Protein AF-A0A3L7R907-F1 (afdb_monomer_lite)

pLDDT: mean 76.4, std 24.3, range [21.14, 97.56]

Foldseek 3Di:
DDDDDDDDDDDPDDDDDDDDDDDDDDDDDDDDDDDDDDDDDDDDDDDDDDDDDDDDDDDDDDDDDDDDDDDDDDDDDDDDDDDDDDDDDDDDDDPPPPDDPDDPDWDDDDPPQKAKDDWDPPPCLQWDWAAQCLCQPQVVVQQDADPPDDNCPGSNNVRHGDTDGDWKWFKIKMWGFKKWDWFFFQDPVRDTDTFIKIKIKMKIAGQFTWGWDADPVHNVDIDIDTGFDFAQFQKKKKKWFQQDPDLLCAGGDTDIWTFDDGPRVLCVVCVVPIVVADEAENVRSRPDTAGHGRMHMYMTMTGPPDPPRFKIKMKIPRRMQRKDKDFDPDADNHNPDDRCPRIDMFGKIKIFIWGFDPDPPVDNIGGIGQDDFLRSLLQSLLVLLQCLLVVCVVQVAQALVLCVLLVHALLNQADDVQFLLVSVLSSLVSLVVDPDVVVSLVSQCNNQNPVSSVLLVLLLCLQQPDDDPVLVVLQQVLCVQLVHHNVRCNVCVSVSVSSLSVSLRPDNDSVVSVVSLCSRRNVSSVSSSSSSSSSLSSLQVSLCVVLVQDSCQSNVDRSNSNSVSVVVSLVPDPDPVVSQSSQCSNRNPCRVVSVVRNPPDDDPPRMDTDGDDPPD

Secondary structure (DSSP, 8-state):
------------S---------PPPP------PPPPPPP----------------------------------------------------------------TTS--PPTTSSEEEPPP--GGGGEEEE--HHHHTTTGGG----SSS-GGGSHHHHTSSEEEE--EEEEEEEEPPPEEEEEEEE-TTS-EEEEEEEEEEEEEEEEEEEEEEE-SS-TT-EEEEEE---B----EEEEEE-S-SSGGG-S---EEEE----HHHHHHHHHHH-TTS--B-HHHHTTSPBPTT-EEEEEEEE-S--TT--EEEEEEESSB--EEEEE-TT----TTPPTTTTEEEEEEEEEEEEEPPTT-TT-SSPBPEE--TTHHHHHHHHHHHHHHHHHHHHHT--HHHHHHHTT--GGGGPPPTT-SSHHHHHHHHHHHH-S-GGGHHHHHHHHHHHHHHHHHHHHHHHHHSPPPHHHHHHHHHHHHHTT--HHHHHH-HHHHHHHHHHHHHT---HHHHHHHHHHHHGGGGHHHHHHHHHHHHHHHHHHHHHTT--HHHHHSS-HHHHHHHHHHHHHT---HHHHHHHHHHHH-TTHHHHHHHHHS--TT--EEEEE--TT-

Sequence (616 aa):
MFWLERIRFTCAACSGVATVSLLWAAVAQRSLSVRRPPASTRSGLPQRRYTSAECALVLCKGWAPFWVSACRQCVLGMIVPTVLTAAGVMGMSACHDRAVAADKGFRKLAAGVLTVIPPDTSADDTEQHGDLLEITRGRADSKWKPNEAPSNTTLIERAKNLEFQRDIWYLEFAFKPPRTIDVDVPTLNQRMQRKRLWYLVYRVKNTGGRRTVVDKIDPSKRTTKKLEGPVLFLPHFVLEGLEALSDAEGTTSYRGYLDRVVPSAMAPIRMREDQARELFDSAQMASQPIAPGEERWGVAVWEDVDSRIDFFSIFVRGLTNSIRWREKARATFAKNEPMGASMEQTLECLRLDFWRPGDDGRNRDQEMSVGYAGFFERMTLGTRLIEAVGRPPLIQSSPVEGLVQLGLEWSDLLEGPGSNLAPLEKVVRKLLAMKDPAGRGPAVRNLFGDIGVEHFAELSRALTATVVAEREAARAAALTKVGLSREVVESAPLKSLAEVLKALDAIQRPADRSRLAEQLFGPAQRHILALARDLEMARTLAVLETIDADWKAITSGTARSAFTSLQTLIDAEPDAKTRKRMLEGMFGTKGPALYAAATLEHEGIDHSWVFRYETD

Radius of gyration: 34.58 Å; chains: 1; bounding box: 96×96×91 Å

Structure (mmCIF, N/CA/C/O backbone):
data_AF-A0A3L7R907-F1
#
_entry.id   AF-A0A3L7R907-F1
#
loop_
_atom_site.group_PDB
_atom_site.id
_atom_site.type_symbol
_atom_site.label_atom_id
_atom_site.label_alt_id
_atom_site.label_comp_id
_atom_site.label_asym_id
_atom_site.label_entity_id
_atom_site.label_seq_id
_atom_site.pdbx_PDB_ins_code
_atom_site.Cartn_x
_atom_site.Cartn_y
_atom_site.Cartn_z
_atom_site.occupancy
_atom_site.B_iso_or_equiv
_atom_site.auth_seq_id
_atom_site.auth_comp_id
_atom_site.auth_asym_id
_atom_site.auth_atom_id
_atom_site.pdbx_PDB_model_num
ATOM 1 N N . MET A 1 1 ? -3.075 51.334 -20.393 1.00 28.33 1 MET A N 1
ATOM 2 C CA . MET A 1 1 ? -2.185 52.514 -20.436 1.00 28.33 1 MET A CA 1
ATOM 3 C C . MET A 1 1 ? -0.859 52.066 -19.835 1.00 28.33 1 MET A C 1
ATOM 5 O O . MET A 1 1 ? -0.768 51.930 -18.624 1.00 28.33 1 MET A O 1
ATOM 9 N N . PHE A 1 2 ? 0.082 51.631 -20.675 1.00 22.14 2 PHE A N 1
ATOM 10 C CA . PHE A 1 2 ? 1.311 50.958 -20.237 1.00 22.14 2 PHE A CA 1
ATOM 11 C C . PHE A 1 2 ? 2.417 51.985 -19.990 1.00 22.14 2 PHE A C 1
ATOM 13 O O . PHE A 1 2 ? 2.733 52.766 -20.883 1.00 22.14 2 PHE A O 1
ATOM 20 N N . TRP A 1 3 ? 2.996 51.966 -18.791 1.00 23.58 3 TRP A N 1
ATOM 21 C CA . TRP A 1 3 ? 4.230 52.679 -18.472 1.00 23.58 3 TRP A CA 1
ATOM 22 C C . TRP A 1 3 ? 5.420 51.738 -18.687 1.00 23.58 3 TRP A C 1
ATOM 24 O O . TRP A 1 3 ? 5.451 50.631 -18.154 1.00 23.58 3 TRP A O 1
ATOM 34 N N . LEU A 1 4 ? 6.370 52.177 -19.510 1.00 23.08 4 LEU A N 1
ATOM 35 C CA . LEU A 1 4 ? 7.622 51.499 -19.841 1.00 23.08 4 LEU A CA 1
ATOM 36 C C . LEU A 1 4 ? 8.756 52.278 -19.166 1.00 23.08 4 LEU A C 1
ATOM 38 O O . LEU A 1 4 ? 9.162 53.322 -19.672 1.00 23.08 4 LEU A O 1
ATOM 42 N N . GLU A 1 5 ? 9.286 51.783 -18.049 1.00 24.00 5 GLU A N 1
ATOM 43 C CA . GLU A 1 5 ? 10.565 52.271 -17.521 1.00 24.00 5 GLU A CA 1
ATOM 44 C C . GLU A 1 5 ? 11.712 51.393 -18.035 1.00 24.00 5 GLU A C 1
ATOM 46 O O . GLU A 1 5 ? 11.738 50.177 -17.853 1.00 24.00 5 GLU A O 1
ATOM 51 N N . ARG A 1 6 ? 12.669 52.029 -18.721 1.00 25.16 6 ARG A N 1
ATOM 52 C CA . ARG A 1 6 ? 13.928 51.422 -19.168 1.00 25.16 6 ARG A CA 1
ATOM 53 C C . ARG A 1 6 ? 14.964 51.553 -18.056 1.00 25.16 6 ARG A C 1
ATOM 55 O O . ARG A 1 6 ? 15.465 52.649 -17.826 1.00 25.16 6 ARG A O 1
ATOM 62 N N . ILE A 1 7 ? 15.377 50.440 -17.458 1.00 25.67 7 ILE A N 1
ATOM 63 C CA . ILE A 1 7 ? 16.614 50.397 -16.669 1.00 25.67 7 ILE A CA 1
ATOM 64 C C . ILE A 1 7 ? 17.766 50.041 -17.619 1.00 25.67 7 ILE A C 1
ATOM 66 O O . ILE A 1 7 ? 17.754 48.992 -18.261 1.00 25.67 7 ILE A O 1
ATOM 70 N N . ARG A 1 8 ? 18.751 50.940 -17.748 1.00 23.27 8 ARG A N 1
ATOM 71 C CA . ARG A 1 8 ? 20.010 50.700 -18.473 1.00 23.27 8 ARG A CA 1
ATOM 72 C C . ARG A 1 8 ? 21.035 50.099 -17.513 1.00 23.27 8 ARG A C 1
ATOM 74 O O . ARG A 1 8 ? 21.389 50.746 -16.535 1.00 23.27 8 ARG A O 1
ATOM 81 N N . PHE A 1 9 ? 21.582 48.936 -17.852 1.00 23.72 9 PHE A N 1
ATOM 82 C CA . PHE A 1 9 ? 22.887 48.505 -17.354 1.00 23.72 9 PHE A CA 1
ATOM 83 C C . PHE A 1 9 ? 23.905 48.638 -18.486 1.00 23.72 9 PHE A C 1
ATOM 85 O O . PHE A 1 9 ? 23.755 48.033 -19.544 1.00 23.72 9 PHE A O 1
ATOM 92 N N . THR A 1 10 ? 24.932 49.455 -18.276 1.00 24.30 10 THR A N 1
ATOM 93 C CA . THR A 1 10 ? 26.128 49.492 -19.120 1.00 24.30 10 THR A CA 1
ATOM 94 C C . THR A 1 10 ? 27.148 48.515 -18.556 1.00 24.30 10 THR A C 1
ATOM 96 O O . THR A 1 10 ? 27.661 48.732 -17.461 1.00 24.30 10 THR A O 1
ATOM 99 N N . CYS A 1 11 ? 27.463 47.466 -19.311 1.00 23.91 11 CYS A N 1
ATOM 100 C CA . CYS A 1 11 ? 28.677 46.683 -19.121 1.00 23.91 11 CYS A CA 1
ATOM 101 C C . CYS A 1 11 ? 29.535 46.874 -20.375 1.00 23.91 11 CYS A C 1
ATOM 103 O O . CYS A 1 11 ? 29.053 46.693 -21.494 1.00 23.91 11 CYS A O 1
ATOM 105 N N . ALA A 1 12 ? 30.767 47.342 -20.191 1.00 31.72 12 ALA A N 1
ATOM 106 C CA . ALA A 1 12 ? 31.729 47.483 -21.269 1.00 31.72 12 ALA A CA 1
ATOM 107 C C . ALA A 1 12 ? 32.358 46.112 -21.556 1.00 31.72 12 ALA A C 1
ATOM 109 O O . ALA A 1 12 ? 32.803 45.439 -20.631 1.00 31.72 12 ALA A O 1
ATOM 110 N N . ALA A 1 13 ? 32.432 45.784 -22.846 1.00 31.14 13 ALA A N 1
ATOM 111 C CA . ALA A 1 13 ? 32.936 44.558 -23.470 1.00 31.14 13 ALA A CA 1
ATOM 112 C C . ALA A 1 13 ? 31.901 43.431 -23.682 1.00 31.14 13 ALA A C 1
ATOM 114 O O . ALA A 1 13 ? 31.270 42.935 -22.756 1.00 31.14 13 ALA A O 1
ATOM 115 N N . CYS A 1 14 ? 31.827 43.015 -24.952 1.00 26.53 14 CYS A N 1
ATOM 116 C CA . CYS A 1 14 ? 31.044 41.935 -25.565 1.00 26.53 14 CYS A CA 1
ATOM 117 C C . CYS A 1 14 ? 29.598 42.266 -25.989 1.00 26.53 14 CYS A C 1
ATOM 119 O O . CYS A 1 14 ? 28.652 42.330 -25.213 1.00 26.53 14 CYS A O 1
ATOM 121 N N . SER A 1 15 ? 29.459 42.437 -27.304 1.00 31.61 15 SER A N 1
ATOM 122 C CA . SER A 1 15 ? 28.237 42.576 -28.090 1.00 31.61 15 SER A CA 1
ATOM 123 C C . SER A 1 15 ? 27.473 41.252 -28.216 1.00 31.61 15 SER A C 1
ATOM 125 O O . SER A 1 15 ? 27.996 40.293 -28.780 1.00 31.61 15 SER A O 1
ATOM 127 N N . GLY A 1 16 ? 26.214 41.230 -27.775 1.00 27.69 16 GLY A N 1
ATOM 128 C CA . GLY A 1 16 ? 25.257 40.157 -28.058 1.00 27.69 16 GLY A CA 1
ATOM 129 C C . GLY A 1 16 ? 23.929 40.389 -27.337 1.00 27.69 16 GLY A C 1
ATOM 130 O O . GLY A 1 16 ? 23.878 40.365 -26.113 1.00 27.69 16 GLY A O 1
ATOM 131 N N . VAL A 1 17 ? 22.856 40.655 -28.085 1.00 26.52 17 VAL A N 1
ATOM 132 C CA . VAL A 1 17 ? 21.501 40.861 -27.545 1.00 26.52 17 VAL A CA 1
ATOM 133 C C . VAL A 1 17 ? 20.807 39.503 -27.437 1.00 26.52 17 VAL A C 1
ATOM 135 O O . VAL A 1 17 ? 20.607 38.845 -28.453 1.00 26.52 17 VAL A O 1
ATOM 138 N N . ALA A 1 18 ? 20.408 39.101 -26.230 1.00 24.09 18 ALA A N 1
ATOM 139 C CA . ALA A 1 18 ? 19.500 37.976 -26.005 1.00 24.09 18 ALA A CA 1
ATOM 140 C C . ALA A 1 18 ? 18.208 38.487 -25.353 1.00 24.09 18 ALA A C 1
ATOM 142 O O . ALA A 1 18 ? 18.243 39.178 -24.334 1.00 24.09 18 ALA A O 1
ATOM 143 N N . THR A 1 19 ? 17.064 38.173 -25.958 1.00 24.06 19 THR A N 1
ATOM 144 C CA . THR A 1 19 ? 15.731 38.497 -25.437 1.00 24.06 19 THR A CA 1
ATOM 145 C C . THR A 1 19 ? 15.242 37.321 -24.593 1.00 24.06 19 THR A C 1
ATOM 147 O O . THR A 1 19 ? 15.079 36.224 -25.116 1.00 24.06 19 THR A O 1
ATOM 150 N N . VAL A 1 20 ? 15.007 37.531 -23.295 1.00 23.31 20 VAL A N 1
ATOM 151 C CA . VAL A 1 20 ? 14.394 36.529 -22.406 1.00 23.31 20 VAL A CA 1
ATOM 152 C C . VAL A 1 20 ? 13.083 37.097 -21.875 1.00 23.31 20 VAL A C 1
ATOM 154 O O . VAL A 1 20 ? 13.069 38.133 -21.212 1.00 23.31 20 VAL A O 1
ATOM 157 N N . SER A 1 21 ? 11.975 36.426 -22.183 1.00 23.02 21 SER A N 1
ATOM 158 C CA . SER A 1 21 ? 10.650 36.724 -21.636 1.00 23.02 21 SER A CA 1
ATOM 159 C C . SER A 1 21 ? 10.436 35.916 -20.357 1.00 23.02 21 SER A C 1
ATOM 161 O O . SER A 1 21 ? 10.457 34.690 -20.392 1.00 23.02 21 SER A O 1
ATOM 163 N N . LEU A 1 22 ? 10.205 36.594 -19.231 1.00 24.27 22 LEU A N 1
ATOM 164 C CA . LEU A 1 22 ? 9.774 35.979 -17.973 1.00 24.27 22 LEU A CA 1
ATOM 165 C C . LEU A 1 22 ? 8.358 36.463 -17.643 1.00 24.27 22 LEU A C 1
ATOM 167 O O . LEU A 1 22 ? 8.146 37.648 -17.391 1.00 24.27 22 LEU A O 1
ATOM 171 N N . LEU A 1 23 ? 7.393 35.538 -17.650 1.00 21.14 23 LEU A N 1
ATOM 172 C CA . LEU A 1 23 ? 6.071 35.729 -17.051 1.00 21.14 23 LEU A CA 1
ATOM 173 C C . LEU A 1 23 ? 6.205 35.627 -15.524 1.00 21.14 23 LEU A C 1
ATOM 175 O O . LEU A 1 23 ? 6.694 34.620 -15.018 1.00 21.14 23 LEU A O 1
ATOM 179 N N . TRP A 1 24 ? 5.726 36.632 -14.791 1.00 22.62 24 TRP A N 1
ATOM 180 C CA . TRP A 1 24 ? 5.540 36.554 -13.340 1.00 22.62 24 TRP A CA 1
ATOM 181 C C . TRP A 1 24 ? 4.056 36.371 -13.012 1.00 22.62 24 TRP A C 1
ATOM 183 O O . TRP A 1 24 ? 3.223 37.188 -13.404 1.00 22.62 24 TRP A O 1
ATOM 193 N N . ALA A 1 25 ? 3.734 35.305 -12.278 1.00 23.50 25 ALA A N 1
ATOM 194 C CA . ALA A 1 25 ? 2.428 35.098 -11.662 1.00 23.50 25 ALA A CA 1
ATOM 195 C C . ALA A 1 25 ? 2.384 35.795 -10.291 1.00 23.50 25 ALA A C 1
ATOM 197 O O . ALA A 1 25 ? 3.298 35.660 -9.479 1.00 23.50 25 ALA A O 1
ATOM 198 N N . ALA A 1 26 ? 1.319 36.558 -10.046 1.00 24.06 26 ALA A N 1
ATOM 199 C CA . ALA A 1 26 ? 1.103 37.315 -8.819 1.00 24.06 26 ALA A CA 1
ATOM 200 C C . ALA A 1 26 ? 0.788 36.394 -7.625 1.00 24.06 26 ALA A C 1
ATOM 202 O O . ALA A 1 26 ? -0.156 35.608 -7.677 1.00 24.06 26 ALA A O 1
ATOM 203 N N . VAL A 1 27 ? 1.530 36.541 -6.522 1.00 24.41 27 VAL A N 1
ATOM 204 C CA . VAL A 1 27 ? 1.185 35.968 -5.210 1.00 24.41 27 VAL A CA 1
ATOM 205 C C . VAL A 1 27 ? 0.736 37.100 -4.288 1.00 24.41 27 VAL A C 1
ATOM 207 O O . VAL A 1 27 ? 1.442 38.088 -4.096 1.00 24.41 27 VAL A O 1
ATOM 210 N N . ALA A 1 28 ? -0.471 36.951 -3.746 1.00 26.39 28 ALA A N 1
ATOM 211 C CA . ALA A 1 28 ? -1.143 37.909 -2.880 1.00 26.39 28 ALA A CA 1
ATOM 212 C C . ALA A 1 28 ? -0.409 38.122 -1.540 1.00 26.39 28 ALA A C 1
ATOM 214 O O . ALA A 1 28 ? -0.037 37.170 -0.853 1.00 26.39 28 ALA A O 1
ATOM 215 N N . GLN A 1 29 ? -0.260 39.389 -1.145 1.00 25.17 29 GLN A N 1
ATOM 216 C CA . GLN A 1 29 ? 0.250 39.815 0.160 1.00 25.17 29 GLN A CA 1
ATOM 217 C C . GLN A 1 29 ? -0.711 39.410 1.290 1.00 25.17 29 GLN A C 1
ATOM 219 O O . GLN A 1 29 ? -1.854 39.863 1.337 1.00 25.17 29 GLN A O 1
ATOM 224 N N . ARG A 1 30 ? -0.224 38.625 2.258 1.00 23.91 30 ARG A N 1
ATOM 225 C CA . ARG A 1 30 ? -0.793 38.558 3.613 1.00 23.91 30 ARG A CA 1
ATOM 226 C C . ARG A 1 30 ? 0.158 39.249 4.585 1.00 23.91 30 ARG A C 1
ATOM 228 O O . ARG A 1 30 ? 1.295 38.833 4.776 1.00 23.91 30 ARG A O 1
ATOM 235 N N . SER A 1 31 ? -0.345 40.319 5.182 1.00 26.06 31 SER A N 1
ATOM 236 C CA . SER A 1 31 ? 0.240 41.099 6.267 1.00 26.06 31 SER A CA 1
ATOM 237 C C . SER A 1 31 ? 0.448 40.257 7.531 1.00 26.06 31 SER A C 1
ATOM 239 O O . SER A 1 31 ? -0.513 39.697 8.058 1.00 26.06 31 SER A O 1
ATOM 241 N N . LEU A 1 32 ? 1.675 40.227 8.056 1.00 23.58 32 LEU A N 1
ATOM 242 C CA . LEU A 1 32 ? 1.994 39.714 9.390 1.00 23.58 32 LEU A CA 1
ATOM 243 C C . LEU A 1 32 ? 2.550 40.853 10.249 1.00 23.58 32 LEU A C 1
ATOM 245 O O . LEU A 1 32 ? 3.606 41.417 9.969 1.00 23.58 32 LEU A O 1
ATOM 249 N N . SER A 1 33 ? 1.794 41.198 11.290 1.00 23.45 33 SER A N 1
ATOM 250 C CA . SER A 1 33 ? 2.156 42.156 12.330 1.00 23.45 33 SER A CA 1
ATOM 251 C C . SER A 1 33 ? 3.239 41.579 13.244 1.00 23.45 33 SER A C 1
ATOM 253 O O . SER A 1 33 ? 3.055 40.512 13.831 1.00 23.45 33 SER A O 1
ATOM 255 N N . VAL A 1 34 ? 4.338 42.309 13.420 1.00 24.28 34 VAL A N 1
ATOM 256 C CA . VAL A 1 34 ? 5.431 41.966 14.338 1.00 24.28 34 VAL A CA 1
ATOM 257 C C . VAL A 1 34 ? 5.098 42.471 15.749 1.00 24.28 34 VAL A C 1
ATOM 259 O O . VAL A 1 34 ? 4.964 43.675 15.958 1.00 24.28 34 VAL A O 1
ATOM 262 N N . ARG A 1 35 ? 4.998 41.566 16.734 1.00 23.92 35 ARG A N 1
ATOM 263 C CA . ARG A 1 35 ? 5.038 41.908 18.171 1.00 23.92 35 ARG A CA 1
ATOM 264 C C . ARG A 1 35 ? 6.485 41.829 18.674 1.00 23.92 35 ARG A C 1
ATOM 266 O O . ARG A 1 35 ? 7.139 40.804 18.511 1.00 23.92 35 ARG A O 1
ATOM 273 N N . ARG A 1 36 ? 6.968 42.911 19.296 1.00 24.20 36 ARG A N 1
ATOM 274 C CA . ARG A 1 36 ? 8.235 42.973 20.054 1.00 24.20 36 ARG A CA 1
ATOM 275 C C . ARG A 1 36 ? 8.092 42.263 21.413 1.00 24.20 36 ARG A C 1
ATOM 277 O O . ARG A 1 36 ? 7.060 42.460 22.052 1.00 24.20 36 ARG A O 1
ATOM 284 N N . PRO A 1 37 ? 9.123 41.562 21.915 1.00 27.91 37 PRO A N 1
ATOM 285 C CA . PRO A 1 37 ? 9.268 41.271 23.340 1.00 27.91 37 PRO A CA 1
ATOM 286 C C . PRO A 1 37 ? 10.141 42.331 24.055 1.00 27.91 37 PRO A C 1
ATOM 288 O O . PRO A 1 37 ? 10.949 42.999 23.400 1.00 27.91 37 PRO A O 1
ATOM 291 N N . PRO A 1 38 ? 9.975 42.532 25.379 1.00 35.78 38 PRO A N 1
ATOM 292 C CA . PRO A 1 38 ? 10.639 43.597 26.126 1.00 35.78 38 PRO A CA 1
ATOM 293 C C . PRO A 1 38 ? 12.036 43.202 26.630 1.00 35.78 38 PRO A C 1
ATOM 295 O O . PRO A 1 38 ? 12.368 42.029 26.781 1.00 35.78 38 PRO A O 1
ATOM 298 N N . ALA A 1 39 ? 12.841 44.229 26.901 1.00 26.30 39 ALA A N 1
ATOM 299 C CA . ALA A 1 39 ? 14.194 44.146 27.432 1.00 26.30 39 ALA A CA 1
ATOM 300 C C . ALA A 1 39 ? 14.228 43.874 28.947 1.00 26.30 39 ALA A C 1
ATOM 302 O O . ALA A 1 39 ? 13.445 44.449 29.700 1.00 26.30 39 ALA A O 1
ATOM 303 N N . SER A 1 40 ? 15.227 43.109 29.397 1.00 28.53 40 SER A N 1
ATOM 304 C CA . SER A 1 40 ? 15.746 43.168 30.767 1.00 28.53 40 SER A CA 1
ATOM 305 C C . SER A 1 40 ? 17.260 42.920 30.796 1.00 28.53 40 SER A C 1
ATOM 307 O O . SER A 1 40 ? 17.827 42.233 29.952 1.00 28.53 40 SER A O 1
ATOM 309 N N . THR A 1 41 ? 17.900 43.568 31.759 1.00 29.47 41 THR A N 1
ATOM 310 C CA . THR A 1 41 ? 19.302 44.002 31.857 1.00 29.47 41 THR A CA 1
ATOM 311 C C . THR A 1 41 ? 20.256 43.073 32.624 1.00 29.47 41 THR A C 1
ATOM 313 O O . THR A 1 41 ? 19.824 42.463 33.593 1.00 29.47 41 THR A O 1
ATOM 316 N N . ARG A 1 42 ? 21.570 43.203 32.308 1.00 27.33 42 ARG A N 1
ATOM 317 C CA . ARG A 1 42 ? 22.803 42.867 33.091 1.00 27.33 42 ARG A CA 1
ATOM 318 C C . ARG A 1 42 ? 23.033 41.359 33.347 1.00 27.33 42 ARG A C 1
ATOM 320 O O . ARG A 1 42 ? 22.094 40.639 33.609 1.00 27.33 42 ARG A O 1
ATOM 327 N N . SER A 1 43 ? 24.231 40.767 33.280 1.00 27.45 43 SER A N 1
ATOM 328 C CA . SER A 1 43 ? 25.635 41.201 33.430 1.00 27.45 43 SER A CA 1
ATOM 329 C C . SER A 1 43 ? 26.567 40.016 33.083 1.00 27.45 43 SER A C 1
ATOM 331 O O . SER A 1 43 ? 26.128 38.877 33.201 1.00 27.45 43 SER A O 1
ATOM 333 N N . GLY A 1 44 ? 27.850 40.266 32.774 1.00 25.98 44 GLY A N 1
ATOM 334 C CA . GLY A 1 44 ? 28.930 39.274 32.973 1.00 25.98 44 GLY A CA 1
ATOM 335 C C . GLY A 1 44 ? 29.686 38.780 31.729 1.00 25.98 44 GLY A C 1
ATOM 336 O O . GLY A 1 44 ? 29.355 37.752 31.157 1.00 25.98 44 GLY A O 1
ATOM 337 N N . LEU A 1 45 ? 30.750 39.501 31.366 1.00 27.11 45 LEU A N 1
ATOM 338 C CA . LEU A 1 45 ? 31.920 39.046 30.582 1.00 27.11 45 LEU A CA 1
ATOM 339 C C . LEU A 1 45 ? 32.776 38.048 31.427 1.00 27.11 45 LEU A C 1
ATOM 341 O O . LEU A 1 45 ? 32.573 38.042 32.642 1.00 27.11 45 LEU A O 1
ATOM 345 N N . PRO A 1 46 ? 33.749 37.263 30.882 1.00 34.53 46 PRO A N 1
ATOM 346 C CA . PRO A 1 46 ? 34.730 37.738 29.906 1.00 34.53 46 PRO A CA 1
ATOM 347 C C . PRO A 1 46 ? 35.192 36.809 28.770 1.00 34.53 46 PRO A C 1
ATOM 349 O O . PRO A 1 46 ? 35.072 35.589 28.759 1.00 34.53 46 PRO A O 1
ATOM 352 N N . GLN A 1 47 ? 35.793 37.525 27.821 1.00 26.31 47 GLN A N 1
ATOM 353 C CA . GLN A 1 47 ? 36.606 37.141 26.678 1.00 26.31 47 GLN A CA 1
ATOM 354 C C . GLN A 1 47 ? 37.723 36.135 27.001 1.00 26.31 47 GLN A C 1
ATOM 356 O O . GLN A 1 47 ? 38.449 36.293 27.981 1.00 26.31 47 GLN A O 1
ATOM 361 N N . ARG A 1 48 ? 38.004 35.240 26.048 1.00 24.30 48 ARG A N 1
ATOM 362 C CA . ARG A 1 48 ? 39.379 34.817 25.747 1.00 24.30 48 ARG A CA 1
ATOM 363 C C . ARG A 1 48 ? 39.681 35.072 24.274 1.00 24.30 48 ARG A C 1
ATOM 365 O O . ARG A 1 48 ? 39.016 34.547 23.389 1.00 24.30 48 ARG A O 1
ATOM 372 N N . ARG A 1 49 ? 40.685 35.923 24.055 1.00 23.70 49 ARG A N 1
ATOM 373 C CA . ARG A 1 49 ? 41.380 36.148 22.786 1.00 23.70 49 ARG A CA 1
ATOM 374 C C . ARG A 1 49 ? 42.371 35.003 22.562 1.00 23.70 49 ARG A C 1
ATOM 376 O O . ARG A 1 49 ? 43.088 34.659 23.495 1.00 23.70 49 ARG A O 1
ATOM 383 N N . TYR A 1 50 ? 42.484 34.522 21.329 1.00 25.83 50 TYR A N 1
ATOM 384 C CA . TYR A 1 50 ? 43.778 34.141 20.767 1.00 25.83 50 TYR A CA 1
ATOM 385 C C . TYR A 1 50 ? 43.948 34.860 19.432 1.00 25.83 50 TYR A C 1
ATOM 387 O O . TYR A 1 50 ? 43.030 34.950 18.619 1.00 25.83 50 TYR A O 1
ATOM 395 N N . THR A 1 51 ? 45.112 35.475 19.312 1.00 26.70 51 THR A N 1
ATOM 396 C CA . THR A 1 51 ? 45.564 36.386 18.270 1.00 26.70 51 THR A CA 1
ATOM 397 C C . THR A 1 51 ? 46.188 35.633 17.100 1.00 26.70 51 THR A C 1
ATOM 399 O O . THR A 1 51 ? 46.957 34.700 17.303 1.00 26.70 51 THR A O 1
ATOM 402 N N . SER A 1 52 ? 45.831 36.095 15.901 1.00 25.45 52 SER A N 1
ATOM 403 C CA . SER A 1 52 ? 46.629 36.245 14.673 1.00 25.45 52 SER A CA 1
ATOM 404 C C . SER A 1 52 ? 48.003 35.563 14.570 1.00 25.45 52 SER A C 1
ATOM 406 O O . SER A 1 52 ? 48.924 35.905 15.310 1.00 25.45 52 SER A O 1
ATOM 408 N N . ALA A 1 53 ? 48.171 34.782 13.500 1.00 25.81 53 ALA A N 1
ATOM 409 C CA . ALA A 1 53 ? 49.395 34.766 12.705 1.00 25.81 53 ALA A CA 1
ATOM 410 C C . ALA A 1 53 ? 49.048 35.097 11.241 1.00 25.81 53 ALA A C 1
ATOM 412 O O . ALA A 1 53 ? 47.973 34.767 10.745 1.00 25.81 53 ALA A O 1
ATOM 413 N N . GLU A 1 54 ? 49.958 35.852 10.649 1.00 26.20 54 GLU A N 1
ATOM 414 C CA . GLU A 1 54 ? 49.908 36.702 9.464 1.00 26.20 54 GLU A CA 1
ATOM 415 C C . GLU A 1 54 ? 49.751 36.009 8.093 1.00 26.20 54 GLU A C 1
ATOM 417 O O . GLU A 1 54 ? 50.060 34.834 7.938 1.00 26.20 54 GLU A O 1
ATOM 422 N N . CYS A 1 55 ? 49.273 36.820 7.128 1.00 22.16 55 CYS A N 1
ATOM 423 C CA . CYS A 1 55 ? 49.802 37.103 5.773 1.00 22.16 55 CYS A CA 1
ATOM 424 C C . CYS A 1 55 ? 50.442 35.974 4.935 1.00 22.16 55 CYS A C 1
ATOM 426 O O . CYS A 1 55 ? 51.181 35.145 5.429 1.00 22.16 55 CYS A O 1
ATOM 428 N N . ALA A 1 56 ? 50.427 35.961 3.605 1.00 23.39 56 ALA A N 1
ATOM 429 C CA . ALA A 1 56 ? 49.771 36.703 2.537 1.00 23.39 56 ALA A CA 1
ATOM 430 C C . ALA A 1 56 ? 50.313 36.107 1.216 1.00 23.39 56 ALA A C 1
ATOM 432 O O . ALA A 1 56 ? 51.484 35.755 1.139 1.00 23.39 56 ALA A O 1
ATOM 433 N N . LEU A 1 57 ? 49.473 36.152 0.178 1.00 22.45 57 LEU A N 1
ATOM 434 C CA . LEU A 1 57 ? 49.809 36.429 -1.228 1.00 22.45 57 LEU A CA 1
ATOM 435 C C . LEU A 1 57 ? 50.588 35.438 -2.132 1.00 22.45 57 LEU A C 1
ATOM 437 O O . LEU A 1 57 ? 51.505 34.732 -1.738 1.00 22.45 57 LEU A O 1
ATOM 441 N N . VAL A 1 58 ? 50.268 35.627 -3.426 1.00 22.97 58 VAL A N 1
ATOM 442 C CA . VAL A 1 58 ? 50.971 35.291 -4.689 1.00 22.97 58 VAL A CA 1
ATOM 443 C C . VAL A 1 58 ? 50.508 33.976 -5.345 1.00 22.97 58 VAL A C 1
ATOM 445 O O . VAL A 1 58 ? 50.855 32.892 -4.903 1.00 22.97 58 VAL A O 1
ATOM 448 N N . LEU A 1 59 ? 49.542 34.003 -6.276 1.00 23.91 59 LEU A N 1
ATOM 449 C CA . LEU A 1 59 ? 49.553 34.432 -7.698 1.00 23.91 59 LEU A CA 1
ATOM 450 C C . LEU A 1 59 ? 50.056 33.374 -8.699 1.00 23.91 59 LEU A C 1
ATOM 452 O O . LEU A 1 59 ? 51.068 32.710 -8.513 1.00 23.91 59 LEU A O 1
ATOM 456 N N . CYS A 1 60 ? 49.299 33.319 -9.797 1.00 25.67 60 CYS A N 1
ATOM 457 C CA . CYS A 1 60 ? 49.442 32.571 -11.041 1.00 25.67 60 CYS A CA 1
ATOM 458 C C . CYS A 1 60 ? 50.870 32.364 -11.567 1.00 25.67 60 CYS A C 1
ATOM 460 O O . CYS A 1 60 ? 51.678 33.288 -11.542 1.00 25.67 60 CYS A O 1
ATOM 462 N N . LYS A 1 61 ? 51.082 31.231 -12.252 1.00 23.16 61 LYS A N 1
ATOM 463 C CA . LYS A 1 61 ? 51.947 31.113 -13.440 1.00 23.16 61 LYS A CA 1
ATOM 464 C C . LYS A 1 61 ? 51.573 29.861 -14.240 1.00 23.16 61 LYS A C 1
ATOM 466 O O . LYS A 1 61 ? 51.530 28.767 -13.691 1.00 23.16 61 LYS A O 1
ATOM 471 N N . GLY A 1 62 ? 51.275 30.044 -15.525 1.00 23.12 62 GLY A N 1
ATOM 472 C CA . GLY A 1 62 ? 51.156 28.958 -16.495 1.00 23.12 62 GLY A CA 1
ATOM 473 C C . GLY A 1 62 ? 52.500 28.617 -17.140 1.00 23.12 62 GLY A C 1
ATOM 474 O O . GLY A 1 62 ? 53.428 29.415 -17.051 1.00 23.12 62 GLY A O 1
ATOM 475 N N . TRP A 1 63 ? 52.556 27.453 -17.794 1.00 23.08 63 TRP A N 1
ATOM 476 C CA . TRP A 1 63 ? 53.280 27.144 -19.040 1.00 23.08 63 TRP A CA 1
ATOM 477 C C . TRP A 1 63 ? 53.211 25.630 -19.321 1.00 23.08 63 TRP A C 1
ATOM 479 O O . TRP A 1 63 ? 53.489 24.817 -18.447 1.00 23.08 63 TRP A O 1
ATOM 489 N N . ALA A 1 64 ? 52.851 25.267 -20.556 1.00 24.94 64 ALA A N 1
ATOM 490 C CA . ALA A 1 64 ? 53.267 24.013 -21.198 1.00 24.94 64 ALA A CA 1
ATOM 491 C C . ALA A 1 64 ? 54.704 24.196 -21.744 1.00 24.94 64 ALA A C 1
ATOM 493 O O . ALA A 1 64 ? 55.095 25.354 -21.933 1.00 24.94 64 ALA A O 1
ATOM 494 N N . PRO A 1 65 ? 55.494 23.130 -22.021 1.00 40.47 65 PRO A N 1
ATOM 495 C CA . PRO A 1 65 ? 55.451 22.512 -23.364 1.00 40.47 65 PRO A CA 1
ATOM 496 C C . PRO A 1 65 ? 55.844 21.003 -23.496 1.00 40.47 65 PRO A C 1
ATOM 498 O O . PRO A 1 65 ? 56.528 20.439 -22.655 1.00 40.47 65 PRO A O 1
ATOM 501 N N . PHE A 1 66 ? 55.433 20.423 -24.640 1.00 25.44 66 PHE A N 1
ATOM 502 C CA . PHE A 1 66 ? 56.083 19.432 -25.544 1.00 25.44 66 PHE A CA 1
ATOM 503 C C . PHE A 1 66 ? 56.545 18.002 -25.123 1.00 25.44 66 PHE A C 1
ATOM 505 O O . PHE A 1 66 ? 57.460 17.821 -24.335 1.00 25.44 66 PHE A O 1
ATOM 512 N N . TRP A 1 67 ? 55.952 17.015 -25.833 1.00 24.16 67 TRP A N 1
ATOM 513 C CA . TRP A 1 67 ? 56.496 15.842 -26.576 1.00 24.16 67 TRP A CA 1
ATOM 514 C C . TRP A 1 67 ? 57.729 15.053 -26.071 1.00 24.16 67 TRP A C 1
ATOM 516 O O . TRP A 1 67 ? 58.792 15.625 -25.883 1.00 24.16 67 TRP A O 1
ATOM 526 N N . VAL A 1 68 ? 57.639 13.707 -26.089 1.00 23.50 68 VAL A N 1
ATOM 527 C CA . VAL A 1 68 ? 58.376 12.781 -26.998 1.00 23.50 68 VAL A CA 1
ATOM 528 C C . VAL A 1 68 ? 57.946 11.316 -26.753 1.00 23.50 68 VAL A C 1
ATOM 530 O O . VAL A 1 68 ? 57.684 10.893 -25.632 1.00 23.50 68 VAL A O 1
ATOM 533 N N . SER A 1 69 ? 57.861 10.568 -27.854 1.00 26.17 69 SER A N 1
ATOM 534 C CA . SER A 1 69 ? 57.535 9.144 -28.013 1.00 26.17 69 SER A CA 1
ATOM 535 C C . SER A 1 69 ? 58.799 8.262 -28.055 1.00 26.17 69 SER A C 1
ATOM 537 O O . SER A 1 69 ? 59.798 8.703 -28.614 1.00 26.17 69 SER A O 1
ATOM 539 N N . ALA A 1 70 ? 58.735 7.024 -27.541 1.00 24.28 70 ALA A N 1
ATOM 540 C CA . ALA A 1 70 ? 59.488 5.818 -27.969 1.00 24.28 70 ALA A CA 1
ATOM 541 C C . ALA A 1 70 ? 59.078 4.648 -27.037 1.00 24.28 70 ALA A C 1
ATOM 543 O O . ALA A 1 70 ? 59.120 4.808 -25.826 1.00 24.28 70 ALA A O 1
ATOM 544 N N . CYS A 1 71 ? 58.518 3.503 -27.450 1.00 22.47 71 CYS A N 1
ATOM 545 C CA . CYS A 1 71 ? 58.874 2.518 -28.482 1.00 22.47 71 CYS A CA 1
ATOM 546 C C . CYS A 1 71 ? 60.126 1.677 -28.150 1.00 22.47 71 CYS A C 1
ATOM 548 O O . CYS A 1 71 ? 61.242 2.147 -28.348 1.00 22.47 71 CYS A O 1
ATOM 550 N N . ARG A 1 72 ? 59.898 0.425 -27.700 1.00 25.00 72 ARG A N 1
ATOM 551 C CA . ARG A 1 72 ? 60.590 -0.857 -28.013 1.00 25.00 72 ARG A CA 1
ATOM 552 C C . ARG A 1 72 ? 60.627 -1.792 -26.783 1.00 25.00 72 ARG A C 1
ATOM 554 O O . ARG A 1 72 ? 60.713 -1.288 -25.677 1.00 25.00 72 ARG A O 1
ATOM 561 N N . GLN A 1 73 ? 60.710 -3.125 -26.826 1.00 29.39 73 GLN A N 1
ATOM 562 C CA . GLN A 1 73 ? 60.426 -4.227 -27.763 1.00 29.39 73 GLN A CA 1
ATOM 563 C C . GLN A 1 73 ? 61.106 -5.481 -27.160 1.00 29.39 73 GLN A C 1
ATOM 565 O O . GLN A 1 73 ? 62.241 -5.361 -26.714 1.00 29.39 73 GLN A O 1
ATOM 570 N N . CYS A 1 74 ? 60.456 -6.654 -27.254 1.00 24.05 74 CYS A N 1
ATOM 571 C CA . CYS A 1 74 ? 61.025 -8.019 -27.138 1.00 24.05 74 CYS A CA 1
ATOM 572 C C . CYS A 1 74 ? 61.569 -8.450 -25.751 1.00 24.05 74 CYS A C 1
ATOM 574 O O . CYS A 1 74 ? 62.123 -7.658 -25.010 1.00 24.05 74 CYS A O 1
ATOM 576 N N . VAL A 1 75 ? 61.395 -9.698 -25.299 1.00 27.12 75 VAL A N 1
ATOM 577 C CA . VAL A 1 75 ? 61.997 -10.925 -25.859 1.00 27.12 75 VAL A CA 1
ATOM 578 C C . VAL A 1 75 ? 61.157 -12.183 -25.555 1.00 27.12 75 VAL A C 1
ATOM 580 O O . VAL A 1 75 ? 60.526 -12.302 -24.509 1.00 27.12 75 VAL A O 1
ATOM 583 N N . LEU A 1 76 ? 61.185 -13.099 -26.531 1.00 27.36 76 LEU A N 1
ATOM 584 C CA . LEU A 1 76 ? 60.634 -14.456 -26.579 1.00 27.36 76 LEU A CA 1
ATOM 585 C C . LEU A 1 76 ? 61.207 -15.427 -25.527 1.00 27.36 76 LEU A C 1
ATOM 587 O O . LEU A 1 76 ? 62.377 -15.345 -25.169 1.00 27.36 76 LEU A O 1
ATOM 591 N N . GLY A 1 77 ? 60.437 -16.480 -25.232 1.00 25.75 77 GLY A N 1
ATOM 592 C CA . GLY A 1 77 ? 60.961 -17.766 -24.761 1.00 25.75 77 GLY A CA 1
ATOM 593 C C . GLY A 1 77 ? 59.924 -18.893 -24.849 1.00 25.75 77 GLY A C 1
ATOM 594 O O . GLY A 1 77 ? 59.151 -19.087 -23.919 1.00 25.75 77 GLY A O 1
ATOM 595 N N . MET A 1 78 ? 59.898 -19.622 -25.973 1.00 28.80 78 MET A N 1
ATOM 596 C CA . MET A 1 78 ? 59.293 -20.965 -26.097 1.00 28.80 78 MET A CA 1
ATOM 597 C C . MET A 1 78 ? 60.204 -22.000 -25.424 1.00 28.80 78 MET A C 1
ATOM 599 O O . MET A 1 78 ? 61.400 -21.847 -25.630 1.00 28.80 78 MET A O 1
ATOM 603 N N . ILE A 1 79 ? 59.669 -23.063 -24.788 1.00 30.39 79 ILE A N 1
ATOM 604 C CA . ILE A 1 79 ? 60.008 -24.498 -25.014 1.00 30.39 79 ILE A CA 1
ATOM 605 C C . ILE A 1 79 ? 58.798 -25.386 -24.600 1.00 30.39 79 ILE A C 1
ATOM 607 O O . ILE A 1 79 ? 58.039 -25.062 -23.694 1.00 30.39 79 ILE A O 1
ATOM 611 N N . VAL A 1 80 ? 58.645 -26.468 -25.368 1.00 31.20 80 VAL A N 1
ATOM 612 C CA . VAL A 1 80 ? 57.596 -27.490 -25.612 1.00 31.20 80 VAL A CA 1
ATOM 613 C C . VAL A 1 80 ? 57.593 -28.649 -24.562 1.00 31.20 80 VAL A C 1
ATOM 615 O O . VAL A 1 80 ? 58.481 -28.673 -23.713 1.00 31.20 80 VAL A O 1
ATOM 618 N N . PRO A 1 81 ? 56.590 -29.568 -24.546 1.00 44.97 81 PRO A N 1
ATOM 619 C CA . PRO A 1 81 ? 56.027 -30.210 -23.351 1.00 44.97 81 PRO A CA 1
ATOM 620 C C . PRO A 1 81 ? 56.490 -31.661 -23.113 1.00 44.97 81 PRO A C 1
ATOM 622 O O . PRO A 1 81 ? 57.185 -32.262 -23.930 1.00 44.97 81 PRO A O 1
ATOM 625 N N . THR A 1 82 ? 56.034 -32.274 -22.014 1.00 33.97 82 THR A N 1
ATOM 626 C CA . THR A 1 82 ? 56.118 -33.731 -21.820 1.00 33.97 82 THR A CA 1
ATOM 627 C C . THR A 1 82 ? 54.835 -34.276 -21.196 1.00 33.97 82 THR A C 1
ATOM 629 O O . THR A 1 82 ? 54.348 -33.791 -20.179 1.00 33.97 82 THR A O 1
ATOM 632 N N . VAL A 1 83 ? 54.292 -35.279 -21.880 1.00 32.53 83 VAL A N 1
ATOM 633 C CA . VAL A 1 83 ? 53.107 -36.078 -21.567 1.00 32.53 83 VAL A CA 1
ATOM 634 C C . VAL A 1 83 ? 53.460 -37.127 -20.513 1.00 32.53 83 VAL A C 1
ATOM 636 O O . VAL A 1 83 ? 54.450 -37.832 -20.685 1.00 32.53 83 VAL A O 1
ATOM 639 N N . LEU A 1 84 ? 52.613 -37.316 -19.496 1.00 29.94 84 LEU A N 1
ATOM 640 C CA . LEU A 1 84 ? 52.429 -38.633 -18.880 1.00 29.94 84 LEU A CA 1
ATOM 641 C C . LEU A 1 84 ? 50.990 -38.796 -18.375 1.00 29.94 84 LEU A C 1
ATOM 643 O O . LEU A 1 84 ? 50.498 -38.048 -17.535 1.00 29.94 84 LEU A O 1
ATOM 647 N N . THR A 1 85 ? 50.323 -39.785 -18.953 1.00 34.22 85 THR A N 1
ATOM 648 C CA . THR A 1 85 ? 48.985 -40.289 -18.647 1.00 34.22 85 THR A CA 1
ATOM 649 C C . THR A 1 85 ? 48.987 -41.169 -17.398 1.00 34.22 85 THR A C 1
ATOM 651 O O . THR A 1 85 ? 49.791 -42.095 -17.318 1.00 34.22 85 THR A O 1
ATOM 654 N N . ALA A 1 86 ? 48.012 -40.986 -16.506 1.00 30.64 86 ALA A N 1
ATOM 655 C CA . ALA A 1 86 ? 47.485 -42.062 -15.666 1.00 30.64 86 ALA A CA 1
ATOM 656 C C . ALA A 1 86 ? 45.996 -41.813 -15.389 1.00 30.64 86 ALA A C 1
ATOM 658 O O . ALA A 1 86 ? 45.593 -40.737 -14.953 1.00 30.64 86 ALA A O 1
ATOM 659 N N . ALA A 1 87 ? 45.191 -42.816 -15.727 1.00 32.41 87 ALA A N 1
ATOM 660 C CA . ALA A 1 87 ? 43.741 -42.819 -15.673 1.00 32.41 87 ALA A CA 1
ATOM 661 C C . ALA A 1 87 ? 43.209 -42.926 -14.234 1.00 32.41 87 ALA A C 1
ATOM 663 O O . ALA A 1 87 ? 43.716 -43.704 -13.430 1.00 32.41 87 ALA A O 1
ATOM 664 N N . GLY A 1 88 ? 42.125 -42.204 -13.958 1.00 28.56 88 GLY A N 1
ATOM 665 C CA . GLY A 1 88 ? 41.298 -42.356 -12.766 1.00 28.56 88 GLY A CA 1
ATOM 666 C C . GLY A 1 88 ? 39.885 -41.879 -13.076 1.00 28.56 88 GLY A C 1
ATOM 667 O O . GLY A 1 88 ? 39.634 -40.682 -13.170 1.00 28.56 88 GLY A O 1
ATOM 668 N N . VAL A 1 89 ? 38.980 -42.829 -13.303 1.00 37.38 89 VAL A N 1
ATOM 669 C CA . VAL A 1 89 ? 37.558 -42.598 -13.572 1.00 37.38 89 VAL A CA 1
ATOM 670 C C . VAL A 1 89 ? 36.877 -42.146 -12.278 1.00 37.38 89 VAL A C 1
ATOM 672 O O . VAL A 1 89 ? 36.708 -42.937 -11.356 1.00 37.38 89 VAL A O 1
ATOM 675 N N . MET A 1 90 ? 36.452 -40.884 -12.226 1.00 32.41 90 MET A N 1
ATOM 676 C CA . MET A 1 90 ? 35.393 -40.409 -11.334 1.00 32.41 90 MET A CA 1
ATOM 677 C C . MET A 1 90 ? 34.459 -39.520 -12.152 1.00 32.41 90 MET A C 1
ATOM 679 O O . MET A 1 90 ? 34.836 -38.439 -12.600 1.00 32.41 90 MET A O 1
ATOM 683 N N . GLY A 1 91 ? 33.244 -40.014 -12.389 1.00 34.62 91 GLY A N 1
ATOM 684 C CA . GLY A 1 91 ? 32.174 -39.249 -13.012 1.00 34.62 91 GLY A CA 1
ATOM 685 C C . GLY A 1 91 ? 31.692 -38.160 -12.060 1.00 34.62 91 GLY A C 1
ATOM 686 O O . GLY A 1 91 ? 30.943 -38.436 -11.130 1.00 34.62 91 GLY A O 1
ATOM 687 N N . MET A 1 92 ? 32.121 -36.926 -12.310 1.00 32.12 92 MET A N 1
ATOM 688 C CA . MET A 1 92 ? 31.477 -35.721 -11.804 1.00 32.12 92 MET A CA 1
ATOM 689 C C . MET A 1 92 ? 30.749 -35.056 -12.969 1.00 32.12 92 MET A C 1
ATOM 691 O O . MET A 1 92 ? 31.367 -34.692 -13.969 1.00 32.12 92 MET A O 1
ATOM 695 N N . SER A 1 93 ? 29.431 -34.906 -12.831 1.00 36.38 93 SER A N 1
ATOM 696 C CA . SER A 1 93 ? 28.631 -34.003 -13.654 1.00 36.38 93 SER A CA 1
ATOM 697 C C . SER A 1 93 ? 29.237 -32.604 -13.582 1.00 36.38 93 SER A C 1
ATOM 699 O O . SER A 1 93 ? 29.128 -31.924 -12.564 1.00 36.38 93 SER A O 1
ATOM 701 N N . ALA A 1 94 ? 29.894 -32.180 -14.658 1.00 28.20 94 ALA A N 1
ATOM 702 C CA . ALA A 1 94 ? 30.353 -30.813 -14.811 1.00 28.20 94 ALA A CA 1
ATOM 703 C C . ALA A 1 94 ? 29.145 -29.927 -15.138 1.00 28.20 94 ALA A C 1
ATOM 705 O O . ALA A 1 94 ? 28.757 -29.767 -16.298 1.00 28.20 94 ALA A O 1
ATOM 706 N N . CYS A 1 95 ? 28.555 -29.344 -14.096 1.00 29.39 95 CYS A N 1
ATOM 707 C CA . CYS A 1 95 ? 27.816 -28.098 -14.216 1.00 29.39 95 CYS A CA 1
ATOM 708 C C . CYS A 1 95 ? 28.751 -27.097 -14.907 1.00 29.39 95 CYS A C 1
ATOM 710 O O . CYS A 1 95 ? 29.835 -26.804 -14.403 1.00 29.39 95 CYS A O 1
ATOM 712 N N . HIS A 1 96 ? 28.377 -26.626 -16.095 1.00 26.70 96 HIS A N 1
ATOM 713 C CA . HIS A 1 96 ? 29.074 -25.522 -16.745 1.00 26.70 96 HIS A CA 1
ATOM 714 C C . HIS A 1 96 ? 28.801 -24.245 -15.943 1.00 26.70 96 HIS A C 1
ATOM 716 O O . HIS A 1 96 ? 27.896 -23.477 -16.267 1.00 26.70 96 HIS A O 1
ATOM 722 N N . ASP A 1 97 ? 29.594 -24.014 -14.899 1.00 28.02 97 ASP A N 1
ATOM 723 C CA . ASP A 1 97 ? 29.728 -22.695 -14.301 1.00 28.02 97 ASP A CA 1
ATOM 724 C C . ASP A 1 97 ? 30.371 -21.786 -15.344 1.00 28.02 97 ASP A C 1
ATOM 726 O O . ASP A 1 97 ? 31.560 -21.869 -15.668 1.00 28.02 97 ASP A O 1
ATOM 730 N N . ARG A 1 98 ? 29.550 -20.909 -15.913 1.00 29.89 98 ARG A N 1
ATOM 731 C CA . ARG A 1 98 ? 30.010 -19.818 -16.760 1.00 29.89 98 ARG A CA 1
ATOM 732 C C . ARG A 1 98 ? 30.747 -18.839 -15.848 1.00 29.89 98 ARG A C 1
ATOM 734 O O . ARG A 1 98 ? 30.143 -17.944 -15.266 1.00 29.89 98 ARG A O 1
ATOM 741 N N . ALA A 1 99 ? 32.049 -19.055 -15.680 1.00 28.66 99 ALA A N 1
ATOM 742 C CA . ALA A 1 99 ? 32.919 -18.172 -14.921 1.00 28.66 99 ALA A CA 1
ATOM 743 C C . ALA A 1 99 ? 32.807 -16.745 -15.480 1.00 28.66 99 ALA A C 1
ATOM 745 O O . ALA A 1 99 ? 33.262 -16.449 -16.586 1.00 28.66 99 ALA A O 1
ATOM 746 N N . VAL A 1 100 ? 32.169 -15.863 -14.709 1.00 37.03 100 VAL A N 1
ATOM 747 C CA . VAL A 1 100 ? 32.217 -14.416 -14.919 1.00 37.03 100 VAL A CA 1
ATOM 748 C C . VAL A 1 100 ? 33.687 -14.013 -14.849 1.00 37.03 100 VAL A C 1
ATOM 750 O O . VAL A 1 100 ? 34.379 -14.353 -13.887 1.00 37.03 100 VAL A O 1
ATOM 753 N N . ALA A 1 101 ? 34.176 -13.345 -15.894 1.00 32.91 101 ALA A N 1
ATOM 754 C CA . ALA A 1 101 ? 35.550 -12.875 -15.974 1.00 32.91 101 ALA A CA 1
ATOM 755 C C . ALA A 1 101 ? 35.901 -12.081 -14.704 1.00 32.91 101 ALA A C 1
ATOM 757 O O . ALA A 1 101 ? 35.274 -11.071 -14.392 1.00 32.91 101 ALA A O 1
ATOM 758 N N . ALA A 1 102 ? 36.871 -12.587 -13.944 1.00 34.22 102 ALA A N 1
ATOM 759 C CA . ALA A 1 102 ? 37.329 -11.964 -12.715 1.00 34.22 102 ALA A CA 1
ATOM 760 C C . ALA A 1 102 ? 38.126 -10.700 -13.052 1.00 34.22 102 ALA A C 1
ATOM 762 O O . ALA A 1 102 ? 39.216 -10.781 -13.622 1.00 34.22 102 ALA A O 1
ATOM 763 N N . ASP A 1 103 ? 37.583 -9.547 -12.680 1.00 44.59 103 ASP A N 1
ATOM 764 C CA . ASP A 1 103 ? 38.267 -8.271 -12.816 1.00 44.59 103 ASP A CA 1
ATOM 765 C C . ASP A 1 103 ? 39.337 -8.134 -11.713 1.00 44.59 103 ASP A C 1
ATOM 767 O O . ASP A 1 103 ? 39.066 -8.316 -10.518 1.00 44.59 103 ASP A O 1
ATOM 771 N N . LYS A 1 104 ? 40.596 -7.921 -12.113 1.00 38.62 104 LYS A N 1
ATOM 772 C CA . LYS A 1 104 ? 41.763 -7.972 -11.218 1.00 38.62 104 LYS A CA 1
ATOM 773 C C . LYS A 1 104 ? 41.889 -6.650 -10.457 1.00 38.62 104 LYS A C 1
ATOM 775 O O . LYS A 1 104 ? 42.389 -5.678 -11.005 1.00 38.62 104 LYS A O 1
ATOM 780 N N . GLY A 1 105 ? 41.504 -6.635 -9.180 1.00 50.44 105 GLY A N 1
ATOM 781 C CA . GLY A 1 105 ? 41.757 -5.500 -8.274 1.00 50.44 105 GLY A CA 1
ATOM 782 C C . GLY A 1 105 ? 40.628 -5.180 -7.297 1.00 50.44 105 GLY A C 1
ATOM 783 O O . GLY A 1 105 ? 40.846 -4.454 -6.333 1.00 50.44 105 GLY A O 1
ATOM 784 N N . PHE A 1 106 ? 39.442 -5.750 -7.500 1.00 60.25 106 PHE A N 1
ATOM 785 C CA . PHE A 1 106 ? 38.297 -5.512 -6.625 1.00 60.25 106 PHE A CA 1
ATOM 786 C C . PHE A 1 106 ? 38.169 -6.563 -5.526 1.00 60.25 106 PHE A C 1
ATOM 788 O O . PHE A 1 106 ? 38.605 -7.709 -5.679 1.00 60.25 106 PHE A O 1
ATOM 795 N N . ARG A 1 107 ? 37.492 -6.201 -4.428 1.00 59.69 107 ARG A N 1
ATOM 796 C CA . ARG A 1 107 ? 37.088 -7.183 -3.418 1.00 59.69 107 ARG A CA 1
ATOM 797 C C . ARG A 1 107 ? 36.192 -8.228 -4.087 1.00 59.69 107 ARG A C 1
ATOM 799 O O . ARG A 1 107 ? 35.099 -7.906 -4.552 1.00 59.69 107 ARG A O 1
ATOM 806 N N . LYS A 1 108 ? 36.638 -9.489 -4.118 1.00 53.47 108 LYS A N 1
ATOM 807 C CA . LYS A 1 108 ? 35.814 -10.609 -4.586 1.00 53.47 108 LYS A CA 1
ATOM 808 C C . LYS A 1 108 ? 34.590 -10.711 -3.674 1.00 53.47 108 LYS A C 1
ATOM 810 O O . LYS A 1 108 ? 34.731 -10.937 -2.472 1.00 53.47 108 LYS A O 1
ATOM 815 N N . LEU A 1 109 ? 33.404 -10.490 -4.236 1.00 64.56 109 LEU A N 1
ATOM 816 C CA . LEU A 1 109 ? 32.149 -10.655 -3.509 1.00 64.56 109 LEU A CA 1
ATOM 817 C C . LEU A 1 109 ? 31.950 -12.147 -3.209 1.00 64.56 109 LEU A C 1
ATOM 819 O O . LEU A 1 109 ? 32.268 -12.997 -4.044 1.00 64.56 109 LEU A O 1
ATOM 823 N N . ALA A 1 110 ? 31.463 -12.468 -2.009 1.00 52.66 110 ALA A N 1
ATOM 824 C CA . ALA A 1 110 ? 31.072 -13.836 -1.688 1.00 52.66 110 ALA A CA 1
ATOM 825 C C . ALA A 1 110 ? 29.845 -14.240 -2.526 1.00 52.66 110 ALA A C 1
ATOM 827 O O . ALA A 1 110 ? 29.058 -13.384 -2.941 1.00 52.66 110 ALA A O 1
ATOM 828 N N . ALA A 1 111 ? 29.689 -15.540 -2.786 1.00 46.44 111 ALA A N 1
ATOM 829 C CA . ALA A 1 111 ? 28.503 -16.058 -3.463 1.00 46.44 111 ALA A CA 1
ATOM 830 C C . ALA A 1 111 ? 27.236 -15.668 -2.676 1.00 46.44 111 ALA A C 1
ATOM 832 O O . ALA A 1 111 ? 27.233 -15.744 -1.450 1.00 46.44 111 ALA A O 1
ATOM 833 N N . GLY A 1 112 ? 26.194 -15.206 -3.375 1.00 59.50 112 GLY A N 1
ATOM 834 C CA . GLY A 1 112 ? 24.930 -14.759 -2.770 1.00 59.50 112 GLY A CA 1
ATOM 835 C C . GLY A 1 112 ? 24.888 -13.300 -2.289 1.00 59.50 112 GLY A C 1
ATOM 836 O O . GLY A 1 112 ? 23.825 -12.834 -1.908 1.00 59.50 112 GLY A O 1
ATOM 837 N N . VAL A 1 113 ? 25.999 -12.550 -2.334 1.00 74.06 113 VAL A N 1
ATOM 838 C CA . VAL A 1 113 ? 26.017 -11.117 -1.945 1.00 74.06 113 VAL A CA 1
ATOM 839 C C . VAL A 1 113 ? 25.477 -10.199 -3.046 1.00 74.06 113 VAL A C 1
ATOM 841 O O . VAL A 1 113 ? 24.999 -9.100 -2.769 1.00 74.06 113 VAL A O 1
ATOM 844 N N . LEU A 1 114 ? 25.614 -10.622 -4.302 1.00 84.38 114 LEU A N 1
ATOM 845 C CA . LEU A 1 114 ? 25.132 -9.897 -5.469 1.00 84.38 114 LEU A CA 1
ATOM 846 C C . LEU A 1 114 ? 23.997 -10.699 -6.095 1.00 84.38 114 LEU A C 1
ATOM 848 O O . LEU A 1 114 ? 24.232 -11.794 -6.609 1.00 84.38 114 LEU A O 1
ATOM 852 N N . THR A 1 115 ? 22.802 -10.129 -6.085 1.00 85.25 115 THR A N 1
ATOM 853 C CA . THR A 1 115 ? 21.662 -10.657 -6.826 1.00 85.25 115 THR A CA 1
ATOM 854 C C . THR A 1 115 ? 21.771 -10.191 -8.269 1.00 85.25 115 THR A C 1
ATOM 856 O O . THR A 1 115 ? 21.898 -8.991 -8.510 1.00 85.25 115 THR A O 1
ATOM 859 N N . VAL A 1 116 ? 21.751 -11.118 -9.229 1.00 88.38 116 VAL A N 1
ATOM 860 C CA . VAL A 1 116 ? 21.772 -10.806 -10.665 1.00 88.38 116 VAL A CA 1
ATOM 861 C C . VAL A 1 116 ? 20.402 -11.106 -11.246 1.00 88.38 116 VAL A C 1
ATOM 863 O O . VAL A 1 116 ? 19.951 -12.247 -11.229 1.00 88.38 116 VAL A O 1
ATOM 866 N N . ILE A 1 117 ? 19.774 -10.069 -11.781 1.00 86.81 117 ILE A N 1
ATOM 867 C CA . ILE A 1 117 ? 18.480 -10.132 -12.436 1.00 86.81 117 ILE A CA 1
ATOM 868 C C . ILE A 1 117 ? 18.711 -10.348 -13.932 1.00 86.81 117 ILE A C 1
ATOM 870 O O . ILE A 1 117 ? 19.349 -9.502 -14.576 1.00 86.81 117 ILE A O 1
ATOM 874 N N . PRO A 1 118 ? 18.226 -11.464 -14.505 1.00 82.19 118 PRO A N 1
ATOM 875 C CA . PRO A 1 118 ? 18.317 -11.665 -15.938 1.00 82.19 118 PRO A CA 1
ATOM 876 C C . PRO A 1 118 ? 17.538 -10.556 -16.666 1.00 82.19 118 PRO A C 1
ATOM 878 O O . PRO A 1 118 ? 16.488 -10.123 -16.181 1.00 82.19 118 PRO A O 1
ATOM 881 N N . PRO A 1 119 ? 18.026 -10.083 -17.825 1.00 79.69 119 PRO A N 1
ATOM 882 C CA . PRO A 1 119 ? 17.270 -9.135 -18.633 1.00 79.69 119 PRO A CA 1
ATOM 883 C C . PRO A 1 119 ? 15.909 -9.719 -19.015 1.00 79.69 119 PRO A C 1
ATOM 885 O O . PRO A 1 119 ? 15.828 -10.930 -19.250 1.00 79.69 119 PRO A O 1
ATOM 888 N N . ASP A 1 120 ? 14.870 -8.885 -19.135 1.00 76.69 120 ASP A N 1
ATOM 889 C CA . ASP A 1 120 ? 13.623 -9.391 -19.702 1.00 76.69 120 ASP A CA 1
ATOM 890 C C . ASP A 1 120 ? 13.856 -9.848 -21.147 1.00 76.69 120 ASP A C 1
ATOM 892 O O . ASP A 1 120 ? 14.483 -9.174 -21.969 1.00 76.69 120 ASP A O 1
ATOM 896 N N . THR A 1 121 ? 13.398 -11.061 -21.427 1.00 64.56 121 THR A N 1
ATOM 897 C CA . THR A 1 121 ? 13.528 -11.699 -22.735 1.00 64.56 121 THR A CA 1
ATOM 898 C C . T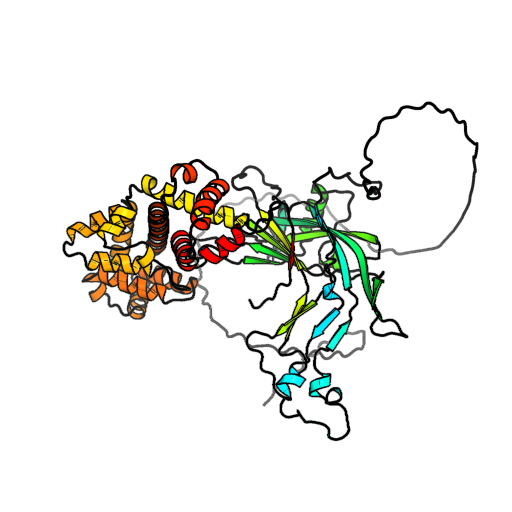HR A 1 121 ? 12.181 -12.067 -23.332 1.00 64.56 121 THR A C 1
ATOM 900 O O . THR A 1 121 ? 12.173 -12.792 -24.338 1.00 64.56 121 THR A O 1
ATOM 903 N N . SER A 1 122 ? 11.081 -11.584 -22.740 1.00 63.53 122 SER A N 1
ATOM 904 C CA . SER A 1 122 ? 9.731 -11.807 -23.237 1.00 63.53 122 SER A CA 1
ATOM 905 C C . SER A 1 122 ? 9.651 -11.433 -24.727 1.00 63.53 122 SER A C 1
ATOM 907 O O . SER A 1 122 ? 10.143 -10.402 -25.188 1.00 63.53 122 SER A O 1
ATOM 909 N N . ALA A 1 123 ? 9.171 -12.378 -25.541 1.00 48.28 123 ALA A N 1
ATOM 910 C CA . ALA A 1 123 ? 9.251 -12.286 -27.001 1.00 48.28 123 ALA A CA 1
ATOM 911 C C . ALA A 1 123 ? 8.238 -11.284 -27.589 1.00 48.28 123 ALA A C 1
ATOM 913 O O . ALA A 1 123 ? 8.470 -10.734 -28.670 1.00 48.28 123 ALA A O 1
ATOM 914 N N . ASP A 1 124 ? 7.158 -11.017 -26.852 1.00 53.59 124 ASP A N 1
ATOM 915 C CA . ASP A 1 124 ? 5.992 -10.262 -27.320 1.00 53.59 124 ASP A CA 1
ATOM 916 C C . ASP A 1 124 ? 6.271 -8.769 -27.521 1.00 53.59 124 ASP A C 1
ATOM 918 O O . ASP A 1 124 ? 5.566 -8.097 -28.274 1.00 53.59 124 ASP A O 1
ATOM 922 N N . ASP A 1 125 ? 7.315 -8.221 -26.902 1.00 60.78 125 ASP A N 1
ATOM 923 C CA . ASP A 1 125 ? 7.532 -6.779 -26.969 1.00 60.78 125 ASP A CA 1
ATOM 924 C C . ASP A 1 125 ? 8.035 -6.309 -28.345 1.00 60.78 125 ASP A C 1
ATOM 926 O O . ASP A 1 125 ? 7.789 -5.164 -28.740 1.00 60.78 125 ASP A O 1
ATOM 930 N N . THR A 1 126 ? 8.715 -7.180 -29.104 1.00 59.19 126 THR A N 1
ATOM 931 C CA . THR A 1 126 ? 9.256 -6.832 -30.434 1.00 59.19 126 THR A CA 1
ATOM 932 C C . THR A 1 126 ? 8.190 -6.766 -31.532 1.00 59.19 126 THR A C 1
ATOM 934 O O . THR A 1 126 ? 8.394 -6.078 -32.535 1.00 59.19 126 THR A O 1
ATOM 937 N N . GLU A 1 127 ? 7.050 -7.436 -31.331 1.00 69.25 127 GLU A N 1
ATOM 938 C CA . GLU A 1 127 ? 5.965 -7.585 -32.307 1.00 69.25 127 GLU A CA 1
ATOM 939 C C . GLU A 1 127 ? 4.633 -7.157 -31.678 1.00 69.25 127 GLU A C 1
ATOM 941 O O . GLU A 1 127 ? 3.749 -7.960 -31.393 1.00 69.25 127 GLU A O 1
ATOM 946 N N . GLN A 1 128 ? 4.486 -5.852 -31.439 1.00 75.62 128 GLN A N 1
ATOM 947 C CA . GLN A 1 128 ? 3.234 -5.305 -30.923 1.00 75.62 128 GLN A CA 1
ATOM 948 C C . GLN A 1 128 ? 2.268 -4.989 -32.061 1.00 75.62 128 GLN A C 1
ATOM 950 O O . GLN A 1 128 ? 2.623 -4.312 -33.028 1.00 75.62 128 GLN A O 1
ATOM 955 N N . HIS A 1 129 ? 1.025 -5.432 -31.903 1.00 82.56 129 HIS A N 1
ATOM 956 C CA . HIS A 1 129 ? -0.071 -5.151 -32.820 1.00 82.56 129 HIS A CA 1
ATOM 957 C C . HIS A 1 129 ? -1.091 -4.216 -32.173 1.00 82.56 129 HIS A C 1
ATOM 959 O O . HIS A 1 129 ? -1.396 -4.335 -30.985 1.00 82.56 129 HIS A O 1
ATOM 965 N N . GLY A 1 130 ? -1.642 -3.285 -32.949 1.00 83.88 130 GLY A N 1
ATOM 966 C CA . GLY A 1 130 ? -2.686 -2.396 -32.453 1.00 83.88 130 GLY A CA 1
ATOM 967 C C . GLY A 1 130 ? -3.403 -1.615 -33.544 1.00 83.88 130 GLY A C 1
ATOM 968 O O . GLY A 1 130 ? -2.895 -1.425 -34.647 1.00 83.88 130 GLY A O 1
ATOM 969 N N . ASP A 1 131 ? -4.598 -1.141 -33.216 1.00 87.19 131 ASP A N 1
ATOM 970 C CA . ASP A 1 131 ? -5.364 -0.239 -34.069 1.00 87.19 131 ASP A CA 1
ATOM 971 C C . ASP A 1 131 ? -4.944 1.217 -33.817 1.00 87.19 131 ASP A C 1
ATOM 973 O O . ASP A 1 131 ? -4.696 1.615 -32.678 1.00 87.19 131 ASP A O 1
ATOM 977 N N . LEU A 1 132 ? -4.961 2.052 -34.858 1.00 86.69 132 LEU A N 1
ATOM 978 C CA . LEU A 1 132 ? -4.946 3.510 -34.695 1.00 86.69 132 LEU A CA 1
ATOM 979 C C . LEU A 1 132 ? -6.358 3.980 -34.337 1.00 86.69 132 LEU A C 1
ATOM 981 O O . LEU A 1 132 ? -7.172 4.277 -35.218 1.00 86.69 132 LEU A O 1
ATOM 985 N N . LEU A 1 133 ? -6.659 4.011 -33.038 1.00 86.75 133 LEU A N 1
ATOM 986 C CA . LEU A 1 133 ? -7.999 4.278 -32.502 1.00 86.75 133 LEU A CA 1
ATOM 987 C C . LEU A 1 133 ? -8.563 5.648 -32.910 1.00 86.75 133 LEU A C 1
ATOM 989 O O . LEU A 1 133 ? -9.769 5.793 -33.111 1.00 86.75 133 LEU A O 1
ATOM 993 N N . GLU A 1 134 ? -7.712 6.644 -33.129 1.00 85.69 134 GLU A N 1
ATOM 994 C CA . GLU A 1 134 ? -8.095 7.970 -33.623 1.00 85.69 134 GLU A CA 1
ATOM 995 C C . GLU A 1 134 ? -8.673 7.913 -35.045 1.00 85.69 134 GLU A C 1
ATOM 997 O O . GLU A 1 134 ? -9.501 8.741 -35.425 1.00 85.69 134 GLU A O 1
ATOM 1002 N N . ILE A 1 135 ? -8.273 6.911 -35.831 1.00 87.19 135 ILE A N 1
ATOM 1003 C CA . ILE A 1 135 ? -8.817 6.653 -37.163 1.00 87.19 135 ILE A CA 1
ATOM 1004 C C . ILE A 1 135 ? -9.997 5.687 -37.058 1.00 87.19 135 ILE A C 1
ATOM 1006 O O . ILE A 1 135 ? -11.081 6.004 -37.545 1.00 87.19 135 ILE A O 1
ATOM 1010 N N . THR A 1 136 ? -9.821 4.531 -36.410 1.00 88.88 136 THR A N 1
ATOM 1011 C CA . THR A 1 136 ? -10.844 3.472 -36.392 1.00 88.88 136 THR A CA 1
ATOM 1012 C C . THR A 1 136 ? -12.096 3.866 -35.608 1.00 88.88 136 THR A C 1
ATOM 1014 O O . THR A 1 136 ? -13.200 3.527 -36.035 1.00 88.88 136 THR A O 1
ATOM 1017 N N . ARG A 1 137 ? -11.951 4.621 -34.509 1.00 87.81 137 ARG A N 1
ATOM 1018 C CA . ARG A 1 137 ? -13.063 5.169 -33.714 1.00 87.81 137 ARG A CA 1
ATOM 1019 C C . ARG A 1 137 ? -13.302 6.649 -34.011 1.00 87.81 137 ARG A C 1
ATOM 1021 O O . ARG A 1 137 ? -14.432 7.027 -34.307 1.00 87.81 137 ARG A O 1
ATOM 1028 N N . GLY A 1 138 ? -12.252 7.475 -33.993 1.00 85.94 138 GLY A N 1
ATOM 1029 C CA . GLY A 1 138 ? -12.379 8.935 -34.143 1.00 85.94 138 GLY A CA 1
ATOM 1030 C C . GLY A 1 138 ? -12.840 9.409 -35.528 1.00 85.94 138 GLY A C 1
ATOM 1031 O O . GLY A 1 138 ? -13.355 10.521 -35.662 1.00 85.94 138 GLY A O 1
ATOM 1032 N N . ARG A 1 139 ? -12.708 8.560 -36.557 1.00 87.38 139 ARG A N 1
ATOM 1033 C CA . ARG A 1 139 ? -13.204 8.801 -37.925 1.00 87.38 139 ARG A CA 1
ATOM 1034 C C . ARG A 1 139 ? -14.113 7.683 -38.424 1.00 87.38 139 ARG A C 1
ATOM 1036 O O . ARG A 1 139 ? -14.154 7.401 -39.621 1.00 87.38 139 ARG A O 1
ATOM 1043 N N . ALA A 1 140 ? -14.851 7.033 -37.523 1.00 85.56 140 ALA A N 1
ATOM 1044 C CA . ALA A 1 140 ? -15.766 5.948 -37.882 1.00 85.56 140 ALA A CA 1
ATOM 1045 C C . ALA A 1 140 ? -16.826 6.366 -38.928 1.00 85.56 140 ALA A C 1
ATOM 1047 O O . ALA A 1 140 ? -17.287 5.529 -39.704 1.00 85.56 140 ALA A O 1
ATOM 1048 N N . ASP A 1 141 ? -17.150 7.664 -39.002 1.00 87.25 141 ASP A N 1
ATOM 1049 C CA . ASP A 1 141 ? -18.001 8.290 -40.026 1.00 87.25 141 ASP A CA 1
ATOM 1050 C C . ASP A 1 141 ? -17.448 8.155 -41.456 1.00 87.25 141 ASP A C 1
ATOM 1052 O O . ASP A 1 141 ? -18.198 8.212 -42.425 1.00 87.25 141 ASP A O 1
ATOM 1056 N N . SER A 1 142 ? -16.140 7.944 -41.597 1.00 85.50 142 SER A N 1
ATOM 1057 C CA . SER A 1 142 ? -15.434 7.826 -42.876 1.00 85.50 142 SER A CA 1
ATOM 1058 C C . SER A 1 142 ? -15.375 6.382 -43.397 1.00 85.50 142 SER A C 1
ATOM 1060 O O . SER A 1 142 ? -14.645 6.091 -44.348 1.00 85.50 142 SER A O 1
ATOM 1062 N N . LYS A 1 143 ? -16.109 5.450 -42.775 1.00 87.44 143 LYS A N 1
ATOM 1063 C CA . LYS A 1 143 ? -16.200 4.052 -43.212 1.00 87.44 143 LYS A CA 1
ATOM 1064 C C . LYS A 1 143 ? -17.043 3.944 -44.485 1.00 87.44 143 LYS A C 1
ATOM 1066 O O . LYS A 1 143 ? -18.200 4.345 -44.514 1.00 87.44 143 LYS A O 1
ATOM 1071 N N . TRP A 1 144 ? -16.488 3.323 -45.520 1.00 88.88 144 TRP A N 1
ATOM 1072 C CA . TRP A 1 144 ? -17.182 3.054 -46.782 1.00 88.88 144 TRP A CA 1
ATOM 1073 C C . TRP A 1 144 ? -16.752 1.696 -47.346 1.00 88.88 144 TRP A C 1
ATOM 1075 O O . TRP A 1 144 ? -15.718 1.157 -46.947 1.00 88.88 144 TRP A O 1
ATOM 1085 N N . LYS A 1 145 ? -17.552 1.125 -48.254 1.00 91.06 145 LYS A N 1
ATOM 1086 C CA . LYS A 1 145 ? -17.238 -0.139 -48.934 1.00 91.06 145 LYS A CA 1
ATOM 1087 C C . LYS A 1 145 ? -16.865 0.141 -50.396 1.00 91.06 145 LYS A C 1
ATOM 1089 O O . LYS A 1 145 ? -17.698 0.694 -51.111 1.00 91.06 145 LYS A O 1
ATOM 1094 N N . PRO A 1 146 ? -15.656 -0.229 -50.848 1.00 90.12 146 PRO A N 1
ATOM 1095 C CA . PRO A 1 146 ? -15.268 -0.073 -52.243 1.00 90.12 146 PRO A CA 1
ATOM 1096 C C . PRO A 1 146 ? -16.058 -0.983 -53.183 1.00 90.12 146 PRO A C 1
ATOM 1098 O O . PRO A 1 146 ? -16.337 -2.132 -52.846 1.00 90.12 146 PRO A O 1
ATOM 1101 N N . ASN A 1 147 ? -16.402 -0.449 -54.361 1.00 90.19 147 ASN A N 1
ATOM 1102 C CA . ASN A 1 147 ? -17.115 -1.184 -55.411 1.00 90.19 147 ASN A CA 1
ATOM 1103 C C . ASN A 1 147 ? -16.173 -2.095 -56.212 1.00 90.19 147 ASN A C 1
ATOM 1105 O O . ASN A 1 147 ? -16.532 -3.226 -56.512 1.00 90.19 147 ASN A O 1
ATOM 1109 N N . GLU A 1 148 ? -14.970 -1.608 -56.534 1.00 91.50 148 GLU A N 1
ATOM 1110 C CA . GLU A 1 148 ? -14.012 -2.304 -57.413 1.00 91.50 148 GLU A CA 1
ATOM 1111 C C . GLU A 1 148 ? -12.731 -2.754 -56.689 1.00 91.50 148 GLU A C 1
ATOM 1113 O O . GLU A 1 148 ? -12.041 -3.659 -57.150 1.00 91.50 148 GLU A O 1
ATOM 1118 N N . ALA A 1 149 ? -12.407 -2.151 -55.539 1.00 89.69 149 ALA A N 1
ATOM 1119 C CA . ALA A 1 149 ? -11.212 -2.475 -54.758 1.00 89.69 149 ALA A CA 1
ATOM 1120 C C . ALA A 1 149 ? -11.525 -3.408 -53.569 1.00 89.69 149 ALA A C 1
ATOM 1122 O O . ALA A 1 149 ? -12.647 -3.408 -53.059 1.00 89.69 149 ALA A O 1
ATOM 1123 N N . PRO A 1 150 ? -10.542 -4.168 -53.054 1.00 90.88 150 PRO A N 1
ATOM 1124 C CA . PRO A 1 150 ? -10.707 -4.943 -51.825 1.00 90.88 150 PRO A CA 1
ATOM 1125 C C . PRO A 1 150 ? -10.940 -4.052 -50.592 1.00 90.88 150 PRO A C 1
ATOM 1127 O O . PRO A 1 150 ? -10.372 -2.966 -50.475 1.00 90.88 150 PRO A O 1
ATOM 1130 N N . SER A 1 151 ? -11.736 -4.509 -49.619 1.00 86.75 151 SER A N 1
ATOM 1131 C CA . SER A 1 151 ? -12.116 -3.694 -48.446 1.00 86.75 151 SER A CA 1
ATOM 1132 C C . SER A 1 151 ? -10.941 -3.302 -47.535 1.00 86.75 151 SER A C 1
ATOM 1134 O O . SER A 1 151 ? -10.995 -2.250 -46.895 1.00 86.75 151 SER A O 1
ATOM 1136 N N . ASN A 1 152 ? -9.853 -4.082 -47.530 1.00 87.19 152 ASN A N 1
ATOM 1137 C CA . ASN A 1 152 ? -8.624 -3.788 -46.776 1.00 87.19 152 ASN A CA 1
ATOM 1138 C C . ASN A 1 152 ? -7.837 -2.573 -47.314 1.00 87.19 152 ASN A C 1
ATOM 1140 O O . ASN A 1 152 ? -6.838 -2.178 -46.721 1.00 87.19 152 ASN A O 1
ATOM 1144 N N . THR A 1 153 ? -8.267 -1.972 -48.429 1.00 87.75 153 THR A N 1
ATOM 1145 C CA . THR A 1 153 ? -7.660 -0.755 -48.992 1.00 87.75 153 THR A CA 1
ATOM 1146 C C . THR A 1 153 ? -8.235 0.535 -48.400 1.00 87.75 153 THR A C 1
ATOM 1148 O O . THR A 1 153 ? -7.664 1.609 -48.595 1.00 87.75 153 THR A O 1
ATOM 1151 N N . THR A 1 154 ? -9.342 0.455 -47.655 1.00 90.69 154 THR A N 1
ATOM 1152 C CA . THR A 1 154 ? -9.983 1.625 -47.040 1.00 90.69 154 THR A CA 1
ATOM 1153 C C . THR A 1 154 ? -9.166 2.170 -45.866 1.00 90.69 154 THR A C 1
ATOM 1155 O O . THR A 1 154 ? -8.454 1.425 -45.196 1.00 90.69 154 THR A O 1
ATOM 1158 N N . LEU A 1 155 ? -9.291 3.473 -45.582 1.00 89.94 155 LEU A N 1
ATOM 1159 C CA . LEU A 1 155 ? -8.562 4.133 -44.488 1.00 89.94 155 LEU A CA 1
ATOM 1160 C C . LEU A 1 155 ? -8.778 3.438 -43.133 1.00 89.94 155 LEU A C 1
ATOM 1162 O O . LEU A 1 155 ? -7.818 3.227 -42.400 1.00 89.94 155 LEU A O 1
ATOM 1166 N N . ILE A 1 156 ? -10.025 3.070 -42.822 1.00 90.62 156 ILE A N 1
ATOM 1167 C CA . ILE A 1 156 ? -10.384 2.427 -41.552 1.00 90.62 156 ILE A CA 1
ATOM 1168 C C . ILE A 1 156 ? -9.794 1.022 -41.457 1.00 90.62 156 ILE A C 1
ATOM 1170 O O . ILE A 1 156 ? -9.231 0.680 -40.426 1.00 90.62 156 ILE A O 1
ATOM 1174 N N . GLU A 1 157 ? -9.890 0.211 -42.514 1.00 90.75 157 GLU A N 1
ATOM 1175 C CA . GLU A 1 157 ? -9.344 -1.151 -42.476 1.00 90.75 157 GLU A CA 1
ATOM 1176 C C . GLU A 1 157 ? -7.808 -1.158 -42.478 1.00 90.75 157 GLU A C 1
ATOM 1178 O O . GLU A 1 157 ? -7.209 -2.000 -41.820 1.00 90.75 157 GLU A O 1
ATOM 1183 N N . ARG A 1 158 ? -7.158 -0.181 -43.127 1.00 90.12 158 ARG A N 1
ATOM 1184 C CA . ARG A 1 158 ? -5.694 -0.003 -43.066 1.00 90.12 158 ARG A CA 1
ATOM 1185 C C . ARG A 1 158 ? -5.182 0.460 -41.706 1.00 90.12 158 ARG A C 1
ATOM 1187 O O . ARG A 1 158 ? -4.003 0.299 -41.421 1.00 90.12 158 ARG A O 1
ATOM 1194 N N . ALA A 1 159 ? -6.044 1.071 -40.902 1.00 89.50 159 ALA A N 1
ATOM 1195 C CA . ALA A 1 159 ? -5.710 1.538 -39.564 1.00 89.50 159 ALA A CA 1
ATOM 1196 C C . ALA A 1 159 ? -5.854 0.447 -38.491 1.00 89.50 159 ALA A C 1
ATOM 1198 O O . ALA A 1 159 ? -5.558 0.715 -37.328 1.00 89.50 159 ALA A O 1
ATOM 1199 N N . LYS A 1 160 ? -6.317 -0.754 -38.858 1.00 89.56 160 LYS A N 1
ATOM 1200 C CA . LYS A 1 160 ? -6.463 -1.884 -37.938 1.00 89.56 160 LYS A CA 1
ATOM 1201 C C . LYS A 1 160 ? -5.241 -2.788 -37.945 1.00 89.56 160 LYS A C 1
ATOM 1203 O O . LYS A 1 160 ? -4.622 -2.977 -38.990 1.00 89.56 160 LYS A O 1
ATOM 1208 N N . ASN A 1 161 ? -4.981 -3.411 -36.799 1.00 87.31 161 ASN A N 1
ATOM 1209 C CA . ASN A 1 161 ? -3.972 -4.451 -36.611 1.00 87.31 161 ASN A CA 1
ATOM 1210 C C . ASN A 1 161 ? -2.591 -4.075 -37.181 1.00 87.31 161 ASN A C 1
ATOM 1212 O O . ASN A 1 161 ? -1.901 -4.900 -37.786 1.00 87.31 161 ASN A O 1
ATOM 1216 N N . LEU A 1 162 ? -2.212 -2.807 -37.024 1.00 86.31 162 LEU A N 1
ATOM 1217 C CA . LEU A 1 162 ? -0.920 -2.314 -37.463 1.00 86.31 162 LEU A CA 1
ATOM 1218 C C . LEU A 1 162 ? 0.170 -2.915 -36.596 1.00 86.31 162 LEU A C 1
ATOM 1220 O O . LEU A 1 162 ? 0.032 -3.039 -35.380 1.00 86.31 162 LEU A O 1
ATOM 1224 N N . GLU A 1 163 ? 1.254 -3.285 -37.256 1.00 81.94 163 GLU A N 1
ATOM 1225 C CA . GLU A 1 163 ? 2.418 -3.858 -36.614 1.00 81.94 163 GLU A CA 1
ATOM 1226 C C . GLU A 1 163 ? 3.423 -2.757 -36.278 1.00 81.94 163 GLU A C 1
ATOM 1228 O O . GLU A 1 163 ? 3.833 -1.973 -37.138 1.00 81.94 163 GLU A O 1
ATOM 1233 N N . PHE A 1 164 ? 3.844 -2.723 -35.020 1.00 79.38 164 PHE A N 1
ATOM 1234 C CA . PHE A 1 164 ? 4.808 -1.768 -34.496 1.00 79.38 164 PHE A CA 1
ATOM 1235 C C . PHE A 1 164 ? 6.120 -2.480 -34.185 1.00 79.38 164 PHE A C 1
ATOM 1237 O O . PHE A 1 164 ? 6.393 -2.847 -33.040 1.00 79.38 164 PHE A O 1
ATOM 1244 N N . GLN A 1 165 ? 6.944 -2.644 -35.217 1.00 77.56 165 GLN A N 1
ATOM 1245 C CA . GLN A 1 165 ? 8.274 -3.223 -35.069 1.00 77.56 165 GLN A CA 1
ATOM 1246 C C . GLN A 1 165 ? 9.215 -2.228 -34.400 1.00 77.56 165 GLN A C 1
ATOM 1248 O O . GLN A 1 165 ? 9.337 -1.076 -34.828 1.00 77.56 165 GLN A O 1
ATOM 1253 N N . ARG A 1 166 ? 9.914 -2.685 -33.363 1.00 80.31 166 ARG A N 1
ATOM 1254 C CA . ARG A 1 166 ? 10.945 -1.892 -32.702 1.00 80.31 166 ARG A CA 1
ATOM 1255 C C . ARG A 1 166 ? 12.146 -2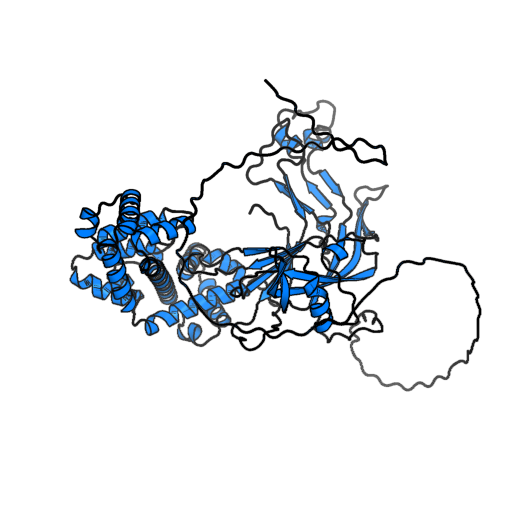.739 -32.339 1.00 80.31 166 ARG A C 1
ATOM 1257 O O . ARG A 1 166 ? 12.051 -3.940 -32.097 1.00 80.31 166 ARG A O 1
ATOM 1264 N N . ASP A 1 167 ? 13.264 -2.050 -32.243 1.00 87.38 167 ASP A N 1
ATOM 1265 C CA . ASP A 1 167 ? 14.452 -2.577 -31.606 1.00 87.38 167 ASP A CA 1
ATOM 1266 C C . ASP A 1 167 ? 14.282 -2.512 -30.100 1.00 87.38 167 ASP A C 1
ATOM 1268 O O . ASP A 1 167 ? 13.992 -1.440 -29.564 1.00 87.38 167 ASP A O 1
ATOM 1272 N N . ILE A 1 168 ? 14.496 -3.635 -29.425 1.00 87.75 168 ILE A N 1
ATOM 1273 C CA . ILE A 1 168 ? 14.430 -3.700 -27.968 1.00 87.75 168 ILE A CA 1
ATOM 1274 C C . ILE A 1 168 ? 15.811 -3.971 -27.428 1.00 87.75 168 ILE A C 1
ATOM 1276 O O . ILE A 1 168 ? 16.433 -4.967 -27.780 1.00 87.75 168 ILE A O 1
ATOM 1280 N N . TRP A 1 169 ? 16.296 -3.094 -26.566 1.00 89.44 169 TRP A N 1
ATOM 1281 C CA . TRP A 1 169 ? 17.502 -3.325 -25.791 1.00 89.44 169 TRP A CA 1
ATOM 1282 C C . TRP A 1 169 ? 17.143 -3.575 -24.334 1.00 89.44 169 TRP A C 1
ATOM 1284 O O . TRP A 1 169 ? 16.092 -3.155 -23.843 1.00 89.44 169 TRP A O 1
ATOM 1294 N N . TYR A 1 170 ? 18.034 -4.278 -23.645 1.00 88.31 170 TYR A N 1
ATOM 1295 C CA . TYR A 1 170 ? 17.859 -4.614 -22.244 1.00 88.31 170 TYR A CA 1
ATOM 1296 C C . TYR A 1 170 ? 19.207 -4.606 -21.520 1.00 88.31 170 TYR A C 1
ATOM 1298 O O . TYR A 1 170 ? 20.247 -5.044 -22.025 1.00 88.31 170 TYR A O 1
ATOM 1306 N N . LEU A 1 171 ? 19.187 -4.070 -20.308 1.00 91.94 171 LEU A N 1
ATOM 1307 C CA . LEU A 1 171 ? 20.320 -4.040 -19.403 1.00 91.94 171 LEU A CA 1
ATOM 1308 C C . LEU A 1 171 ? 20.136 -5.144 -18.368 1.00 91.94 171 LEU A C 1
ATOM 1310 O O . LEU A 1 171 ? 19.082 -5.263 -17.749 1.00 91.94 171 LEU A O 1
ATOM 1314 N N . GLU A 1 172 ? 21.181 -5.942 -18.167 1.00 93.00 172 GLU A N 1
ATOM 1315 C CA . GLU A 1 172 ? 21.241 -6.836 -17.013 1.00 93.00 172 GLU A CA 1
ATOM 1316 C C . GLU A 1 172 ? 21.434 -5.970 -15.769 1.00 93.00 172 GLU A C 1
ATOM 1318 O O . GLU A 1 172 ? 22.344 -5.133 -15.719 1.00 93.00 172 GLU A O 1
ATOM 1323 N N . PHE A 1 173 ? 20.571 -6.168 -14.778 1.00 93.88 173 PHE A N 1
ATOM 1324 C CA . PHE A 1 173 ? 20.617 -5.452 -13.513 1.00 93.88 173 PHE A CA 1
ATOM 1325 C C . PHE A 1 173 ? 21.138 -6.386 -12.430 1.00 93.88 173 PHE A C 1
ATOM 1327 O O . PHE A 1 173 ? 20.775 -7.554 -12.368 1.00 93.88 173 PHE A O 1
ATOM 1334 N N . ALA A 1 174 ? 22.002 -5.892 -11.559 1.00 93.06 174 ALA A N 1
ATOM 1335 C CA . ALA A 1 174 ? 22.415 -6.627 -10.378 1.00 93.06 174 ALA A CA 1
ATOM 1336 C C . ALA A 1 174 ? 22.505 -5.683 -9.190 1.00 93.06 174 ALA A C 1
ATOM 1338 O O . ALA A 1 174 ? 22.810 -4.507 -9.364 1.00 93.06 174 ALA A O 1
ATOM 1339 N N . PHE A 1 175 ? 22.264 -6.173 -7.982 1.00 92.88 175 PHE A N 1
ATOM 1340 C CA . PHE A 1 175 ? 22.255 -5.320 -6.802 1.00 92.88 175 PHE A CA 1
ATOM 1341 C C . PHE A 1 175 ? 22.742 -6.038 -5.550 1.00 92.88 175 PHE A C 1
ATOM 1343 O O . PHE A 1 175 ? 22.692 -7.264 -5.445 1.00 92.88 175 PHE A O 1
ATOM 1350 N N . LYS A 1 176 ? 23.239 -5.246 -4.600 1.00 90.62 176 LYS A N 1
ATOM 1351 C CA . LYS A 1 176 ? 23.399 -5.679 -3.211 1.00 90.62 176 LYS A CA 1
ATOM 1352 C C . LYS A 1 176 ? 22.166 -5.245 -2.423 1.00 90.62 176 LYS A C 1
ATOM 1354 O O . LYS A 1 176 ? 21.633 -4.180 -2.747 1.00 90.62 176 LYS A O 1
ATOM 1359 N N . PRO A 1 177 ? 21.737 -5.995 -1.395 1.00 88.62 177 PRO A N 1
ATOM 1360 C CA . PRO A 1 177 ? 20.565 -5.618 -0.620 1.00 88.62 177 PRO A CA 1
ATOM 1361 C C . PRO A 1 177 ? 20.655 -4.169 -0.095 1.00 88.62 177 PRO A C 1
ATOM 1363 O O . PRO A 1 177 ? 21.754 -3.727 0.271 1.00 88.62 177 PRO A O 1
ATOM 1366 N N . PRO A 1 178 ? 19.541 -3.408 -0.090 1.00 91.38 178 PRO A N 1
ATOM 1367 C CA . PRO A 1 178 ? 19.523 -2.026 0.371 1.00 91.38 178 PRO A CA 1
ATOM 1368 C C . PRO A 1 178 ? 20.017 -1.882 1.811 1.00 91.38 178 PRO A C 1
ATOM 1370 O O . PRO A 1 178 ? 19.899 -2.791 2.636 1.00 91.38 178 PRO A O 1
ATOM 1373 N N . ARG A 1 179 ? 20.583 -0.717 2.122 1.00 90.94 179 ARG A N 1
ATOM 1374 C CA . ARG A 1 179 ? 21.202 -0.431 3.421 1.00 90.94 179 ARG A CA 1
ATOM 1375 C C . ARG A 1 179 ? 20.884 0.979 3.889 1.00 90.94 179 ARG A C 1
ATOM 1377 O O . ARG A 1 179 ? 20.590 1.865 3.086 1.00 90.94 179 ARG A O 1
ATOM 1384 N N . THR A 1 180 ? 21.013 1.206 5.194 1.00 91.75 180 THR A N 1
ATOM 1385 C CA . THR A 1 180 ? 20.997 2.556 5.776 1.00 91.75 180 THR A CA 1
ATOM 1386 C C . THR A 1 180 ? 22.399 3.056 6.083 1.00 91.75 180 THR A C 1
ATOM 1388 O O . THR A 1 180 ? 23.256 2.274 6.490 1.00 91.75 180 THR A O 1
ATOM 1391 N N . ILE A 1 181 ? 22.631 4.360 5.937 1.00 91.75 181 ILE A N 1
ATOM 1392 C CA . ILE A 1 181 ? 23.849 5.039 6.390 1.00 91.75 181 ILE A CA 1
ATOM 1393 C C . ILE A 1 181 ? 23.504 6.425 6.936 1.00 91.75 181 ILE A C 1
ATOM 1395 O O . ILE A 1 181 ? 22.713 7.158 6.347 1.00 91.75 181 ILE A O 1
ATOM 1399 N N . ASP A 1 182 ? 24.106 6.805 8.060 1.00 92.44 182 ASP A N 1
ATOM 1400 C CA . ASP A 1 182 ? 23.963 8.159 8.594 1.00 92.44 182 ASP A CA 1
ATOM 1401 C C . ASP A 1 182 ? 25.070 9.057 8.003 1.00 92.44 182 ASP A C 1
ATOM 1403 O O . ASP A 1 182 ? 26.261 8.770 8.160 1.00 92.44 182 ASP A O 1
ATOM 1407 N N . VAL A 1 183 ? 24.699 10.153 7.335 1.00 91.62 183 VAL A N 1
ATOM 1408 C CA . VAL A 1 183 ? 25.632 11.087 6.673 1.00 91.62 183 VAL A CA 1
ATOM 1409 C C . VAL A 1 183 ? 25.215 12.527 6.949 1.00 91.62 183 VAL A C 1
ATOM 1411 O O . VAL A 1 183 ? 24.037 12.831 7.133 1.00 91.62 183 VAL A O 1
ATOM 1414 N N . ASP A 1 184 ? 26.189 13.430 6.992 1.00 92.44 184 ASP A N 1
ATOM 1415 C CA . ASP A 1 184 ? 25.929 14.862 7.069 1.00 92.44 184 ASP A CA 1
ATOM 1416 C C . ASP A 1 184 ? 25.582 15.404 5.673 1.00 92.44 184 ASP A C 1
ATOM 1418 O O . ASP A 1 184 ? 26.390 15.373 4.738 1.00 92.44 184 ASP A O 1
ATOM 1422 N N . VAL A 1 185 ? 24.350 15.888 5.525 1.00 90.50 185 VAL A N 1
ATOM 1423 C CA . VAL A 1 185 ? 23.799 16.407 4.269 1.00 90.50 185 VAL A CA 1
ATOM 1424 C C . VAL A 1 185 ? 23.621 17.924 4.387 1.00 90.50 185 VAL A C 1
ATOM 1426 O O . VAL A 1 185 ? 23.118 18.404 5.411 1.00 90.50 185 VAL A O 1
ATOM 1429 N N . PRO A 1 186 ? 24.038 18.713 3.381 1.00 88.44 186 PRO A N 1
ATOM 1430 C CA . PRO A 1 186 ? 23.815 20.153 3.386 1.00 88.44 186 PRO A CA 1
ATOM 1431 C C . PRO A 1 186 ? 22.319 20.471 3.264 1.00 88.44 186 PRO A C 1
ATOM 1433 O O . PRO A 1 186 ? 21.635 19.999 2.361 1.00 88.44 186 PRO A O 1
ATOM 1436 N N . THR A 1 187 ? 21.805 21.305 4.167 1.00 83.12 187 THR A N 1
ATOM 1437 C CA . THR A 1 187 ? 20.415 21.789 4.135 1.00 83.12 187 THR A CA 1
ATOM 1438 C C . THR A 1 187 ? 20.297 23.125 3.403 1.00 83.12 187 THR A C 1
ATOM 1440 O O . THR A 1 187 ? 21.276 23.858 3.255 1.00 83.12 187 THR A O 1
ATOM 1443 N N . LEU A 1 188 ? 19.068 23.502 3.027 1.00 79.00 188 LEU A N 1
ATOM 1444 C CA . LEU A 1 188 ? 18.751 24.806 2.417 1.00 79.00 188 LEU A CA 1
ATOM 1445 C C . LEU A 1 188 ? 19.232 26.007 3.254 1.00 79.00 188 LEU A C 1
ATOM 1447 O O . LEU A 1 188 ? 19.542 27.060 2.705 1.00 79.00 188 LEU A O 1
ATOM 1451 N N . ASN A 1 189 ? 19.358 25.838 4.573 1.00 83.31 189 ASN A N 1
ATOM 1452 C CA . ASN A 1 189 ? 19.843 26.869 5.494 1.00 83.31 189 ASN A CA 1
ATOM 1453 C C . ASN A 1 189 ? 21.381 26.931 5.584 1.00 83.31 189 ASN A C 1
ATOM 1455 O O . ASN A 1 189 ? 21.906 27.511 6.534 1.00 83.31 189 ASN A O 1
ATOM 1459 N N . GLN A 1 190 ? 22.102 26.293 4.651 1.00 79.38 190 GLN A N 1
ATOM 1460 C CA . GLN A 1 190 ? 23.569 26.175 4.631 1.00 79.38 190 GLN A CA 1
ATOM 1461 C C . GLN A 1 190 ? 24.160 25.528 5.896 1.00 79.38 190 GLN A C 1
ATOM 1463 O O . GLN A 1 190 ? 25.322 25.738 6.240 1.00 79.38 190 GLN A O 1
ATOM 1468 N N . ARG A 1 191 ? 23.363 24.729 6.612 1.00 86.88 191 ARG A N 1
ATOM 1469 C CA . ARG A 1 191 ? 23.820 23.942 7.764 1.00 86.88 191 ARG A CA 1
ATOM 1470 C C . ARG A 1 191 ? 23.915 22.479 7.378 1.00 86.88 191 ARG A C 1
ATOM 1472 O O . ARG A 1 191 ? 23.043 21.982 6.667 1.00 86.88 191 ARG A O 1
ATOM 1479 N N . MET A 1 192 ? 24.932 21.794 7.885 1.00 89.44 192 MET A N 1
ATOM 1480 C CA . MET A 1 192 ? 25.002 20.340 7.800 1.00 89.44 192 MET A CA 1
ATOM 1481 C C . MET A 1 192 ? 23.985 19.743 8.769 1.00 89.44 192 MET A C 1
ATOM 1483 O O . MET A 1 192 ? 23.941 20.124 9.941 1.00 89.44 192 MET A O 1
ATOM 1487 N N . GLN A 1 193 ? 23.162 18.829 8.276 1.00 90.62 193 GLN A N 1
ATOM 1488 C CA . GLN A 1 193 ? 22.247 18.047 9.089 1.00 90.62 193 GLN A CA 1
ATOM 1489 C C . GLN A 1 193 ? 22.613 16.578 8.949 1.00 90.62 193 GLN A C 1
ATOM 1491 O O . GLN A 1 193 ? 22.661 16.048 7.839 1.00 90.62 193 GLN A O 1
ATOM 1496 N N . ARG A 1 194 ? 22.825 15.914 10.084 1.00 91.62 194 ARG A N 1
ATOM 1497 C CA . ARG A 1 194 ? 22.959 14.463 10.125 1.00 91.62 194 ARG A CA 1
ATOM 1498 C C . ARG A 1 194 ? 21.621 13.844 9.729 1.00 91.62 194 ARG A C 1
ATOM 1500 O O . ARG A 1 194 ? 20.635 14.011 10.448 1.00 91.62 194 ARG A O 1
ATOM 1507 N N . LYS A 1 195 ? 21.584 13.152 8.594 1.00 91.44 195 LYS A N 1
ATOM 1508 C CA . LYS A 1 195 ? 20.404 12.447 8.090 1.00 91.44 195 LYS A CA 1
ATOM 1509 C C . LYS A 1 195 ? 20.693 10.959 7.950 1.00 91.44 195 LYS A C 1
ATOM 1511 O O . LYS A 1 195 ? 21.813 10.570 7.618 1.00 91.44 195 LYS A O 1
ATOM 1516 N N . ARG A 1 196 ? 19.660 10.146 8.170 1.00 91.44 196 ARG A N 1
ATOM 1517 C CA . ARG A 1 196 ? 19.665 8.728 7.815 1.00 91.44 196 ARG A CA 1
ATOM 1518 C C . ARG A 1 196 ? 19.255 8.583 6.360 1.00 91.44 196 ARG A C 1
ATOM 1520 O O . ARG A 1 196 ? 18.131 8.924 6.005 1.00 91.44 196 ARG A O 1
ATOM 1527 N N . LEU A 1 197 ? 20.169 8.085 5.544 1.00 93.56 197 LEU A N 1
ATOM 1528 C CA . LEU A 1 197 ? 19.953 7.822 4.131 1.00 93.56 197 LEU A CA 1
ATOM 1529 C C . LEU A 1 197 ? 19.706 6.339 3.922 1.00 93.56 197 LEU A C 1
ATOM 1531 O O . LEU A 1 197 ? 20.344 5.504 4.564 1.00 93.56 197 LEU A O 1
ATOM 1535 N N . TRP A 1 198 ? 18.802 6.027 3.007 1.00 94.69 198 TRP A N 1
ATOM 1536 C CA . TRP A 1 198 ? 18.635 4.680 2.478 1.00 94.69 198 TRP A CA 1
ATOM 1537 C C . TRP A 1 198 ? 19.339 4.640 1.131 1.00 94.69 198 TRP A C 1
ATOM 1539 O O . TRP A 1 198 ? 19.250 5.603 0.372 1.00 94.69 198 TRP A O 1
ATOM 1549 N N . TYR A 1 199 ? 20.067 3.571 0.831 1.00 95.69 199 TYR A N 1
ATOM 1550 C CA . TYR A 1 199 ? 20.773 3.466 -0.438 1.00 95.69 199 TYR A CA 1
ATOM 1551 C C . TYR A 1 199 ? 20.782 2.040 -0.984 1.00 95.69 199 TYR A C 1
ATOM 1553 O O . TYR A 1 199 ? 20.766 1.064 -0.232 1.00 95.69 199 TYR A O 1
ATOM 1561 N N . LEU A 1 200 ? 20.831 1.937 -2.311 1.00 95.75 200 LEU A N 1
ATOM 1562 C CA . LEU A 1 200 ? 20.953 0.691 -3.057 1.00 95.75 200 LEU A CA 1
ATOM 1563 C C . LEU A 1 200 ? 22.182 0.781 -3.959 1.00 95.75 200 LEU A C 1
ATOM 1565 O O . LEU A 1 200 ? 22.268 1.659 -4.818 1.00 95.75 200 LEU A O 1
ATOM 1569 N N . VAL A 1 201 ? 23.119 -0.149 -3.780 1.00 95.31 201 VAL A N 1
ATOM 1570 C CA . VAL A 1 201 ? 24.258 -0.314 -4.690 1.00 95.31 201 VAL A CA 1
ATOM 1571 C C . VAL A 1 201 ? 23.857 -1.286 -5.778 1.00 95.31 201 VAL A C 1
ATOM 1573 O O . VAL A 1 201 ? 23.472 -2.421 -5.488 1.00 95.31 201 VAL A O 1
ATOM 1576 N N . TYR A 1 202 ? 24.003 -0.861 -7.024 1.00 95.62 202 TYR A N 1
ATOM 1577 C CA . TYR A 1 202 ? 23.632 -1.661 -8.175 1.00 95.62 202 TYR A CA 1
ATOM 1578 C C . TYR A 1 202 ? 24.722 -1.672 -9.242 1.00 95.62 202 TYR A C 1
ATOM 1580 O O . TYR A 1 202 ? 25.643 -0.856 -9.251 1.00 95.62 202 TYR A O 1
ATOM 1588 N N . ARG A 1 203 ? 24.603 -2.622 -10.161 1.00 95.44 203 ARG A N 1
ATOM 1589 C CA . ARG A 1 203 ? 25.408 -2.764 -11.362 1.00 95.44 203 ARG A CA 1
ATOM 1590 C C . ARG A 1 203 ? 24.472 -2.918 -12.548 1.00 95.44 203 ARG A C 1
ATOM 1592 O O . ARG A 1 203 ? 23.533 -3.705 -12.496 1.00 95.44 203 ARG A O 1
ATOM 1599 N N . VAL A 1 204 ? 24.778 -2.211 -13.623 1.00 95.44 204 VAL A N 1
ATOM 1600 C CA . VAL A 1 204 ? 24.143 -2.393 -14.927 1.00 95.44 204 VAL A CA 1
ATOM 1601 C C . VAL A 1 204 ? 25.164 -2.910 -15.925 1.00 95.44 204 VAL A C 1
ATOM 1603 O O . VAL A 1 204 ? 26.312 -2.461 -15.934 1.00 95.44 204 VAL A O 1
ATOM 1606 N N . LYS A 1 205 ? 24.748 -3.855 -16.765 1.00 95.00 205 LYS A N 1
ATOM 1607 C CA . LYS A 1 205 ? 25.557 -4.389 -17.860 1.00 95.00 205 LYS A CA 1
ATOM 1608 C C . LYS A 1 205 ? 24.780 -4.335 -19.162 1.00 95.00 205 LYS A C 1
ATOM 1610 O O . LYS A 1 205 ? 23.665 -4.850 -19.250 1.00 95.00 205 LYS A O 1
ATOM 1615 N N . ASN A 1 206 ? 25.391 -3.767 -20.197 1.00 93.94 206 ASN A N 1
ATOM 1616 C CA . ASN A 1 206 ? 24.800 -3.791 -21.528 1.00 93.94 206 ASN A CA 1
ATOM 1617 C C . ASN A 1 206 ? 25.023 -5.166 -22.171 1.00 93.94 206 ASN A C 1
ATOM 1619 O O . ASN A 1 206 ? 26.121 -5.492 -22.624 1.00 93.94 206 ASN A O 1
ATOM 1623 N N . THR A 1 207 ? 23.970 -5.981 -22.211 1.00 89.31 207 THR A N 1
ATOM 1624 C CA . THR A 1 207 ? 24.000 -7.312 -22.845 1.00 89.31 207 THR A CA 1
ATOM 1625 C C . THR A 1 207 ? 23.602 -7.281 -24.327 1.00 89.31 207 THR A C 1
ATOM 1627 O O . THR A 1 207 ? 23.694 -8.299 -25.023 1.00 89.31 207 THR A O 1
ATOM 1630 N N . GLY A 1 208 ? 23.238 -6.097 -24.829 1.00 87.69 208 GLY A N 1
ATOM 1631 C CA . GLY A 1 208 ? 22.712 -5.851 -26.161 1.00 87.69 208 GLY A CA 1
ATOM 1632 C C . GLY A 1 208 ? 21.186 -5.809 -26.180 1.00 87.69 208 GLY A C 1
ATOM 1633 O O . GLY A 1 208 ? 20.523 -5.448 -25.211 1.00 87.69 208 GLY A O 1
ATOM 1634 N N . GLY A 1 209 ? 20.629 -6.161 -27.328 1.00 86.06 209 GLY A N 1
ATOM 1635 C CA . GLY A 1 209 ? 19.199 -6.181 -27.566 1.00 86.06 209 GLY A CA 1
ATOM 1636 C C . GLY A 1 209 ? 18.808 -7.172 -28.648 1.00 86.06 209 GLY A C 1
ATOM 1637 O O . GLY A 1 209 ? 19.583 -8.050 -29.041 1.00 86.06 209 GLY A O 1
ATOM 1638 N N . ARG A 1 210 ? 17.597 -7.004 -29.161 1.00 86.06 210 ARG A N 1
ATOM 1639 C CA . ARG A 1 210 ? 16.974 -7.817 -30.195 1.00 86.06 210 ARG A CA 1
ATOM 1640 C C . ARG A 1 210 ? 16.300 -6.917 -31.223 1.00 86.06 210 ARG A C 1
ATOM 1642 O O . ARG A 1 210 ? 15.745 -5.873 -30.892 1.00 86.06 210 ARG A O 1
ATOM 1649 N N . ARG A 1 211 ? 16.347 -7.357 -32.475 1.00 86.25 211 ARG A N 1
ATOM 1650 C CA . ARG A 1 211 ? 15.642 -6.756 -33.607 1.00 86.25 211 ARG A CA 1
ATOM 1651 C C . ARG A 1 211 ? 14.949 -7.855 -34.396 1.00 86.25 211 ARG A C 1
ATOM 1653 O O . ARG A 1 211 ? 15.592 -8.849 -34.750 1.00 86.25 211 ARG A O 1
ATOM 1660 N N . THR A 1 212 ? 13.684 -7.643 -34.733 1.00 83.62 212 THR A N 1
ATOM 1661 C CA . THR A 1 212 ? 12.970 -8.481 -35.699 1.00 83.62 212 THR A CA 1
ATOM 1662 C C . THR A 1 212 ? 13.401 -8.106 -37.111 1.00 83.62 212 THR A C 1
ATOM 1664 O O . THR A 1 212 ? 13.394 -6.941 -37.504 1.00 83.62 212 THR A O 1
ATOM 1667 N N . VAL A 1 213 ? 13.826 -9.104 -37.879 1.00 83.94 213 VAL A N 1
ATOM 1668 C CA . VAL A 1 213 ? 14.189 -8.966 -39.286 1.00 83.94 213 VAL A CA 1
ATOM 1669 C C . VAL A 1 213 ? 13.190 -9.759 -40.110 1.00 83.94 213 VAL A C 1
ATOM 1671 O O . VAL A 1 213 ? 13.127 -10.987 -40.010 1.00 83.94 213 VAL A O 1
ATOM 1674 N N . VAL A 1 214 ? 12.429 -9.032 -40.924 1.00 83.56 214 VAL A N 1
ATOM 1675 C CA . VAL A 1 214 ? 11.505 -9.592 -41.911 1.00 83.56 214 VAL A CA 1
ATOM 1676 C C . VAL A 1 214 ? 12.292 -9.990 -43.157 1.00 83.56 214 VAL A C 1
ATOM 1678 O O . VAL A 1 214 ? 13.144 -9.231 -43.635 1.00 83.56 214 VAL A O 1
ATOM 1681 N N . ASP A 1 215 ? 12.034 -11.189 -43.669 1.00 84.56 215 ASP A N 1
ATOM 1682 C CA . ASP A 1 215 ? 12.641 -11.653 -44.911 1.00 84.56 215 ASP A CA 1
ATOM 1683 C C . ASP A 1 215 ? 12.165 -10.804 -46.105 1.00 84.56 215 ASP A C 1
ATOM 1685 O O . ASP A 1 215 ? 11.002 -10.413 -46.209 1.00 84.56 215 ASP A O 1
ATOM 1689 N N . LYS A 1 216 ? 13.091 -10.474 -47.013 1.00 81.81 216 LYS A N 1
ATOM 1690 C CA . LYS A 1 216 ? 12.807 -9.589 -48.156 1.00 81.81 216 LYS A CA 1
ATOM 1691 C C . LYS A 1 216 ? 11.987 -10.268 -49.257 1.00 81.81 216 LYS A C 1
ATOM 1693 O O . LYS A 1 216 ? 11.410 -9.565 -50.082 1.00 81.81 216 LYS A O 1
ATOM 1698 N N . ILE A 1 217 ? 12.012 -11.598 -49.320 1.00 84.31 217 ILE A N 1
ATOM 1699 C CA . ILE A 1 217 ? 11.366 -12.420 -50.348 1.00 84.31 217 ILE A CA 1
ATOM 1700 C C . ILE A 1 217 ? 10.013 -12.918 -49.832 1.00 84.31 217 ILE A C 1
ATOM 1702 O O . ILE A 1 217 ? 9.031 -12.887 -50.568 1.00 84.31 217 ILE A O 1
ATOM 1706 N N . ASP A 1 218 ? 9.958 -13.342 -48.570 1.00 82.38 218 ASP A N 1
ATOM 1707 C CA . ASP A 1 218 ? 8.751 -13.842 -47.916 1.00 82.38 218 ASP A CA 1
ATOM 1708 C C . ASP A 1 218 ? 8.457 -13.067 -46.618 1.00 82.38 218 ASP A C 1
ATOM 1710 O O . ASP A 1 218 ? 8.964 -13.428 -45.554 1.00 82.38 218 ASP A O 1
ATOM 1714 N N . PRO A 1 219 ? 7.592 -12.037 -46.664 1.00 77.12 219 PRO A N 1
ATOM 1715 C CA . PRO A 1 219 ? 7.256 -11.214 -45.501 1.00 77.12 219 PRO A CA 1
ATOM 1716 C C . PRO A 1 219 ? 6.629 -11.979 -44.323 1.00 77.12 219 PRO A C 1
ATOM 1718 O O . PRO A 1 219 ? 6.526 -11.430 -43.226 1.00 77.12 219 PRO A O 1
ATOM 1721 N N . SER A 1 220 ? 6.190 -13.228 -44.530 1.00 77.56 220 SER A N 1
ATOM 1722 C CA . SER A 1 220 ? 5.685 -14.087 -43.453 1.00 77.56 220 SER A CA 1
ATOM 1723 C C . SER A 1 220 ? 6.805 -14.697 -42.603 1.00 77.56 220 SER A C 1
ATOM 1725 O O . SER A 1 220 ? 6.569 -15.095 -41.462 1.00 77.56 220 SER A O 1
ATOM 1727 N N . LYS A 1 221 ? 8.042 -14.732 -43.117 1.00 79.88 221 LYS A N 1
ATOM 1728 C CA . LYS A 1 221 ? 9.211 -15.237 -42.394 1.00 79.88 221 LYS A CA 1
ATOM 1729 C C . LYS A 1 221 ? 9.867 -14.129 -41.585 1.00 79.88 221 LYS A C 1
ATOM 1731 O O . LYS A 1 221 ? 10.356 -13.132 -42.120 1.00 79.88 221 LYS A O 1
ATOM 1736 N N . ARG A 1 222 ? 9.925 -14.350 -40.274 1.00 78.00 222 ARG A N 1
ATOM 1737 C CA . ARG A 1 222 ? 10.490 -13.428 -39.286 1.00 78.00 222 ARG A CA 1
ATOM 1738 C C . ARG A 1 222 ? 11.617 -14.115 -38.539 1.00 78.00 222 ARG A C 1
ATOM 1740 O O . ARG A 1 222 ? 11.515 -15.288 -38.187 1.00 78.00 222 ARG A O 1
ATOM 1747 N N . THR A 1 223 ? 12.706 -13.389 -38.315 1.00 81.75 223 THR A N 1
ATOM 1748 C CA . THR A 1 223 ? 13.843 -13.882 -37.530 1.00 81.75 223 THR A CA 1
ATOM 1749 C C . THR A 1 223 ? 14.307 -12.822 -36.547 1.00 81.75 223 THR A C 1
ATOM 1751 O O . THR A 1 223 ? 14.444 -11.653 -36.902 1.00 81.75 223 THR A O 1
ATOM 1754 N N . THR A 1 224 ? 14.587 -13.222 -35.312 1.00 82.38 224 THR A N 1
ATOM 1755 C CA . THR A 1 224 ? 15.166 -12.329 -34.305 1.00 82.38 224 THR A CA 1
ATOM 1756 C C . THR A 1 224 ? 16.686 -12.331 -34.433 1.00 82.38 224 THR A C 1
ATOM 1758 O O . THR A 1 224 ? 17.319 -13.387 -34.414 1.00 82.38 224 THR A O 1
ATOM 1761 N N . LYS A 1 225 ? 17.295 -11.147 -34.538 1.00 86.38 225 LYS A N 1
ATOM 1762 C CA . LYS A 1 225 ? 18.753 -10.971 -34.500 1.00 86.38 225 LYS A CA 1
ATOM 1763 C C . LYS A 1 225 ? 19.170 -10.208 -33.255 1.00 86.38 225 LYS A C 1
ATOM 1765 O O . LYS A 1 225 ? 18.442 -9.338 -32.782 1.00 86.38 225 LYS A O 1
ATOM 1770 N N . LYS A 1 226 ? 20.369 -10.509 -32.755 1.00 85.88 226 LYS A N 1
ATOM 1771 C CA . LYS A 1 226 ? 20.988 -9.737 -31.678 1.00 85.88 226 LYS A CA 1
ATOM 1772 C C . LYS A 1 226 ? 21.319 -8.333 -32.187 1.00 85.88 226 LYS A C 1
ATOM 1774 O O . LYS A 1 226 ? 21.922 -8.182 -33.249 1.00 85.88 226 LYS A O 1
ATOM 1779 N N . LEU A 1 227 ? 20.922 -7.330 -31.421 1.00 85.94 227 LEU A N 1
ATOM 1780 C CA . LEU A 1 227 ? 21.300 -5.939 -31.608 1.00 85.94 227 LEU A CA 1
ATOM 1781 C C . LEU A 1 227 ? 22.468 -5.627 -30.675 1.00 85.94 227 LEU A C 1
ATOM 1783 O O . LEU A 1 227 ? 22.393 -5.887 -29.476 1.00 85.94 227 LEU A O 1
ATOM 1787 N N . GLU A 1 228 ? 23.539 -5.059 -31.213 1.00 89.94 228 GLU A N 1
ATOM 1788 C CA . GLU A 1 228 ? 24.650 -4.543 -30.418 1.00 89.94 228 GLU A CA 1
ATOM 1789 C C . GLU A 1 228 ? 24.766 -3.046 -30.678 1.00 89.94 228 GLU A C 1
ATOM 1791 O O . GLU A 1 228 ? 24.923 -2.603 -31.815 1.00 89.94 228 GLU A O 1
ATOM 1796 N N . GLY A 1 229 ? 24.630 -2.261 -29.617 1.00 91.12 229 GLY A N 1
ATOM 1797 C CA . GLY A 1 229 ? 24.705 -0.813 -29.678 1.00 91.12 229 GLY A CA 1
ATOM 1798 C C . GLY A 1 229 ? 24.861 -0.218 -28.282 1.00 91.12 229 GLY A C 1
ATOM 1799 O O . GLY A 1 229 ? 24.480 -0.859 -27.295 1.00 91.12 229 GLY A O 1
ATOM 1800 N N . PRO A 1 230 ? 25.458 0.977 -28.175 1.00 94.19 230 PRO A N 1
ATOM 1801 C CA . PRO A 1 230 ? 25.540 1.679 -26.907 1.00 94.19 230 PRO A CA 1
ATOM 1802 C C . PRO A 1 230 ? 24.138 2.074 -26.422 1.00 94.19 230 PRO A C 1
ATOM 1804 O O . PRO A 1 230 ? 23.315 2.541 -27.208 1.00 94.19 230 PRO A O 1
ATOM 1807 N N . VAL A 1 231 ? 23.879 1.906 -25.126 1.00 92.75 231 VAL A N 1
ATOM 1808 C CA . VAL A 1 231 ? 22.582 2.203 -24.498 1.00 92.75 231 VAL A CA 1
ATOM 1809 C C . VAL A 1 231 ? 22.743 3.356 -23.519 1.00 92.75 231 VAL A C 1
ATOM 1811 O O . VAL A 1 231 ? 23.585 3.299 -22.626 1.00 92.75 231 VAL A O 1
ATOM 1814 N N . LEU A 1 232 ? 21.926 4.400 -23.659 1.00 93.94 232 LEU A N 1
ATOM 1815 C CA . LEU A 1 232 ? 21.859 5.470 -22.667 1.00 93.94 232 LEU A CA 1
ATOM 1816 C C . LEU A 1 232 ? 20.933 5.044 -21.525 1.00 93.94 232 LEU A C 1
ATOM 1818 O O . LEU A 1 232 ? 19.713 5.070 -21.670 1.00 93.94 232 LEU A O 1
ATOM 1822 N N . PHE A 1 233 ? 21.520 4.649 -20.397 1.00 94.12 233 PHE A N 1
ATOM 1823 C CA . PHE A 1 233 ? 20.755 4.310 -19.204 1.00 94.12 233 PHE A CA 1
ATOM 1824 C C . PHE A 1 233 ? 20.336 5.588 -18.474 1.00 94.12 233 PHE A C 1
ATOM 1826 O O . PHE A 1 233 ? 21.184 6.338 -17.995 1.00 94.12 233 PHE A O 1
ATOM 1833 N N . LEU A 1 234 ? 19.028 5.827 -18.393 1.00 93.62 234 LEU A N 1
ATOM 1834 C CA . LEU A 1 234 ? 18.437 6.923 -17.627 1.00 93.62 234 LEU A CA 1
ATOM 1835 C C . LEU A 1 234 ? 17.824 6.342 -16.345 1.00 93.62 234 LEU A C 1
ATOM 1837 O O . LEU A 1 234 ? 16.652 5.955 -16.364 1.00 93.62 234 LEU A O 1
ATOM 1841 N N . PRO A 1 235 ? 18.610 6.208 -15.260 1.00 93.50 235 PRO A N 1
ATOM 1842 C CA . PRO A 1 235 ? 18.131 5.625 -14.019 1.00 93.50 235 PRO A CA 1
ATOM 1843 C C . PRO A 1 235 ? 16.999 6.461 -13.433 1.00 93.50 235 PRO A C 1
ATOM 1845 O O . PRO A 1 235 ? 17.114 7.676 -13.282 1.00 93.50 235 PRO A O 1
ATOM 1848 N N . HIS A 1 236 ? 15.922 5.781 -13.063 1.00 93.38 236 HIS A N 1
ATOM 1849 C CA . HIS A 1 236 ? 14.840 6.359 -12.286 1.00 93.38 236 HIS A CA 1
ATOM 1850 C C . HIS A 1 236 ? 14.398 5.312 -11.268 1.00 93.38 236 HIS A C 1
ATOM 1852 O O . HIS A 1 236 ? 13.859 4.263 -11.637 1.00 93.38 236 HIS A O 1
ATOM 1858 N N . PHE A 1 237 ? 14.693 5.593 -9.999 1.00 95.69 237 PHE A N 1
ATOM 1859 C CA . PHE A 1 237 ? 14.498 4.672 -8.889 1.00 95.69 237 PHE A CA 1
ATOM 1860 C C . PHE A 1 237 ? 13.451 5.227 -7.923 1.00 95.69 237 PHE A C 1
ATOM 1862 O O . PHE A 1 237 ? 13.631 6.294 -7.334 1.00 95.69 237 PHE A O 1
ATOM 1869 N N . VAL A 1 238 ? 12.365 4.484 -7.719 1.00 94.56 238 VAL A N 1
ATOM 1870 C CA . VAL A 1 238 ? 11.296 4.867 -6.787 1.00 94.56 238 VAL A CA 1
ATOM 1871 C C . VAL A 1 238 ? 11.178 3.812 -5.701 1.00 94.56 238 VAL A C 1
ATOM 1873 O O . VAL A 1 238 ? 10.897 2.656 -6.003 1.00 94.56 238 VAL A O 1
ATOM 1876 N N . LEU A 1 239 ? 11.396 4.208 -4.448 1.00 93.38 239 LEU A N 1
ATOM 1877 C CA . LEU A 1 239 ? 11.125 3.380 -3.278 1.00 93.38 239 LEU A CA 1
ATOM 1878 C C . LEU A 1 239 ? 9.692 3.624 -2.821 1.00 93.38 239 LEU A C 1
ATOM 1880 O O . LEU A 1 239 ? 9.292 4.770 -2.635 1.00 93.38 239 LEU A O 1
ATOM 1884 N N . GLU A 1 240 ? 8.929 2.563 -2.610 1.00 89.19 240 GLU A N 1
ATOM 1885 C CA . GLU A 1 240 ? 7.520 2.639 -2.241 1.00 89.19 240 GLU A CA 1
ATOM 1886 C C . GLU A 1 240 ? 7.247 1.854 -0.974 1.00 89.19 240 GLU A C 1
ATOM 1888 O O . GLU A 1 240 ? 7.437 0.642 -0.942 1.00 89.19 240 GLU A O 1
ATOM 1893 N N . GLY A 1 241 ? 6.786 2.549 0.064 1.00 84.25 241 GLY A N 1
ATOM 1894 C CA . GLY A 1 241 ? 6.211 1.905 1.238 1.00 84.25 241 GLY A CA 1
ATOM 1895 C C . GLY A 1 241 ? 4.818 1.379 0.907 1.00 84.25 241 GLY A C 1
ATOM 1896 O O . GLY A 1 241 ? 4.007 2.108 0.326 1.00 84.25 241 GLY A O 1
ATOM 1897 N N . LEU A 1 242 ? 4.553 0.128 1.283 1.00 70.62 242 LEU A N 1
ATOM 1898 C CA . LEU A 1 242 ? 3.248 -0.526 1.110 1.00 70.62 242 LEU A CA 1
ATOM 1899 C C . LEU A 1 242 ? 2.409 -0.514 2.400 1.00 70.62 242 LEU A C 1
ATOM 1901 O O . LEU A 1 242 ? 1.265 -0.973 2.421 1.00 70.62 242 LEU A O 1
ATOM 1905 N N . GLU A 1 243 ? 2.961 0.054 3.470 1.00 69.50 243 GLU A N 1
ATOM 1906 C CA . GLU A 1 243 ? 2.439 -0.057 4.826 1.00 69.50 243 GLU A CA 1
ATOM 1907 C C . GLU A 1 243 ? 1.655 1.174 5.250 1.00 69.50 243 GLU A C 1
ATOM 1909 O O . GLU A 1 243 ? 2.023 2.313 4.959 1.00 69.50 243 GLU A O 1
ATOM 1914 N N . ALA A 1 244 ? 0.581 0.949 6.001 1.00 67.44 244 ALA A N 1
ATOM 1915 C CA . ALA A 1 244 ? -0.051 2.025 6.739 1.00 67.44 244 ALA A CA 1
ATOM 1916 C C . ALA A 1 244 ? 0.824 2.432 7.924 1.00 67.44 244 ALA A C 1
ATOM 1918 O O . ALA A 1 244 ? 1.198 1.609 8.755 1.00 67.44 244 ALA A O 1
ATOM 1919 N N . LEU A 1 245 ? 1.120 3.726 8.025 1.00 67.31 245 LEU A N 1
ATOM 1920 C CA . LEU A 1 245 ? 1.994 4.252 9.077 1.00 67.31 245 LEU A CA 1
ATOM 1921 C C . LEU A 1 245 ? 1.188 4.920 10.196 1.00 67.31 245 LEU A C 1
ATOM 1923 O O . LEU A 1 245 ? 1.744 5.541 11.103 1.00 67.31 245 LEU A O 1
ATOM 1927 N N . SER A 1 246 ? -0.138 4.815 10.136 1.00 65.19 246 SER A N 1
ATOM 1928 C CA . SER A 1 246 ? -1.038 5.103 11.245 1.00 65.19 246 SER A CA 1
ATOM 1929 C C . SER A 1 246 ? -2.327 4.302 11.099 1.00 65.19 246 SER A C 1
ATOM 1931 O O . SER A 1 246 ? -2.747 4.013 9.979 1.00 65.19 246 SER A O 1
ATOM 1933 N N . ASP A 1 247 ? -2.998 4.042 12.220 1.00 62.94 247 ASP A N 1
ATOM 1934 C CA . ASP A 1 247 ? -4.291 3.343 12.259 1.00 62.94 247 ASP A CA 1
ATOM 1935 C C . ASP A 1 247 ? -5.360 4.033 11.382 1.00 62.94 247 ASP A C 1
ATOM 1937 O O . ASP A 1 247 ? -6.262 3.388 10.857 1.00 62.94 247 ASP A O 1
ATOM 1941 N N . ALA A 1 248 ? -5.237 5.346 11.149 1.00 60.38 248 ALA A N 1
ATOM 1942 C CA . ALA A 1 248 ? -6.147 6.104 10.288 1.00 60.38 248 ALA A CA 1
ATOM 1943 C C . ALA A 1 248 ? -5.943 5.858 8.777 1.00 60.38 248 ALA A C 1
ATOM 1945 O O . ALA A 1 248 ? -6.829 6.187 7.988 1.00 60.38 248 ALA A O 1
ATOM 1946 N N . GLU A 1 249 ? -4.792 5.320 8.359 1.00 61.56 249 GLU A N 1
ATOM 1947 C CA . GLU A 1 249 ? -4.463 5.047 6.950 1.00 61.56 249 GLU A CA 1
ATOM 1948 C C . GLU A 1 249 ? -4.946 3.649 6.485 1.00 61.56 249 GLU A C 1
ATOM 1950 O O . GLU A 1 249 ? -4.916 3.349 5.290 1.00 61.56 249 GLU A O 1
ATOM 1955 N N . GLY A 1 250 ? -5.456 2.809 7.396 1.00 64.69 250 GLY A N 1
ATOM 1956 C CA . GLY A 1 250 ? -5.993 1.477 7.091 1.00 64.69 250 GLY A CA 1
ATOM 1957 C C . GLY A 1 250 ? -4.912 0.396 6.988 1.00 64.69 250 GLY A C 1
ATOM 1958 O O . GLY A 1 250 ? -3.984 0.370 7.783 1.00 64.69 250 GLY A O 1
ATOM 1959 N N . THR A 1 251 ? -5.048 -0.553 6.053 1.00 58.69 251 THR A N 1
ATOM 1960 C CA . THR A 1 251 ? -4.099 -1.683 5.905 1.00 58.69 251 THR A CA 1
ATOM 1961 C C . THR A 1 251 ? -2.891 -1.359 5.036 1.00 58.69 251 THR A C 1
ATOM 1963 O O . THR A 1 251 ? -1.816 -1.909 5.239 1.00 58.69 251 THR A O 1
ATOM 1966 N N . THR A 1 252 ? -3.070 -0.478 4.055 1.00 59.03 252 THR A N 1
ATOM 1967 C CA . THR A 1 252 ? -2.024 -0.096 3.105 1.00 59.03 252 THR A CA 1
ATOM 1968 C C . THR A 1 252 ? -2.121 1.388 2.813 1.00 59.03 252 THR A C 1
ATOM 1970 O O . THR A 1 252 ? -3.214 1.899 2.535 1.00 59.03 252 THR A O 1
ATOM 1973 N N . SER A 1 253 ? -0.975 2.059 2.859 1.00 65.75 253 SER A N 1
ATOM 1974 C CA . SER A 1 253 ? -0.817 3.473 2.541 1.00 65.75 253 SER A CA 1
ATOM 1975 C C . SER A 1 253 ? 0.340 3.611 1.573 1.00 65.75 253 SER A C 1
ATOM 1977 O O . SER A 1 253 ? 1.420 3.079 1.804 1.00 65.75 253 SER A O 1
ATOM 1979 N N . TYR A 1 254 ? 0.098 4.298 0.465 1.00 71.12 254 TYR A N 1
ATOM 1980 C CA . TYR A 1 254 ? 1.110 4.487 -0.559 1.00 71.12 254 TYR A CA 1
ATOM 1981 C C . TYR A 1 254 ? 2.007 5.669 -0.191 1.00 71.12 254 TYR A C 1
ATOM 1983 O O . TYR A 1 254 ? 1.530 6.799 -0.041 1.00 71.12 254 TYR A O 1
ATOM 1991 N N . ARG A 1 255 ? 3.317 5.428 -0.097 1.00 83.19 255 ARG A N 1
ATOM 1992 C CA . ARG A 1 255 ? 4.326 6.491 0.011 1.00 83.19 255 ARG A CA 1
ATOM 1993 C C . ARG A 1 255 ? 5.476 6.223 -0.941 1.00 83.19 255 ARG A C 1
ATOM 1995 O O . ARG A 1 255 ? 6.215 5.268 -0.743 1.00 83.19 255 ARG A O 1
ATOM 2002 N N . GLY A 1 256 ? 5.631 7.087 -1.941 1.00 88.88 256 GLY A N 1
ATOM 2003 C CA . GLY A 1 256 ? 6.723 7.023 -2.910 1.00 88.88 256 GLY A CA 1
ATOM 2004 C C . GLY A 1 256 ? 7.855 7.994 -2.578 1.00 88.88 256 GLY A C 1
ATOM 2005 O O . GLY A 1 256 ? 7.618 9.176 -2.325 1.00 88.88 256 GLY A O 1
ATOM 2006 N N . TYR A 1 257 ? 9.087 7.502 -2.639 1.00 94.12 257 TYR A N 1
ATOM 2007 C CA . TYR A 1 257 ? 10.327 8.247 -2.464 1.00 94.12 257 TYR A CA 1
ATOM 2008 C C . TYR A 1 257 ? 11.151 8.125 -3.743 1.00 94.12 257 TYR A C 1
ATOM 2010 O O . TYR A 1 257 ? 11.572 7.038 -4.132 1.00 94.12 257 TYR A O 1
ATOM 2018 N N . LEU A 1 258 ? 11.386 9.255 -4.402 1.00 94.81 258 LEU A N 1
ATOM 2019 C CA . LEU A 1 258 ? 12.248 9.327 -5.578 1.00 94.81 258 LEU A CA 1
ATOM 2020 C C . LEU A 1 258 ? 13.719 9.379 -5.160 1.00 94.81 258 LEU A C 1
ATOM 2022 O O . LEU A 1 258 ? 14.045 10.023 -4.156 1.00 94.81 258 LEU A O 1
ATOM 2026 N N . ASP A 1 259 ? 14.596 8.754 -5.942 1.00 95.06 259 ASP A N 1
ATOM 2027 C CA . ASP A 1 259 ? 16.033 8.853 -5.731 1.00 95.06 259 ASP A CA 1
ATOM 2028 C C . ASP A 1 259 ? 16.548 10.298 -5.817 1.00 95.06 259 ASP A C 1
ATOM 2030 O O . ASP A 1 259 ? 16.041 11.156 -6.546 1.00 95.06 259 ASP A O 1
ATOM 2034 N N . ARG A 1 260 ? 17.561 10.589 -5.003 1.00 95.00 260 ARG A N 1
ATOM 2035 C CA . ARG A 1 260 ? 18.181 11.903 -4.861 1.00 95.00 260 ARG A CA 1
ATOM 2036 C C . ARG A 1 260 ? 19.676 11.796 -5.105 1.00 95.00 260 ARG A C 1
ATOM 2038 O O . ARG A 1 260 ? 20.344 10.884 -4.627 1.00 95.00 260 ARG A O 1
ATOM 2045 N N . VAL A 1 261 ? 20.220 12.790 -5.798 1.00 94.25 261 VAL A N 1
ATOM 2046 C CA . VAL A 1 261 ? 21.668 12.952 -5.930 1.00 94.25 261 VAL A CA 1
ATOM 2047 C C . VAL A 1 261 ? 22.187 13.609 -4.654 1.00 94.25 261 VAL A C 1
ATOM 2049 O O . VAL A 1 261 ? 21.952 14.795 -4.425 1.00 94.25 261 VAL A O 1
ATOM 2052 N N . VAL A 1 262 ? 22.891 12.835 -3.822 1.00 94.12 262 VAL A N 1
ATOM 2053 C CA . VAL A 1 262 ? 23.465 13.290 -2.544 1.00 94.12 262 VAL A CA 1
ATOM 2054 C C . VAL A 1 262 ? 24.993 13.143 -2.585 1.00 94.12 262 VAL A C 1
ATOM 2056 O O . VAL A 1 262 ? 25.532 12.129 -2.133 1.00 94.12 262 VAL A O 1
ATOM 2059 N N . PRO A 1 263 ? 25.739 14.142 -3.099 1.00 92.81 263 PRO A N 1
ATOM 2060 C CA . PRO A 1 263 ? 27.185 14.014 -3.295 1.00 92.81 263 PRO A CA 1
ATOM 2061 C C . PRO A 1 263 ? 27.966 13.723 -2.007 1.00 92.81 263 PRO A C 1
ATOM 2063 O O . PRO A 1 263 ? 28.940 12.972 -2.034 1.00 92.81 263 PRO A O 1
ATOM 2066 N N . SER A 1 264 ? 27.524 14.261 -0.860 1.00 93.06 264 SER A N 1
ATOM 2067 C CA . SER A 1 264 ? 28.183 14.026 0.435 1.00 93.06 264 SER A CA 1
ATOM 2068 C C . SER A 1 264 ? 28.096 12.571 0.910 1.00 93.06 264 SER A C 1
ATOM 2070 O O . SER A 1 264 ? 28.910 12.159 1.735 1.00 93.06 264 SER A O 1
ATOM 2072 N N . ALA A 1 265 ? 27.165 11.775 0.372 1.00 94.31 265 ALA A N 1
ATOM 2073 C CA . ALA A 1 265 ? 27.002 10.362 0.704 1.00 94.31 265 ALA A CA 1
ATOM 2074 C C . ALA A 1 265 ? 27.911 9.431 -0.113 1.00 94.31 265 ALA A C 1
ATOM 2076 O O . ALA A 1 265 ? 28.225 8.335 0.349 1.00 94.31 265 ALA A O 1
ATOM 2077 N N . MET A 1 266 ? 28.394 9.863 -1.284 1.00 94.50 266 MET A N 1
ATOM 2078 C CA . MET A 1 266 ? 29.124 8.992 -2.214 1.00 94.50 266 MET A CA 1
ATOM 2079 C C . MET A 1 266 ? 30.435 8.456 -1.634 1.00 94.50 266 MET A C 1
ATOM 2081 O O . MET A 1 266 ? 30.709 7.261 -1.732 1.00 94.50 266 MET A O 1
ATOM 2085 N N . ALA A 1 267 ? 31.242 9.313 -1.001 1.00 92.69 267 ALA A N 1
ATOM 2086 C CA . ALA A 1 267 ? 32.503 8.887 -0.393 1.00 92.69 267 ALA A CA 1
ATOM 2087 C C . ALA A 1 267 ? 32.292 7.953 0.822 1.00 92.69 267 ALA A C 1
ATOM 2089 O O . ALA A 1 267 ? 32.912 6.888 0.840 1.00 92.69 267 ALA A O 1
ATOM 2090 N N . PRO A 1 268 ? 31.398 8.261 1.789 1.00 93.50 268 PRO A N 1
ATOM 2091 C CA . PRO A 1 268 ? 31.034 7.325 2.856 1.00 93.50 268 PRO A CA 1
ATOM 2092 C C . PRO A 1 268 ? 30.519 5.970 2.354 1.00 93.50 268 PRO A C 1
ATOM 2094 O O . PRO A 1 268 ? 30.961 4.931 2.845 1.00 93.50 268 PRO A O 1
ATOM 2097 N N . ILE A 1 269 ? 29.631 5.964 1.352 1.00 93.81 269 ILE A N 1
ATOM 2098 C CA . ILE A 1 269 ? 29.093 4.727 0.768 1.00 93.81 269 ILE A CA 1
ATOM 2099 C C . ILE A 1 269 ? 30.214 3.930 0.096 1.00 93.81 269 ILE A C 1
ATOM 2101 O O . ILE A 1 269 ? 30.380 2.747 0.380 1.00 93.81 269 ILE A O 1
ATOM 2105 N N . ARG A 1 270 ? 31.057 4.571 -0.723 1.00 93.19 270 ARG A N 1
ATOM 2106 C CA . ARG A 1 270 ? 32.206 3.911 -1.362 1.00 93.19 270 ARG A CA 1
ATOM 2107 C C . ARG A 1 270 ? 33.164 3.310 -0.335 1.00 93.19 270 ARG A C 1
ATOM 2109 O O . ARG A 1 270 ? 33.613 2.181 -0.507 1.00 93.19 270 ARG A O 1
ATOM 2116 N N . MET A 1 271 ? 33.430 4.034 0.752 1.00 91.81 271 MET A N 1
ATOM 2117 C CA . MET A 1 271 ? 34.289 3.572 1.843 1.00 91.81 271 MET A CA 1
ATOM 2118 C C . MET A 1 271 ? 33.754 2.308 2.520 1.00 91.81 271 MET A C 1
ATOM 2120 O O . MET A 1 271 ? 34.544 1.430 2.866 1.00 91.81 271 MET A O 1
ATOM 2124 N N . ARG A 1 272 ? 32.432 2.214 2.692 1.00 89.31 272 ARG A N 1
ATOM 2125 C CA . ARG A 1 272 ? 31.757 1.051 3.277 1.00 89.31 272 ARG A CA 1
ATOM 2126 C C . ARG A 1 272 ? 31.685 -0.138 2.317 1.00 89.31 272 ARG A C 1
ATOM 2128 O O . ARG A 1 272 ? 31.815 -1.280 2.748 1.00 89.31 272 ARG A O 1
ATOM 2135 N N . GLU A 1 273 ? 31.439 0.122 1.038 1.00 89.81 273 GLU A N 1
ATOM 2136 C CA . GLU A 1 273 ? 31.124 -0.912 0.052 1.00 89.81 273 GLU A CA 1
ATOM 2137 C C . GLU A 1 273 ? 32.362 -1.529 -0.597 1.00 89.81 273 GLU A C 1
ATOM 2139 O O . GLU A 1 273 ? 32.566 -2.743 -0.511 1.00 89.81 273 GLU A O 1
ATOM 2144 N N . ASP A 1 274 ? 33.149 -0.703 -1.288 1.00 86.38 274 ASP A N 1
ATOM 2145 C CA . ASP A 1 274 ? 34.370 -1.080 -2.000 1.00 86.38 274 ASP A CA 1
ATOM 2146 C C . ASP A 1 274 ? 35.121 0.197 -2.418 1.00 86.38 274 ASP A C 1
ATOM 2148 O O . ASP A 1 274 ? 34.727 0.884 -3.361 1.00 86.38 274 ASP A O 1
ATOM 2152 N N . GLN A 1 275 ? 36.210 0.523 -1.715 1.00 83.62 275 GLN A N 1
ATOM 2153 C CA . GLN A 1 275 ? 37.000 1.734 -1.972 1.00 83.62 275 GLN A CA 1
ATOM 2154 C C . GLN A 1 275 ? 37.653 1.749 -3.357 1.00 83.62 275 GLN A C 1
ATOM 2156 O O . GLN A 1 275 ? 37.869 2.824 -3.913 1.00 83.62 275 GLN A O 1
ATOM 2161 N N . ALA A 1 276 ? 37.966 0.572 -3.906 1.00 84.12 276 ALA A N 1
ATOM 2162 C CA . ALA A 1 276 ? 38.619 0.445 -5.203 1.00 84.12 276 ALA A CA 1
ATOM 2163 C C . ALA A 1 276 ? 37.641 0.640 -6.369 1.00 84.12 276 ALA A C 1
ATOM 2165 O O . ALA A 1 276 ? 38.070 0.792 -7.511 1.00 84.12 276 ALA A O 1
ATOM 2166 N N . ARG A 1 277 ? 36.330 0.626 -6.096 1.00 86.50 277 ARG A N 1
ATOM 2167 C CA . ARG A 1 277 ? 35.286 0.674 -7.114 1.00 86.50 277 ARG A CA 1
ATOM 2168 C C . ARG A 1 277 ? 34.798 2.091 -7.348 1.00 86.50 277 ARG A C 1
ATOM 2170 O O . ARG A 1 277 ? 34.406 2.805 -6.423 1.00 86.50 277 ARG A O 1
ATOM 2177 N N . GLU A 1 278 ? 34.768 2.480 -8.616 1.00 91.31 278 GLU A N 1
ATOM 2178 C CA . GLU A 1 278 ? 34.073 3.690 -9.017 1.00 91.31 278 GLU A CA 1
ATOM 2179 C C . GLU A 1 278 ? 32.563 3.473 -8.882 1.00 91.31 278 GLU A C 1
ATOM 2181 O O . GLU A 1 278 ? 32.008 2.493 -9.377 1.00 91.31 278 GLU A O 1
ATOM 2186 N N . LEU A 1 279 ? 31.922 4.377 -8.146 1.00 94.62 279 LEU A N 1
ATOM 2187 C CA . LEU A 1 279 ? 30.481 4.389 -7.927 1.00 94.62 279 LEU A CA 1
ATOM 2188 C C . LEU A 1 279 ? 29.935 5.688 -8.498 1.00 94.62 279 LEU A C 1
ATOM 2190 O O . LEU A 1 279 ? 30.399 6.756 -8.081 1.00 94.62 279 LEU A O 1
ATOM 2194 N N . PHE A 1 280 ? 28.967 5.568 -9.403 1.00 95.56 280 PHE A N 1
ATOM 2195 C CA . PHE A 1 280 ? 28.276 6.679 -10.047 1.00 95.56 280 PHE A CA 1
ATOM 2196 C C . PHE A 1 280 ? 26.952 6.976 -9.333 1.00 95.56 280 PHE A C 1
ATOM 2198 O O . PHE A 1 280 ? 26.207 6.058 -8.986 1.00 95.56 280 PHE A O 1
ATOM 2205 N N . ASP A 1 281 ? 26.633 8.250 -9.122 1.00 94.94 281 ASP A N 1
ATOM 2206 C CA . ASP A 1 281 ? 25.255 8.636 -8.796 1.00 94.94 281 ASP A CA 1
ATOM 2207 C C . ASP A 1 281 ? 24.355 8.566 -10.049 1.00 94.94 281 ASP A C 1
ATOM 2209 O O . ASP A 1 281 ? 24.837 8.375 -11.171 1.00 94.94 281 ASP A O 1
ATOM 2213 N N . SER A 1 282 ? 23.038 8.713 -9.878 1.00 93.12 282 SER A N 1
ATOM 2214 C CA . SER A 1 282 ? 22.071 8.638 -10.984 1.00 93.12 282 SER A CA 1
ATOM 2215 C C . SER A 1 282 ? 22.349 9.641 -12.116 1.00 93.12 282 SER A C 1
ATOM 2217 O O . SER A 1 282 ? 22.131 9.320 -13.285 1.00 93.12 282 SER A O 1
ATOM 2219 N N . ALA A 1 283 ? 22.879 10.833 -11.811 1.00 93.81 283 ALA A N 1
ATOM 2220 C CA . ALA A 1 283 ? 23.193 11.841 -12.824 1.00 93.81 283 ALA A CA 1
ATOM 2221 C C . ALA A 1 283 ? 24.476 11.495 -13.592 1.00 93.81 283 ALA A C 1
ATOM 2223 O O . ALA A 1 283 ? 24.523 11.612 -14.818 1.00 93.81 283 ALA A O 1
ATOM 2224 N N . GLN A 1 284 ? 25.511 11.028 -12.893 1.00 95.25 284 GLN A N 1
ATOM 2225 C CA . GLN A 1 284 ? 26.752 10.577 -13.515 1.00 95.25 284 GLN A CA 1
ATOM 2226 C C . GLN A 1 284 ? 26.534 9.320 -14.362 1.00 95.25 284 GLN A C 1
ATOM 2228 O O . GLN A 1 284 ? 27.074 9.230 -15.465 1.00 95.25 284 GLN A O 1
ATOM 2233 N N . MET A 1 285 ? 25.702 8.384 -13.897 1.00 95.19 285 MET A N 1
ATOM 2234 C CA . MET A 1 285 ? 25.341 7.173 -14.638 1.00 95.19 285 MET A CA 1
ATOM 2235 C C . MET A 1 285 ? 24.691 7.508 -15.992 1.00 95.19 285 MET A C 1
ATOM 2237 O O . MET A 1 285 ? 25.012 6.880 -17.000 1.00 95.19 285 MET A O 1
ATOM 2241 N N . ALA A 1 286 ? 23.850 8.547 -16.025 1.00 94.75 286 ALA A N 1
ATOM 2242 C CA . ALA A 1 286 ? 23.177 9.041 -17.227 1.00 94.75 286 ALA A CA 1
ATOM 2243 C C . ALA A 1 286 ? 24.068 9.878 -18.165 1.00 94.75 286 ALA A C 1
ATOM 2245 O O . ALA A 1 286 ? 23.626 10.263 -19.246 1.00 94.75 286 ALA A O 1
ATOM 2246 N N . SER A 1 287 ? 25.303 10.209 -17.774 1.00 94.75 287 SER A N 1
ATOM 2247 C CA . SER A 1 287 ? 26.134 11.162 -18.525 1.00 94.75 287 SER A CA 1
ATOM 2248 C C . SER A 1 287 ? 26.691 10.609 -19.841 1.00 94.75 287 SER A C 1
ATOM 2250 O O . SER A 1 287 ? 27.002 11.382 -20.748 1.00 94.75 287 SER A O 1
ATOM 2252 N N . GLN A 1 288 ? 26.829 9.284 -19.958 1.00 94.44 288 GLN A N 1
ATOM 2253 C CA . GLN A 1 288 ? 27.404 8.624 -21.130 1.00 94.44 288 GLN A CA 1
ATOM 2254 C C . GLN A 1 288 ? 26.653 7.326 -21.455 1.00 94.44 288 GLN A C 1
ATOM 2256 O O . GLN A 1 288 ? 26.258 6.608 -20.537 1.00 94.44 288 GLN A O 1
ATOM 2261 N N . PRO A 1 289 ? 26.502 6.951 -22.737 1.00 95.31 289 PRO A N 1
ATOM 2262 C CA . PRO A 1 289 ? 25.986 5.635 -23.106 1.00 95.31 289 PRO A CA 1
ATOM 2263 C C . PRO A 1 289 ? 26.901 4.501 -22.627 1.00 95.31 289 PRO A C 1
ATOM 2265 O O . PRO A 1 289 ? 28.119 4.652 -22.653 1.00 95.31 289 PRO A O 1
ATOM 2268 N N . ILE A 1 290 ? 26.326 3.368 -22.226 1.00 95.00 290 ILE A N 1
ATOM 2269 C CA . ILE A 1 290 ? 27.024 2.135 -21.836 1.00 95.00 290 ILE A CA 1
ATOM 2270 C C . ILE A 1 290 ? 27.291 1.310 -23.096 1.00 95.00 290 ILE A C 1
ATOM 2272 O O . ILE A 1 290 ? 26.348 0.917 -23.791 1.00 95.00 290 ILE A O 1
ATOM 2276 N N . ALA A 1 291 ? 28.557 1.049 -23.412 1.00 96.00 291 ALA A N 1
ATOM 2277 C CA . ALA A 1 291 ? 28.951 0.262 -24.575 1.00 96.00 291 ALA A CA 1
ATOM 2278 C C . ALA A 1 291 ? 28.551 -1.222 -24.424 1.00 96.00 291 ALA A C 1
ATOM 2280 O O . ALA A 1 291 ? 28.433 -1.716 -23.303 1.00 96.00 291 ALA A O 1
ATOM 2281 N N . PRO A 1 292 ? 28.346 -1.970 -25.525 1.00 93.81 292 PRO A N 1
ATOM 2282 C CA . PRO A 1 292 ? 28.070 -3.405 -25.450 1.00 93.81 292 PRO A CA 1
ATOM 2283 C C . PRO A 1 292 ? 29.130 -4.159 -24.633 1.00 93.81 292 PRO A C 1
ATOM 2285 O O . PRO A 1 292 ? 30.325 -4.032 -24.885 1.00 93.81 292 PRO A O 1
ATOM 2288 N N . GLY A 1 293 ? 28.689 -4.948 -23.653 1.00 91.81 293 GLY A N 1
ATOM 2289 C CA . GLY A 1 293 ? 29.551 -5.704 -22.742 1.00 91.81 293 GLY A CA 1
ATOM 2290 C C . GLY A 1 293 ? 30.138 -4.903 -21.575 1.00 91.81 293 GLY A C 1
ATOM 2291 O O . GLY A 1 293 ? 30.661 -5.522 -20.649 1.00 91.81 293 GLY A O 1
ATOM 2292 N N . GLU A 1 294 ? 30.030 -3.572 -21.583 1.00 94.50 294 GLU A N 1
ATOM 2293 C CA . GLU A 1 294 ? 30.474 -2.711 -20.484 1.00 94.50 294 GLU A CA 1
ATOM 2294 C C . GLU A 1 294 ? 29.578 -2.894 -19.249 1.00 94.50 294 GLU A C 1
ATOM 2296 O O . GLU A 1 294 ? 28.356 -3.054 -19.354 1.00 94.50 294 GLU A O 1
ATOM 2301 N N . GLU A 1 295 ? 30.202 -2.853 -18.071 1.00 94.25 295 GLU A N 1
ATOM 2302 C CA . GLU A 1 295 ? 29.537 -2.895 -16.770 1.00 94.25 295 GLU A CA 1
ATOM 2303 C C . GLU A 1 295 ? 29.814 -1.594 -16.009 1.00 94.25 295 GLU A C 1
ATOM 2305 O O . GLU A 1 295 ? 30.959 -1.146 -15.941 1.00 94.25 295 GLU A O 1
ATOM 2310 N N . ARG A 1 296 ? 28.787 -1.004 -15.389 1.00 95.12 296 ARG A N 1
ATOM 2311 C CA . ARG A 1 296 ? 28.927 0.176 -14.518 1.00 95.12 296 ARG A CA 1
ATOM 2312 C C . ARG A 1 296 ? 28.236 -0.031 -13.187 1.00 95.12 296 ARG A C 1
ATOM 2314 O O . ARG A 1 296 ? 27.201 -0.689 -13.119 1.00 95.12 296 ARG A O 1
ATOM 2321 N N . TRP A 1 297 ? 28.799 0.566 -12.141 1.00 96.38 297 TRP A N 1
ATOM 2322 C CA . TRP A 1 297 ? 28.293 0.469 -10.775 1.00 96.38 297 TRP A CA 1
ATOM 2323 C C . TRP A 1 297 ? 27.718 1.798 -10.311 1.00 96.38 297 TRP A C 1
ATOM 2325 O O . TRP A 1 297 ? 28.387 2.827 -10.368 1.00 96.38 297 TRP A O 1
ATOM 2335 N N . GLY A 1 298 ? 26.474 1.770 -9.853 1.00 95.75 298 GLY A N 1
ATOM 2336 C CA . GLY A 1 298 ? 25.744 2.949 -9.424 1.00 95.75 298 GLY A CA 1
ATOM 2337 C C . GLY A 1 298 ? 25.248 2.853 -7.989 1.00 95.75 298 GLY A C 1
ATOM 2338 O O . GLY A 1 298 ? 25.237 1.781 -7.376 1.00 95.75 298 GLY A O 1
ATOM 2339 N N . VAL A 1 299 ? 24.829 3.999 -7.462 1.00 97.06 299 VAL A N 1
ATOM 2340 C CA . VAL A 1 299 ? 24.173 4.110 -6.160 1.00 97.06 299 VAL A CA 1
ATOM 2341 C C . VAL A 1 299 ? 22.900 4.931 -6.314 1.00 97.06 299 VAL A C 1
ATOM 2343 O O . VAL A 1 299 ? 22.953 6.079 -6.752 1.00 97.06 299 VAL A O 1
ATOM 2346 N N . ALA A 1 300 ? 21.766 4.347 -5.934 1.00 97.44 300 ALA A N 1
ATOM 2347 C CA . ALA A 1 300 ? 20.520 5.076 -5.722 1.00 97.44 300 ALA A CA 1
ATOM 2348 C C . ALA A 1 300 ? 20.414 5.440 -4.236 1.00 97.44 300 ALA A C 1
ATOM 2350 O O . ALA A 1 300 ? 20.737 4.612 -3.383 1.00 97.44 300 ALA A O 1
ATOM 2351 N N . VAL A 1 301 ? 19.998 6.669 -3.924 1.00 96.81 301 VAL A N 1
ATOM 2352 C CA . VAL A 1 301 ? 19.914 7.185 -2.548 1.00 96.81 301 VAL A CA 1
ATOM 2353 C C . VAL A 1 301 ? 18.546 7.811 -2.318 1.00 96.81 301 VAL A C 1
ATOM 2355 O O . VAL A 1 301 ? 18.080 8.590 -3.142 1.00 96.81 301 VAL A O 1
ATOM 2358 N N . TRP A 1 302 ? 17.930 7.526 -1.174 1.00 96.19 302 TRP A N 1
ATOM 2359 C CA . TRP A 1 302 ? 16.678 8.129 -0.731 1.00 96.19 302 TRP A CA 1
ATOM 2360 C C . TRP A 1 302 ? 16.879 8.872 0.588 1.00 96.19 302 TRP A C 1
ATOM 2362 O O . TRP A 1 302 ? 17.518 8.378 1.524 1.00 96.19 302 TRP A O 1
ATOM 2372 N N . GLU A 1 303 ? 16.316 10.075 0.651 1.00 93.25 303 GLU A N 1
ATOM 2373 C CA . GLU A 1 303 ? 16.288 10.926 1.839 1.00 93.25 303 GLU A CA 1
ATOM 2374 C C . GLU A 1 303 ? 14.911 10.887 2.502 1.00 93.25 303 GLU A C 1
ATOM 2376 O O . GLU A 1 303 ? 13.896 10.723 1.827 1.00 93.25 303 GLU A O 1
ATOM 2381 N N . ASP A 1 304 ? 14.888 11.106 3.819 1.00 90.75 304 ASP A N 1
ATOM 2382 C CA . ASP A 1 304 ? 13.669 11.347 4.600 1.00 90.75 304 ASP A CA 1
ATOM 2383 C C . ASP A 1 304 ? 12.609 10.223 4.478 1.00 90.75 304 ASP A C 1
ATOM 2385 O O . ASP A 1 304 ? 11.406 10.461 4.614 1.00 90.75 304 ASP A O 1
ATOM 2389 N N . VAL A 1 305 ? 13.064 8.981 4.254 1.00 89.88 305 VAL A N 1
ATOM 2390 C CA . VAL A 1 305 ? 12.231 7.768 4.298 1.00 89.88 305 VAL A CA 1
ATOM 2391 C C . VAL A 1 305 ? 11.680 7.591 5.713 1.00 89.88 305 VAL A C 1
ATOM 2393 O O . VAL A 1 305 ? 12.436 7.663 6.687 1.00 89.88 305 VAL A O 1
ATOM 2396 N N . ASP A 1 306 ? 10.365 7.376 5.842 1.00 86.38 306 ASP A N 1
ATOM 2397 C CA . ASP A 1 306 ? 9.734 7.183 7.151 1.00 86.38 306 ASP A CA 1
ATOM 2398 C C . ASP A 1 306 ? 10.334 5.938 7.808 1.00 86.38 306 ASP A C 1
ATOM 2400 O O . ASP A 1 306 ? 10.278 4.835 7.269 1.00 86.38 306 ASP A O 1
ATOM 2404 N N . SER A 1 307 ? 10.938 6.118 8.982 1.00 82.12 307 SER A N 1
ATOM 2405 C CA . SER A 1 307 ? 11.678 5.053 9.650 1.00 82.12 307 SER A CA 1
ATOM 2406 C C . SER A 1 307 ? 10.794 3.908 10.115 1.00 82.12 307 SER A C 1
ATOM 2408 O O . SER A 1 307 ? 11.346 2.921 10.578 1.00 82.12 307 SER A O 1
ATOM 2410 N N . ARG A 1 308 ? 9.468 4.041 10.065 1.00 80.06 308 ARG A N 1
ATOM 2411 C CA . ARG A 1 308 ? 8.515 2.981 10.410 1.00 80.06 308 ARG A CA 1
ATOM 2412 C C . ARG A 1 308 ? 8.174 2.078 9.224 1.00 80.06 308 ARG A C 1
ATOM 2414 O O . ARG A 1 308 ? 7.454 1.119 9.427 1.00 80.06 308 ARG A O 1
ATOM 2421 N N . ILE A 1 309 ? 8.666 2.390 8.023 1.00 83.25 309 ILE A N 1
ATOM 2422 C CA . ILE A 1 309 ? 8.548 1.496 6.871 1.00 83.25 309 ILE A CA 1
ATOM 2423 C C . ILE A 1 309 ? 9.509 0.329 7.088 1.00 83.25 309 ILE A C 1
ATOM 2425 O O . ILE A 1 309 ? 10.729 0.516 7.120 1.00 83.25 309 ILE A O 1
ATOM 2429 N N . ASP A 1 310 ? 8.943 -0.857 7.231 1.00 80.75 310 ASP A N 1
ATOM 2430 C CA . ASP A 1 310 ? 9.634 -2.134 7.263 1.00 80.75 310 ASP A CA 1
ATOM 2431 C C . ASP A 1 310 ? 9.517 -2.856 5.922 1.00 80.75 310 ASP A C 1
ATOM 2433 O O . ASP A 1 310 ? 10.476 -3.494 5.504 1.00 80.75 310 ASP A O 1
ATOM 2437 N N . PHE A 1 311 ? 8.414 -2.698 5.190 1.00 82.38 311 PHE A N 1
ATOM 2438 C CA . PHE A 1 311 ? 8.202 -3.363 3.901 1.00 82.38 311 PHE A CA 1
ATOM 2439 C C . PHE A 1 311 ? 8.052 -2.358 2.765 1.00 82.38 311 PHE A C 1
ATOM 2441 O O . PHE A 1 311 ? 7.250 -1.420 2.821 1.00 82.38 311 PHE A O 1
ATOM 2448 N N . PHE A 1 312 ? 8.836 -2.559 1.710 1.00 86.12 312 PHE A N 1
ATOM 2449 C CA . PHE A 1 312 ? 8.886 -1.625 0.597 1.00 86.12 312 PHE A CA 1
ATOM 2450 C C . PHE A 1 312 ? 9.305 -2.302 -0.704 1.00 86.12 312 PHE A C 1
ATOM 2452 O O . PHE A 1 312 ? 10.002 -3.316 -0.712 1.00 86.12 312 PHE A O 1
ATOM 2459 N N . SER A 1 313 ? 8.920 -1.687 -1.815 1.00 87.62 313 SER A N 1
ATOM 2460 C CA . SER A 1 313 ? 9.356 -2.077 -3.152 1.00 87.62 313 SER A CA 1
ATOM 2461 C C . SER A 1 313 ? 10.259 -0.998 -3.741 1.00 87.62 313 SER A C 1
ATOM 2463 O O . SER A 1 313 ? 10.043 0.189 -3.513 1.00 87.62 313 SER A O 1
ATOM 2465 N N . ILE A 1 314 ? 11.263 -1.381 -4.524 1.00 91.50 314 ILE A N 1
ATOM 2466 C CA . ILE A 1 314 ? 12.048 -0.465 -5.353 1.00 91.50 314 ILE A CA 1
ATOM 2467 C C . ILE A 1 314 ? 11.703 -0.735 -6.813 1.00 91.50 314 ILE A C 1
ATOM 2469 O O . ILE A 1 314 ? 11.920 -1.833 -7.322 1.00 91.50 314 ILE A O 1
ATOM 2473 N N . PHE A 1 315 ? 11.196 0.286 -7.494 1.00 92.25 315 PHE A N 1
ATOM 2474 C CA . PHE A 1 315 ? 10.943 0.272 -8.929 1.00 92.25 315 PHE A CA 1
ATOM 2475 C C . PHE A 1 315 ? 12.117 0.902 -9.669 1.00 92.25 315 PHE A C 1
ATOM 2477 O O . PHE A 1 315 ? 12.499 2.035 -9.374 1.00 92.25 315 PHE A O 1
ATOM 2484 N N . VAL A 1 316 ? 12.655 0.186 -10.653 1.00 94.00 316 VAL A N 1
ATOM 2485 C CA . VAL A 1 316 ? 13.767 0.619 -11.501 1.00 94.00 316 VAL A CA 1
ATOM 2486 C C . VAL A 1 316 ? 13.279 0.763 -12.938 1.00 94.00 316 VAL A C 1
ATOM 2488 O O . VAL A 1 316 ? 12.892 -0.212 -13.585 1.00 94.00 316 VAL A O 1
ATOM 2491 N N . ARG A 1 317 ? 13.296 1.994 -13.451 1.00 92.19 317 ARG A N 1
ATOM 2492 C CA . ARG A 1 317 ? 12.978 2.320 -14.850 1.00 92.19 317 ARG A CA 1
ATOM 2493 C C . ARG A 1 317 ? 14.256 2.561 -15.657 1.00 92.19 317 ARG A C 1
ATOM 2495 O O . ARG A 1 317 ? 15.308 2.874 -15.104 1.00 92.19 317 ARG A O 1
ATOM 2502 N N . GLY A 1 318 ? 14.145 2.416 -16.978 1.00 90.56 318 GLY A N 1
ATOM 2503 C CA . GLY A 1 318 ? 15.239 2.664 -17.925 1.00 90.56 318 GLY A CA 1
ATOM 2504 C C . GLY A 1 318 ? 16.135 1.456 -18.212 1.00 90.56 318 GLY A C 1
ATOM 2505 O O . GLY A 1 318 ? 17.086 1.589 -18.974 1.00 90.56 318 GLY A O 1
ATOM 2506 N N . LEU A 1 319 ? 15.843 0.281 -17.640 1.00 92.19 319 LEU A N 1
ATOM 2507 C CA . LEU A 1 319 ? 16.588 -0.959 -17.911 1.00 92.19 319 LEU A CA 1
ATOM 2508 C C . LEU A 1 319 ? 16.252 -1.577 -19.274 1.00 92.19 319 LEU A C 1
ATOM 2510 O O . LEU A 1 319 ? 17.036 -2.361 -19.800 1.00 92.19 319 LEU A O 1
ATOM 2514 N N . THR A 1 320 ? 15.122 -1.199 -19.862 1.00 89.50 320 THR A N 1
ATOM 2515 C CA . THR A 1 320 ? 14.719 -1.557 -21.221 1.00 89.50 320 THR A CA 1
ATOM 2516 C C . THR A 1 320 ? 13.949 -0.398 -21.857 1.00 89.50 320 THR A C 1
ATOM 2518 O O . THR A 1 320 ? 13.430 0.477 -21.159 1.00 89.50 320 THR A O 1
ATOM 2521 N N . ASN A 1 321 ? 13.874 -0.385 -23.187 1.00 88.75 321 ASN A N 1
ATOM 2522 C CA . ASN A 1 321 ? 12.949 0.448 -23.954 1.00 88.75 321 ASN A CA 1
ATOM 2523 C C . ASN A 1 321 ? 11.668 -0.299 -24.364 1.00 88.75 321 ASN A C 1
ATOM 2525 O O . ASN A 1 321 ? 10.976 0.151 -25.283 1.00 88.75 321 ASN A O 1
ATOM 2529 N N . SER A 1 322 ? 11.351 -1.425 -23.719 1.00 86.75 322 SER A N 1
ATOM 2530 C CA . SER A 1 322 ? 10.036 -2.041 -23.855 1.00 86.75 322 SER A CA 1
ATOM 2531 C C . SER A 1 322 ? 8.951 -1.067 -23.389 1.00 86.75 322 SER A C 1
ATOM 2533 O O . SER A 1 322 ? 9.022 -0.495 -22.302 1.00 86.75 322 SER A O 1
ATOM 2535 N N . ILE A 1 323 ? 7.961 -0.834 -24.251 1.00 85.25 323 ILE A N 1
ATOM 2536 C CA . ILE A 1 323 ? 6.863 0.113 -24.028 1.00 85.25 323 ILE A CA 1
ATOM 2537 C C . ILE A 1 323 ? 5.564 -0.609 -24.333 1.00 85.25 323 ILE A C 1
ATOM 2539 O O . ILE A 1 323 ? 5.452 -1.237 -25.384 1.00 85.25 323 ILE A O 1
ATOM 2543 N N . ARG A 1 324 ? 4.548 -0.434 -23.494 1.00 84.38 324 ARG A N 1
ATOM 2544 C CA . ARG A 1 324 ? 3.160 -0.756 -23.838 1.00 84.38 324 ARG A CA 1
ATOM 2545 C C . ARG A 1 324 ? 2.324 0.506 -23.876 1.00 84.38 324 ARG A C 1
ATOM 2547 O O . ARG A 1 324 ? 2.567 1.448 -23.121 1.00 84.38 324 ARG A O 1
ATOM 2554 N N . TRP A 1 325 ? 1.320 0.513 -24.742 1.00 82.69 325 TRP A N 1
ATOM 2555 C CA . TRP A 1 325 ? 0.269 1.521 -24.733 1.00 82.69 325 TRP A CA 1
ATOM 2556 C C . TRP A 1 325 ? -1.055 0.894 -24.327 1.00 82.69 325 TRP A C 1
ATOM 2558 O O . TRP A 1 325 ? -1.342 -0.255 -24.657 1.00 82.69 325 TRP A O 1
ATOM 2568 N N . ARG A 1 326 ? -1.885 1.674 -23.645 1.00 82.88 326 ARG A N 1
ATOM 2569 C CA . ARG A 1 326 ? -3.290 1.341 -23.429 1.00 82.88 326 ARG A CA 1
ATOM 2570 C C . ARG A 1 326 ? -4.156 2.576 -23.626 1.00 82.88 326 ARG A C 1
ATOM 2572 O O . ARG A 1 326 ? -3.666 3.705 -23.657 1.00 82.88 326 ARG A O 1
ATOM 2579 N N . GLU A 1 327 ? -5.444 2.339 -23.808 1.00 84.50 327 GLU A N 1
ATOM 2580 C CA . GLU A 1 327 ? -6.451 3.393 -23.822 1.00 84.50 327 GLU A CA 1
ATOM 2581 C C . GLU A 1 327 ? -6.602 3.969 -22.408 1.00 84.50 327 GLU A C 1
ATOM 2583 O O . GLU A 1 327 ? -6.717 3.213 -21.443 1.00 84.50 327 GLU A O 1
ATOM 2588 N N . LYS A 1 328 ? -6.624 5.300 -22.278 1.00 84.06 328 LYS A N 1
ATOM 2589 C CA . LYS A 1 328 ? -6.902 5.949 -20.989 1.00 84.06 328 LYS A CA 1
ATOM 2590 C C . LYS A 1 328 ? -8.336 5.645 -20.551 1.00 84.06 328 LYS A C 1
ATOM 2592 O O . LYS A 1 328 ? -9.252 5.713 -21.365 1.00 84.06 328 LYS A O 1
ATOM 2597 N N . ALA A 1 329 ? -8.573 5.465 -19.249 1.00 74.69 329 ALA A N 1
ATOM 2598 C CA . ALA A 1 329 ? -9.886 5.110 -18.680 1.00 74.69 329 ALA A CA 1
ATOM 2599 C C . ALA A 1 329 ? -11.059 6.074 -19.010 1.00 74.69 329 ALA A C 1
ATOM 2601 O O . ALA A 1 329 ? -12.214 5.769 -18.712 1.00 74.69 329 ALA A O 1
ATOM 2602 N N . ARG A 1 330 ? -10.790 7.248 -19.605 1.00 74.31 330 ARG A N 1
ATOM 2603 C CA . ARG A 1 330 ? -11.786 8.229 -20.086 1.00 74.31 330 ARG A CA 1
ATOM 2604 C C . ARG A 1 330 ? -11.421 8.826 -21.451 1.00 74.31 330 ARG A C 1
ATOM 2606 O O . ARG A 1 330 ? -11.701 9.996 -21.705 1.00 74.31 330 ARG A O 1
ATOM 2613 N N . ALA A 1 331 ? -10.736 8.056 -22.289 1.00 78.62 331 ALA A N 1
ATOM 2614 C CA . ALA A 1 331 ? -10.372 8.472 -23.634 1.00 78.62 331 ALA A CA 1
ATOM 2615 C C . ALA A 1 331 ? -11.610 8.864 -24.459 1.00 78.62 331 ALA A C 1
ATOM 2617 O O . ALA A 1 331 ? -12.637 8.183 -24.434 1.00 78.62 331 ALA A O 1
ATOM 2618 N N . THR A 1 332 ? -11.510 9.957 -25.214 1.00 77.31 332 THR A N 1
ATOM 2619 C CA . THR A 1 332 ? -12.551 10.385 -26.155 1.00 77.31 332 THR A CA 1
ATOM 2620 C C . THR A 1 332 ? -11.921 10.631 -27.507 1.00 77.31 332 THR A C 1
ATOM 2622 O O . THR A 1 332 ? -11.222 11.619 -27.686 1.00 77.31 332 THR A O 1
ATOM 2625 N N . PHE A 1 333 ? -12.221 9.778 -28.479 1.00 79.88 333 PHE A N 1
ATOM 2626 C CA . PHE A 1 333 ? -11.644 9.882 -29.814 1.00 79.88 333 PHE A CA 1
ATOM 2627 C C . PHE A 1 333 ? -12.430 10.891 -30.657 1.00 79.88 333 PHE A C 1
ATOM 2629 O O . PHE A 1 333 ? -13.417 10.542 -31.307 1.00 79.88 333 PHE A O 1
ATOM 2636 N N . ALA A 1 334 ? -12.015 12.158 -30.631 1.00 78.31 334 ALA A N 1
ATOM 2637 C CA . ALA A 1 334 ? -12.585 13.196 -31.490 1.00 78.31 334 ALA A CA 1
ATOM 2638 C C . ALA A 1 334 ? -11.869 13.252 -32.854 1.00 78.31 334 ALA A C 1
ATOM 2640 O O . ALA A 1 334 ? -10.666 13.031 -32.950 1.00 78.31 334 ALA A O 1
ATOM 2641 N N . LYS A 1 335 ? -12.588 13.637 -33.920 1.00 75.69 335 LYS A N 1
ATOM 2642 C CA . LYS A 1 335 ? -12.083 13.678 -35.314 1.00 75.69 335 LYS A CA 1
ATOM 2643 C C . LYS A 1 335 ? -10.799 14.501 -35.518 1.00 75.69 335 LYS A C 1
ATOM 2645 O O . LYS A 1 335 ? -10.025 14.215 -36.437 1.00 75.69 335 LYS A O 1
ATOM 2650 N N . ASN A 1 336 ? -10.598 15.510 -34.668 1.00 78.31 336 ASN A N 1
ATOM 2651 C CA . ASN A 1 336 ? -9.486 16.463 -34.718 1.00 78.31 336 ASN A CA 1
ATOM 2652 C C . ASN A 1 336 ? -8.513 16.314 -33.536 1.00 78.31 336 ASN A C 1
ATOM 2654 O O . ASN A 1 336 ? -7.701 17.209 -33.304 1.00 78.31 336 ASN A O 1
ATOM 2658 N N . GLU A 1 337 ? -8.613 15.238 -32.755 1.00 76.06 337 GLU A N 1
ATOM 2659 C CA . GLU A 1 337 ? -7.686 15.005 -31.651 1.00 76.06 337 GLU A CA 1
ATOM 2660 C C . GLU A 1 337 ? -6.283 14.642 -32.188 1.00 76.06 337 GLU A C 1
ATOM 2662 O O . GLU A 1 337 ? -6.179 13.928 -33.192 1.00 76.06 337 GLU A O 1
ATOM 2667 N N . PRO A 1 338 ? -5.188 15.129 -31.570 1.00 77.88 338 PRO A N 1
ATOM 2668 C CA . PRO A 1 338 ? -3.844 14.679 -31.914 1.00 77.88 338 PRO A CA 1
ATOM 2669 C C . PRO A 1 338 ? -3.677 13.166 -31.712 1.00 77.88 338 PRO A C 1
ATOM 2671 O O . PRO A 1 338 ? -4.146 12.608 -30.721 1.00 77.88 338 PRO A O 1
ATOM 2674 N N . MET A 1 339 ? -2.943 12.518 -32.621 1.00 75.00 339 MET A N 1
ATOM 2675 C CA . MET A 1 339 ? -2.602 11.095 -32.507 1.00 75.00 339 MET A CA 1
ATOM 2676 C C . MET A 1 339 ? -1.905 10.805 -31.170 1.00 75.00 339 MET A C 1
ATOM 2678 O O . MET A 1 339 ? -0.956 11.497 -30.801 1.00 75.00 339 MET A O 1
ATOM 2682 N N . GLY A 1 340 ? -2.361 9.778 -30.456 1.00 76.00 340 GLY A N 1
ATOM 2683 C CA . GLY A 1 340 ? -1.825 9.345 -29.169 1.00 76.00 340 GLY A CA 1
ATOM 2684 C C . GLY A 1 340 ? -2.347 10.114 -27.952 1.00 76.00 340 GLY A C 1
ATOM 2685 O O . GLY A 1 340 ? -2.048 9.710 -26.832 1.00 76.00 340 GLY A O 1
ATOM 2686 N N . ALA A 1 341 ? -3.144 11.179 -28.110 1.00 80.94 341 ALA A N 1
ATOM 2687 C CA . ALA A 1 341 ? -3.639 11.971 -26.974 1.00 80.94 341 ALA A CA 1
ATOM 2688 C C . ALA A 1 341 ? -4.527 11.155 -26.014 1.00 80.94 341 ALA A C 1
ATOM 2690 O O . ALA A 1 341 ? -4.441 11.303 -24.790 1.00 80.94 341 ALA A O 1
ATOM 2691 N N . SER A 1 342 ? -5.313 10.238 -26.576 1.00 82.25 342 SER A N 1
ATOM 2692 C CA . SER A 1 342 ? -6.204 9.320 -25.860 1.00 82.25 342 SER A CA 1
ATOM 2693 C C . SER A 1 342 ? -5.511 8.031 -25.378 1.00 82.25 342 SER A C 1
ATOM 2695 O O . SER A 1 342 ? -6.122 7.216 -24.683 1.00 82.25 342 SER A O 1
ATOM 2697 N N . MET A 1 343 ? -4.223 7.861 -25.690 1.00 83.12 343 MET A N 1
ATOM 2698 C CA . MET A 1 343 ? -3.416 6.711 -25.286 1.00 83.12 343 MET A CA 1
ATOM 2699 C C . MET A 1 343 ? -2.485 7.090 -24.135 1.00 83.12 343 MET A C 1
ATOM 2701 O O . MET A 1 343 ? -2.008 8.222 -24.032 1.00 83.12 343 MET A O 1
ATOM 2705 N N . GLU A 1 344 ? -2.207 6.138 -23.256 1.00 85.38 344 GLU A N 1
ATOM 2706 C CA . GLU A 1 344 ? -1.129 6.238 -22.278 1.00 85.38 344 GLU A CA 1
ATOM 2707 C C . GLU A 1 344 ? -0.060 5.198 -22.583 1.00 85.38 344 GLU A C 1
ATOM 2709 O O . GLU A 1 344 ? -0.363 4.046 -22.890 1.00 85.38 344 GLU A O 1
ATOM 2714 N N . GLN A 1 345 ? 1.196 5.634 -22.540 1.00 83.69 345 GLN A N 1
ATOM 2715 C CA . GLN A 1 345 ? 2.365 4.803 -22.790 1.00 83.69 345 GLN A CA 1
ATOM 2716 C C . GLN A 1 345 ? 3.102 4.581 -21.480 1.00 83.69 345 GLN A C 1
ATOM 2718 O O . GLN A 1 345 ? 3.170 5.468 -20.630 1.00 83.69 345 GLN A O 1
ATOM 2723 N N . THR A 1 346 ? 3.662 3.396 -21.309 1.00 84.94 346 THR A N 1
ATOM 2724 C CA . THR A 1 346 ? 4.420 3.047 -20.115 1.00 84.94 346 THR A CA 1
ATOM 2725 C C . THR A 1 346 ? 5.602 2.188 -20.508 1.00 84.94 346 THR A C 1
ATOM 2727 O O . THR A 1 346 ? 5.453 1.239 -21.275 1.00 84.94 346 THR A O 1
ATOM 2730 N N . LEU A 1 347 ? 6.770 2.560 -19.987 1.00 86.38 347 LEU A N 1
ATOM 2731 C CA . LEU A 1 347 ? 7.976 1.750 -20.064 1.00 86.38 347 LEU A CA 1
ATOM 2732 C C . LEU A 1 347 ? 7.878 0.612 -19.058 1.00 86.38 347 LEU A C 1
ATOM 2734 O O . LEU A 1 347 ? 7.410 0.813 -17.932 1.00 86.38 347 LEU A O 1
ATOM 2738 N N . GLU A 1 348 ? 8.360 -0.554 -19.454 1.00 87.81 348 GLU A N 1
ATOM 2739 C CA . GLU A 1 348 ? 8.538 -1.652 -18.522 1.00 87.81 348 GLU A CA 1
ATOM 2740 C C . GLU A 1 348 ? 9.533 -1.259 -17.421 1.00 87.81 348 GLU A C 1
ATOM 2742 O O . GLU A 1 348 ? 10.546 -0.587 -17.655 1.00 87.81 348 GLU A O 1
ATOM 2747 N N . CYS A 1 349 ? 9.218 -1.646 -16.191 1.00 89.44 349 CYS A N 1
ATOM 2748 C CA . CYS A 1 349 ? 10.046 -1.388 -15.029 1.00 89.44 349 CYS A CA 1
ATOM 2749 C C . CYS A 1 349 ? 10.260 -2.656 -14.217 1.00 89.44 349 CYS A C 1
ATOM 2751 O O . CYS A 1 349 ? 9.370 -3.495 -14.094 1.00 89.44 349 CYS A O 1
ATOM 2753 N N . LEU A 1 350 ? 11.442 -2.755 -13.627 1.00 90.50 350 LEU A N 1
ATOM 2754 C CA . LEU A 1 350 ? 11.780 -3.818 -12.701 1.00 90.50 350 LEU A CA 1
ATOM 2755 C C . LEU A 1 350 ? 11.278 -3.438 -11.308 1.00 90.50 350 LEU A C 1
ATOM 2757 O O . LEU A 1 350 ? 11.689 -2.414 -10.767 1.00 90.50 350 LEU A O 1
ATOM 2761 N N . ARG A 1 351 ? 10.411 -4.254 -10.721 1.00 88.94 351 ARG A N 1
ATOM 2762 C CA . ARG A 1 351 ? 10.006 -4.173 -9.318 1.00 88.94 351 ARG A CA 1
ATOM 2763 C C . ARG A 1 351 ? 10.841 -5.152 -8.504 1.00 88.94 351 ARG A C 1
ATOM 2765 O O . ARG A 1 351 ? 10.911 -6.328 -8.847 1.00 88.94 351 ARG A O 1
ATOM 2772 N N . LEU A 1 352 ? 11.423 -4.664 -7.417 1.00 87.56 352 LEU A N 1
ATOM 2773 C CA . LEU A 1 352 ? 12.170 -5.437 -6.429 1.00 87.56 352 LEU A CA 1
ATOM 2774 C C . LEU A 1 352 ? 11.495 -5.267 -5.072 1.00 87.56 352 LEU A C 1
ATOM 2776 O O . LEU A 1 352 ? 11.225 -4.134 -4.684 1.00 87.56 352 LEU A O 1
ATOM 2780 N N . ASP A 1 353 ? 11.234 -6.349 -4.351 1.00 85.50 353 ASP A N 1
ATOM 2781 C CA . ASP A 1 353 ? 10.571 -6.292 -3.045 1.00 85.50 353 ASP A CA 1
ATOM 2782 C C . ASP A 1 353 ? 11.581 -6.530 -1.916 1.00 85.50 353 ASP A C 1
ATOM 2784 O O . ASP A 1 353 ? 12.455 -7.392 -2.011 1.00 85.50 353 ASP A O 1
ATOM 2788 N N . PHE A 1 354 ? 11.467 -5.764 -0.833 1.00 85.31 354 PHE A N 1
ATOM 2789 C CA . PHE A 1 354 ? 12.380 -5.807 0.306 1.00 85.31 354 PHE A CA 1
ATOM 2790 C C . PHE A 1 354 ? 11.625 -5.723 1.624 1.00 85.31 354 PHE A C 1
ATOM 2792 O O . PHE A 1 354 ? 10.530 -5.163 1.717 1.00 85.31 354 PHE A O 1
ATOM 2799 N N . TRP A 1 355 ? 12.258 -6.245 2.668 1.00 82.88 355 TRP A N 1
ATOM 2800 C CA . TRP A 1 355 ? 11.802 -6.047 4.031 1.00 82.88 355 TRP A CA 1
ATOM 2801 C C . TRP A 1 355 ? 12.978 -5.763 4.964 1.00 82.88 355 TRP A C 1
ATOM 2803 O O . TRP A 1 355 ? 14.093 -6.265 4.797 1.00 82.88 355 TRP A O 1
ATOM 2813 N N . ARG A 1 356 ? 12.730 -4.932 5.965 1.00 81.38 356 ARG A N 1
ATOM 2814 C CA . ARG A 1 356 ? 13.669 -4.590 7.018 1.00 81.38 356 ARG A CA 1
ATOM 2815 C C . ARG A 1 356 ? 13.292 -5.383 8.269 1.00 81.38 356 ARG A C 1
ATOM 2817 O O . ARG A 1 356 ? 12.154 -5.282 8.722 1.00 81.38 356 ARG A O 1
ATOM 2824 N N . PRO A 1 357 ? 14.223 -6.150 8.854 1.00 68.31 357 PRO A N 1
ATOM 2825 C CA . PRO A 1 357 ? 13.977 -6.799 10.131 1.00 68.31 357 PRO A CA 1
ATOM 2826 C C . PRO A 1 357 ? 13.688 -5.778 11.234 1.00 68.31 357 PRO A C 1
ATOM 2828 O O . PRO A 1 357 ? 14.537 -4.943 11.555 1.00 68.31 357 PRO A O 1
ATOM 2831 N N . GLY A 1 358 ? 12.479 -5.828 11.795 1.00 57.25 358 GLY A N 1
ATOM 2832 C CA . GLY A 1 358 ? 12.121 -5.060 12.985 1.00 57.25 358 GLY A CA 1
ATOM 2833 C C . GLY A 1 358 ? 12.950 -5.496 14.201 1.00 57.25 358 GLY A C 1
ATOM 2834 O O . GLY A 1 358 ? 13.377 -6.644 14.283 1.00 57.25 358 GLY A O 1
ATOM 2835 N N . ASP A 1 359 ? 13.163 -4.567 15.135 1.00 53.47 359 ASP A N 1
ATOM 2836 C CA . ASP A 1 359 ? 13.811 -4.729 16.454 1.00 53.47 359 ASP A CA 1
ATOM 2837 C C . ASP A 1 359 ? 15.348 -4.712 16.571 1.00 53.47 359 ASP A C 1
ATOM 2839 O O . ASP A 1 359 ? 15.874 -4.720 17.690 1.00 53.47 359 ASP A O 1
ATOM 2843 N N . ASP A 1 360 ? 16.106 -4.485 15.496 1.00 45.84 360 ASP A N 1
ATOM 2844 C CA . ASP A 1 360 ? 17.556 -4.249 15.610 1.00 45.84 360 ASP A CA 1
ATOM 2845 C C . ASP A 1 360 ? 17.892 -2.782 15.925 1.00 45.84 360 ASP A C 1
ATOM 2847 O O . ASP A 1 360 ? 18.733 -2.146 15.287 1.00 45.84 360 ASP A O 1
ATOM 2851 N N . GLY A 1 361 ? 17.310 -2.230 16.994 1.00 45.72 361 GLY A N 1
ATOM 2852 C CA . GLY A 1 361 ? 17.663 -0.897 17.513 1.00 45.72 361 GLY A CA 1
ATOM 2853 C C . GLY A 1 361 ? 19.152 -0.733 17.882 1.00 45.72 361 GLY A C 1
ATOM 2854 O O . GLY A 1 361 ? 19.597 0.364 18.221 1.00 45.72 361 GLY A O 1
ATOM 2855 N N . ARG A 1 362 ? 19.938 -1.818 17.817 1.00 43.53 362 ARG A N 1
ATOM 2856 C CA . ARG A 1 362 ? 21.381 -1.849 18.085 1.00 43.53 362 ARG A CA 1
ATOM 2857 C C . ARG A 1 362 ? 22.249 -1.648 16.842 1.00 43.53 362 ARG A C 1
ATOM 2859 O O . ARG A 1 362 ? 23.423 -1.328 17.017 1.00 43.53 362 ARG A O 1
ATOM 2866 N N . ASN A 1 363 ? 21.724 -1.802 15.621 1.00 48.41 363 ASN A N 1
ATOM 2867 C CA . ASN A 1 363 ? 22.540 -1.728 14.408 1.00 48.41 363 ASN A CA 1
ATOM 2868 C C . ASN A 1 363 ? 22.208 -0.473 13.583 1.00 48.41 363 ASN A C 1
ATOM 2870 O O . ASN A 1 363 ? 21.171 -0.382 12.936 1.00 48.41 363 ASN A O 1
ATOM 2874 N N . ARG A 1 364 ? 23.098 0.530 13.618 1.00 51.50 364 ARG A N 1
ATOM 2875 C CA . ARG A 1 364 ? 22.947 1.792 12.858 1.00 51.50 364 ARG A CA 1
ATOM 2876 C C . ARG A 1 364 ? 23.041 1.594 11.339 1.00 51.50 364 ARG A C 1
ATOM 2878 O O . ARG A 1 364 ? 22.527 2.412 10.579 1.00 51.50 364 ARG A O 1
ATOM 2885 N N . ASP A 1 365 ? 23.672 0.499 10.935 1.00 58.72 365 ASP A N 1
ATOM 2886 C CA . ASP A 1 365 ? 24.028 0.166 9.564 1.00 58.72 365 ASP A CA 1
ATOM 2887 C C . ASP A 1 365 ? 23.329 -1.139 9.158 1.00 58.72 365 ASP A C 1
ATOM 2889 O O . ASP A 1 365 ? 23.972 -2.165 8.937 1.00 58.72 365 ASP A O 1
ATOM 2893 N N . GLN A 1 366 ? 21.997 -1.114 9.091 1.00 70.31 366 GLN A N 1
ATOM 2894 C CA . GLN A 1 366 ? 21.203 -2.318 8.855 1.00 70.31 366 GLN A CA 1
ATOM 2895 C C . GLN A 1 366 ? 21.207 -2.702 7.369 1.00 70.31 366 GLN A C 1
ATOM 2897 O O . GLN A 1 366 ? 21.002 -1.858 6.493 1.00 70.31 366 GLN A O 1
ATOM 2902 N N . GLU A 1 367 ? 21.469 -3.979 7.095 1.00 78.38 367 GLU A N 1
ATOM 2903 C CA . GLU A 1 367 ? 21.227 -4.596 5.792 1.00 78.38 367 GLU A CA 1
ATOM 2904 C C . GLU A 1 367 ? 19.770 -5.054 5.732 1.00 78.38 367 GLU A C 1
ATOM 2906 O O . GLU A 1 367 ? 19.291 -5.741 6.635 1.00 78.38 367 GLU A O 1
ATOM 2911 N N . MET A 1 368 ? 19.053 -4.620 4.699 1.00 84.62 368 MET A N 1
ATOM 2912 C CA . MET A 1 368 ? 17.668 -5.012 4.457 1.00 84.62 368 MET A CA 1
ATOM 2913 C C . MET A 1 368 ? 17.652 -6.350 3.727 1.00 84.62 368 MET A C 1
ATOM 2915 O O . MET A 1 368 ? 18.551 -6.654 2.948 1.00 84.62 368 MET A O 1
ATOM 2919 N N . SER A 1 369 ? 16.638 -7.163 3.989 1.00 80.06 369 SER A N 1
ATOM 2920 C CA . SER A 1 369 ? 16.506 -8.486 3.390 1.00 80.06 369 SER A CA 1
ATOM 2921 C C . SER A 1 369 ? 15.692 -8.422 2.102 1.00 80.06 369 SER A C 1
ATOM 2923 O O . SER A 1 369 ? 14.767 -7.619 1.962 1.00 80.06 369 SER A O 1
ATOM 2925 N N . VAL A 1 370 ? 16.040 -9.287 1.153 1.00 75.62 370 VAL A N 1
ATOM 2926 C CA . VAL A 1 370 ? 15.276 -9.466 -0.085 1.00 75.62 370 VAL A CA 1
ATOM 2927 C C . VAL A 1 370 ? 13.930 -10.101 0.264 1.00 75.62 370 VAL A C 1
ATOM 2929 O O . VAL A 1 370 ? 13.870 -11.100 0.985 1.00 75.62 370 VAL A O 1
ATOM 2932 N N . GLY A 1 371 ? 12.852 -9.466 -0.184 1.00 71.50 371 GLY A N 1
ATOM 2933 C CA . GLY A 1 371 ? 11.490 -9.966 -0.075 1.00 71.50 371 GLY A CA 1
ATOM 2934 C C . GLY A 1 371 ? 11.084 -10.756 -1.316 1.00 71.50 371 GLY A C 1
ATOM 2935 O O . GLY A 1 371 ? 11.865 -10.961 -2.241 1.00 71.50 371 GLY A O 1
ATOM 2936 N N . TYR A 1 372 ? 9.836 -11.200 -1.327 1.00 73.00 372 TYR A N 1
ATOM 2937 C CA . TYR A 1 372 ? 9.199 -11.793 -2.496 1.00 73.00 372 TYR A CA 1
ATOM 2938 C C . TYR A 1 372 ? 7.735 -11.347 -2.554 1.00 73.00 372 TYR A C 1
ATOM 2940 O O . TYR A 1 372 ? 7.167 -10.919 -1.540 1.00 73.00 372 TYR A O 1
ATOM 2948 N N . ALA A 1 373 ? 7.124 -11.440 -3.734 1.00 69.00 373 ALA A N 1
ATOM 2949 C CA . ALA A 1 373 ? 5.739 -11.030 -3.942 1.00 69.00 373 ALA A CA 1
ATOM 2950 C C . ALA A 1 373 ? 4.785 -11.755 -2.972 1.00 69.00 373 ALA A C 1
ATOM 2952 O O . ALA A 1 373 ? 4.853 -12.971 -2.809 1.00 69.00 373 ALA A O 1
ATOM 2953 N N . GLY A 1 374 ? 3.905 -11.009 -2.303 1.00 75.38 374 GLY A N 1
ATOM 2954 C CA . GLY A 1 374 ? 2.970 -11.562 -1.321 1.00 75.38 374 GLY A CA 1
ATOM 2955 C C . GLY A 1 374 ? 3.536 -11.710 0.095 1.00 75.38 374 GLY A C 1
ATOM 2956 O O . GLY A 1 374 ? 2.765 -11.940 1.026 1.00 75.38 374 GLY A O 1
ATOM 2957 N N . PHE A 1 375 ? 4.853 -11.573 0.314 1.00 79.50 375 PHE A N 1
ATOM 2958 C CA . PHE A 1 375 ? 5.442 -11.696 1.655 1.00 79.50 375 PHE A CA 1
ATOM 2959 C C . PHE A 1 375 ? 4.903 -10.632 2.618 1.00 79.50 375 PHE A C 1
ATOM 2961 O O . PHE A 1 375 ? 4.480 -10.966 3.724 1.00 79.50 375 PHE A O 1
ATOM 2968 N N . PHE A 1 376 ? 4.864 -9.367 2.191 1.00 79.88 376 PHE A N 1
ATOM 2969 C CA . PHE A 1 376 ? 4.312 -8.271 2.990 1.00 79.88 376 PHE A CA 1
ATOM 2970 C C . PHE A 1 376 ? 2.853 -8.534 3.370 1.00 79.88 376 PHE A C 1
ATOM 2972 O O . PHE A 1 376 ? 2.475 -8.395 4.532 1.00 79.88 376 PHE A O 1
ATOM 2979 N N . GLU A 1 377 ? 2.032 -8.951 2.410 1.00 85.12 377 GLU A N 1
ATOM 2980 C CA . GLU A 1 377 ? 0.618 -9.202 2.637 1.00 85.12 377 GLU A CA 1
ATOM 2981 C C . GLU A 1 377 ? 0.422 -10.371 3.605 1.00 85.12 377 GLU A C 1
ATOM 2983 O O . GLU A 1 377 ? -0.358 -10.245 4.546 1.00 85.12 377 GLU A O 1
ATOM 2988 N N . ARG A 1 378 ? 1.194 -11.460 3.475 1.00 87.12 378 ARG A N 1
ATOM 2989 C CA . ARG A 1 378 ? 1.190 -12.571 4.448 1.00 87.12 378 ARG A CA 1
ATOM 2990 C C . ARG A 1 378 ? 1.522 -12.095 5.855 1.00 87.12 378 ARG A C 1
ATOM 2992 O O . ARG A 1 378 ? 0.815 -12.442 6.798 1.00 87.12 378 ARG A O 1
ATOM 2999 N N . MET A 1 379 ? 2.587 -11.307 5.999 1.00 85.31 379 MET A N 1
ATOM 3000 C CA . MET A 1 379 ? 3.017 -10.796 7.300 1.00 85.31 379 MET A CA 1
ATOM 3001 C C . MET A 1 379 ? 1.976 -9.842 7.888 1.00 85.31 379 MET A C 1
ATOM 3003 O O . MET A 1 379 ? 1.626 -9.971 9.054 1.00 85.31 379 MET A O 1
ATOM 3007 N N . THR A 1 380 ? 1.407 -8.951 7.078 1.00 85.44 380 THR A N 1
ATOM 3008 C CA . THR A 1 380 ? 0.367 -8.005 7.503 1.00 85.44 380 THR A CA 1
ATOM 3009 C C . THR A 1 380 ? -0.904 -8.712 7.956 1.00 85.44 380 THR A C 1
ATOM 3011 O O . THR A 1 380 ? -1.422 -8.435 9.039 1.00 85.44 380 THR A O 1
ATOM 3014 N N . LEU A 1 381 ? -1.412 -9.642 7.143 1.00 90.19 381 LEU A N 1
ATOM 3015 C CA . LEU A 1 381 ? -2.608 -10.421 7.461 1.00 90.19 381 LEU A CA 1
ATOM 3016 C C . LEU A 1 381 ? -2.358 -11.292 8.697 1.00 90.19 381 LEU A C 1
ATOM 3018 O O . LEU A 1 381 ? -3.165 -11.290 9.621 1.00 90.19 381 LEU A O 1
ATOM 3022 N N . GLY A 1 382 ? -1.204 -11.955 8.762 1.00 91.00 382 GLY A N 1
ATOM 3023 C CA . GLY A 1 382 ? -0.767 -12.746 9.908 1.00 91.00 382 GLY A CA 1
ATOM 3024 C C . GLY A 1 382 ? -0.683 -11.956 11.214 1.00 91.00 382 GLY A C 1
ATOM 3025 O O . GLY A 1 382 ? -1.241 -12.377 12.226 1.00 91.00 382 GLY A O 1
ATOM 3026 N N . THR A 1 383 ? -0.043 -10.784 11.197 1.00 88.94 383 THR A N 1
ATOM 3027 C CA . THR A 1 383 ? 0.052 -9.891 12.361 1.00 88.94 383 THR A CA 1
ATOM 3028 C C . THR A 1 383 ? -1.329 -9.448 12.824 1.00 88.94 383 THR A C 1
ATOM 3030 O O . THR A 1 383 ? -1.605 -9.491 14.018 1.00 88.94 383 THR A O 1
ATOM 3033 N N . ARG A 1 384 ? -2.241 -9.103 11.905 1.00 89.81 384 ARG A N 1
ATOM 3034 C CA . ARG A 1 384 ? -3.621 -8.736 12.264 1.00 89.81 384 ARG A CA 1
ATOM 3035 C C . ARG A 1 384 ? -4.377 -9.858 12.965 1.00 89.81 384 ARG A C 1
ATOM 3037 O O . ARG A 1 384 ? -5.143 -9.579 13.881 1.00 89.81 384 ARG A O 1
ATOM 3044 N N . LEU A 1 385 ? -4.158 -11.109 12.565 1.00 93.25 385 LEU A N 1
ATOM 3045 C CA . LEU A 1 385 ? -4.757 -12.261 13.245 1.00 93.25 385 LEU A CA 1
ATOM 3046 C C . LEU A 1 385 ? -4.213 -12.408 14.663 1.00 93.25 385 LEU A C 1
ATOM 3048 O O . LEU A 1 385 ? -4.990 -12.568 15.601 1.00 93.25 385 LEU A O 1
ATOM 3052 N N . ILE A 1 386 ? -2.892 -12.302 14.825 1.00 92.62 386 ILE A N 1
ATOM 3053 C CA . ILE A 1 386 ? -2.244 -12.362 16.140 1.00 92.62 386 ILE A CA 1
ATOM 3054 C C . ILE A 1 386 ? -2.753 -11.231 17.038 1.00 92.62 386 ILE A C 1
ATOM 3056 O O . ILE A 1 386 ? -3.111 -11.485 18.186 1.00 92.62 386 ILE A O 1
ATOM 3060 N N . GLU A 1 387 ? -2.831 -10.001 16.524 1.00 91.31 387 GLU A N 1
ATOM 3061 C CA . GLU A 1 387 ? -3.367 -8.861 17.270 1.00 91.31 387 GLU A CA 1
ATOM 3062 C C . GLU A 1 387 ? -4.829 -9.084 17.665 1.00 91.31 387 GLU A C 1
ATOM 3064 O O . GLU A 1 387 ? -5.170 -8.893 18.830 1.00 91.31 387 GLU A O 1
ATOM 3069 N N . ALA A 1 388 ? -5.680 -9.527 16.733 1.00 93.50 388 ALA A N 1
ATOM 3070 C CA . ALA A 1 388 ? -7.094 -9.760 17.007 1.00 93.50 388 ALA A CA 1
ATOM 3071 C C . ALA A 1 388 ? -7.296 -10.815 18.102 1.00 93.50 388 ALA A C 1
ATOM 3073 O O . ALA A 1 388 ? -8.066 -10.584 19.028 1.00 93.50 388 ALA A O 1
ATOM 3074 N N . VAL A 1 389 ? -6.569 -11.936 18.050 1.00 93.62 389 VAL A N 1
ATOM 3075 C CA . VAL A 1 389 ? -6.666 -13.002 19.062 1.00 93.62 389 VAL A CA 1
ATOM 3076 C C . VAL A 1 389 ? -6.005 -12.604 20.388 1.00 93.62 389 VAL A C 1
ATOM 3078 O O . VAL A 1 389 ? -6.485 -12.969 21.459 1.00 93.62 389 VAL A O 1
ATOM 3081 N N . GLY A 1 390 ? -4.916 -11.835 20.343 1.00 92.31 390 GLY A N 1
ATOM 3082 C CA . GLY A 1 390 ? -4.171 -11.409 21.530 1.00 92.31 390 GLY A CA 1
ATOM 3083 C C . GLY A 1 390 ? -4.793 -10.230 22.281 1.00 92.31 390 GLY A C 1
ATOM 3084 O O . GLY A 1 390 ? -4.497 -10.031 23.460 1.00 92.31 390 GLY A O 1
ATOM 3085 N N . ARG A 1 391 ? -5.656 -9.437 21.636 1.00 92.69 391 ARG A N 1
ATOM 3086 C CA . ARG A 1 391 ? -6.232 -8.216 22.217 1.00 92.69 391 ARG A CA 1
ATOM 3087 C C . ARG A 1 391 ? -7.184 -8.457 23.399 1.00 92.69 391 ARG A C 1
ATOM 3089 O O . ARG A 1 391 ? -6.988 -7.783 24.412 1.00 92.69 391 ARG A O 1
ATOM 3096 N N . PRO A 1 392 ? -8.172 -9.373 23.342 1.00 94.25 392 PRO A N 1
ATOM 3097 C CA . PRO A 1 392 ? -9.153 -9.550 24.414 1.00 94.25 392 PRO A CA 1
ATOM 3098 C C . PRO A 1 392 ? -8.570 -9.794 25.812 1.00 94.25 392 PRO A C 1
ATOM 3100 O O . PRO A 1 392 ? -8.966 -9.080 26.737 1.00 94.25 392 PRO A O 1
ATOM 3103 N N . PRO A 1 393 ? -7.590 -10.703 26.013 1.00 92.38 393 PRO A N 1
ATOM 3104 C CA . PRO A 1 393 ? -7.023 -10.913 27.344 1.00 92.38 393 PRO A CA 1
ATOM 3105 C C . PRO A 1 393 ? -6.253 -9.690 27.866 1.00 92.38 393 PRO A C 1
ATOM 3107 O O . PRO A 1 393 ? -6.189 -9.493 29.077 1.00 92.38 393 PRO A O 1
ATOM 3110 N N . LEU A 1 394 ? -5.703 -8.842 26.986 1.00 91.50 394 LEU A N 1
ATOM 3111 C CA . LEU A 1 394 ? -4.984 -7.624 27.385 1.00 91.50 394 LEU A CA 1
ATOM 3112 C C . LEU A 1 394 ? -5.917 -6.537 27.927 1.00 91.50 394 LEU A C 1
ATOM 3114 O O . LEU A 1 394 ? -5.513 -5.775 28.804 1.00 91.50 394 LEU A O 1
ATOM 3118 N N . ILE A 1 395 ? -7.141 -6.449 27.401 1.00 93.06 395 ILE A N 1
ATOM 3119 C CA . ILE A 1 395 ? -8.127 -5.429 27.796 1.00 93.06 395 ILE A CA 1
ATOM 3120 C C . ILE A 1 395 ? -9.284 -5.990 28.628 1.00 93.06 395 ILE A C 1
ATOM 3122 O O . ILE A 1 395 ? -10.191 -5.238 28.979 1.00 93.06 395 ILE A O 1
ATOM 3126 N N . GLN A 1 396 ? -9.237 -7.284 28.960 1.00 93.81 396 GLN A N 1
ATOM 3127 C CA . GLN A 1 396 ? -10.266 -8.004 29.715 1.00 93.81 396 GLN A CA 1
ATOM 3128 C C . GLN A 1 396 ? -11.652 -7.898 29.057 1.00 93.81 396 GLN A C 1
ATOM 3130 O O . GLN A 1 396 ? -12.637 -7.539 29.701 1.00 93.81 396 GLN A O 1
ATOM 3135 N N . SER A 1 397 ? -11.716 -8.180 27.755 1.00 96.19 397 SER A N 1
ATOM 3136 C CA . SER A 1 397 ? -12.961 -8.182 26.981 1.00 96.19 397 SER A CA 1
ATOM 3137 C C . SER A 1 397 ? -13.360 -9.589 26.522 1.00 96.19 397 SER A C 1
ATOM 3139 O O . SER A 1 397 ? -12.524 -10.486 26.419 1.00 96.19 397 SER A O 1
ATOM 3141 N N . SER A 1 398 ? -14.646 -9.743 26.199 1.00 96.88 398 SER A N 1
ATOM 3142 C CA . SER A 1 398 ? -15.256 -10.904 25.536 1.00 96.88 398 SER A CA 1
ATOM 3143 C C . SER A 1 398 ? -15.996 -10.427 24.275 1.00 96.88 398 SER A C 1
ATOM 3145 O O . SER A 1 398 ? -17.227 -10.296 24.288 1.00 96.88 398 SER A O 1
ATOM 3147 N N . PRO A 1 399 ? -15.283 -10.092 23.180 1.00 95.94 399 PRO A N 1
ATOM 3148 C CA . PRO A 1 399 ? -15.871 -9.307 22.099 1.00 95.94 399 PRO A CA 1
ATOM 3149 C C . PRO A 1 399 ? -17.058 -9.973 21.409 1.00 95.94 399 PRO A C 1
ATOM 3151 O O . PRO A 1 399 ? -18.054 -9.303 21.140 1.00 95.94 399 PRO A O 1
ATOM 3154 N N . VAL A 1 400 ? -16.992 -11.287 21.172 1.00 95.62 400 VAL A N 1
ATOM 3155 C CA . VAL A 1 400 ? -18.079 -12.022 20.509 1.00 95.62 400 VAL A CA 1
ATOM 3156 C C . VAL A 1 400 ? -19.340 -12.049 21.376 1.00 95.62 400 VAL A C 1
ATOM 3158 O O . VAL A 1 400 ? -20.427 -11.758 20.880 1.00 95.62 400 VAL A O 1
ATOM 3161 N N . GLU A 1 401 ? -19.210 -12.259 22.689 1.00 95.62 401 GLU A N 1
ATOM 3162 C CA . GLU A 1 401 ? -20.334 -12.143 23.631 1.00 95.62 401 GLU A CA 1
ATOM 3163 C C . GLU A 1 401 ? -20.934 -10.728 23.627 1.00 95.62 401 GLU A C 1
ATOM 3165 O O . GLU A 1 401 ? -22.155 -10.563 23.643 1.00 95.62 401 GLU A O 1
ATOM 3170 N N . GLY A 1 402 ? -20.083 -9.697 23.553 1.00 95.94 402 GLY A N 1
ATOM 3171 C CA . GLY A 1 402 ? -20.509 -8.303 23.429 1.00 95.94 402 GLY A CA 1
ATOM 3172 C C . GLY A 1 402 ? -21.322 -8.037 22.156 1.00 95.94 402 GLY A C 1
ATOM 3173 O O . GLY A 1 402 ? -22.348 -7.354 22.210 1.00 95.94 402 GLY A O 1
ATOM 3174 N N . LEU A 1 403 ? -20.917 -8.610 21.018 1.00 96.81 403 LEU A N 1
ATOM 3175 C CA . LEU A 1 403 ? -21.668 -8.524 19.760 1.00 96.81 403 LEU A CA 1
ATOM 3176 C C . LEU A 1 403 ? -23.027 -9.230 19.855 1.00 96.81 403 LEU A C 1
ATOM 3178 O O . LEU A 1 403 ? -24.049 -8.638 19.492 1.00 96.81 403 LEU A O 1
ATOM 3182 N N . VAL A 1 404 ? -23.062 -10.436 20.428 1.00 95.44 404 VAL A N 1
ATOM 3183 C CA . VAL A 1 404 ? -24.302 -11.196 20.667 1.00 95.44 404 VAL A CA 1
ATOM 3184 C C . VAL A 1 404 ? -25.258 -10.415 21.570 1.00 95.44 404 VAL A C 1
ATOM 3186 O O . VAL A 1 404 ? -26.445 -10.295 21.262 1.00 95.44 404 VAL A O 1
ATOM 3189 N N . GLN A 1 405 ? -24.753 -9.799 22.642 1.00 94.94 405 GLN A N 1
ATOM 3190 C CA . GLN A 1 405 ? -25.552 -8.974 23.553 1.00 94.94 405 GLN A CA 1
ATOM 3191 C C . GLN A 1 405 ? -26.187 -7.758 22.853 1.00 94.94 405 GLN A C 1
ATOM 3193 O O . GLN A 1 405 ? -27.276 -7.316 23.228 1.00 94.94 405 GLN A O 1
ATOM 3198 N N . LEU A 1 406 ? -25.531 -7.228 21.818 1.00 95.94 406 LEU A N 1
ATOM 3199 C CA . LEU A 1 406 ? -26.040 -6.138 20.982 1.00 95.94 406 LEU A CA 1
ATOM 3200 C C . LEU A 1 406 ? -26.923 -6.622 19.817 1.00 95.94 406 LEU A C 1
ATOM 3202 O O . LEU A 1 406 ? -27.473 -5.793 19.079 1.00 95.94 406 LEU A O 1
ATOM 3206 N N . GLY A 1 407 ? -27.076 -7.939 19.640 1.00 95.81 407 GLY A N 1
ATOM 3207 C CA . GLY A 1 407 ? -27.755 -8.537 18.493 1.00 95.81 407 GLY A CA 1
ATOM 3208 C C . GLY A 1 407 ? -27.121 -8.078 17.181 1.00 95.81 407 GLY A C 1
ATOM 3209 O O . GLY A 1 407 ? -27.817 -7.514 16.326 1.00 95.81 407 GLY A O 1
ATOM 3210 N N . LEU A 1 408 ? -25.796 -8.190 17.101 1.00 96.69 408 LEU A N 1
ATOM 3211 C CA . LEU A 1 408 ? -24.981 -7.877 15.933 1.00 96.69 408 LEU A CA 1
ATOM 3212 C C . LEU A 1 408 ? -24.221 -9.127 15.503 1.00 96.69 408 LEU A C 1
ATOM 3214 O O . LEU A 1 408 ? -23.522 -9.733 16.308 1.00 96.69 408 LEU A O 1
ATOM 3218 N N . GLU A 1 409 ? -24.306 -9.451 14.219 1.00 96.00 409 GLU A N 1
ATOM 3219 C CA . GLU A 1 409 ? -23.439 -10.450 13.599 1.00 96.00 409 GLU A CA 1
ATOM 3220 C C . GLU A 1 409 ? -22.154 -9.785 13.087 1.00 96.00 409 GLU A C 1
ATOM 3222 O O . GLU A 1 409 ? -22.147 -8.597 12.760 1.00 96.00 409 GLU A O 1
ATOM 3227 N N . TRP A 1 410 ? -21.062 -10.532 12.903 1.00 95.12 410 TRP A N 1
ATOM 3228 C CA . TRP A 1 410 ? -19.843 -9.958 12.301 1.00 95.12 410 TRP A CA 1
ATOM 3229 C C . TRP A 1 410 ? -20.121 -9.339 10.923 1.00 95.12 410 TRP A C 1
ATOM 3231 O O . TRP A 1 410 ? -19.529 -8.330 10.538 1.00 95.12 410 TRP A O 1
ATOM 3241 N N . SER A 1 411 ? -21.076 -9.914 10.188 1.00 94.44 411 SER A N 1
ATOM 3242 C CA . SER A 1 411 ? -21.434 -9.448 8.853 1.00 94.44 411 SER A CA 1
ATOM 3243 C C . SER A 1 411 ? -22.223 -8.1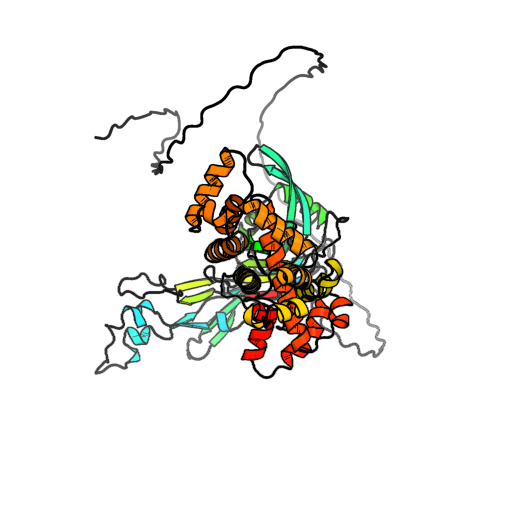33 8.852 1.00 94.44 411 SER A C 1
ATOM 3245 O O . SER A 1 411 ? -22.234 -7.428 7.842 1.00 94.44 411 SER A O 1
ATOM 3247 N N . ASP A 1 412 ? -22.813 -7.757 9.993 1.00 94.94 412 ASP A N 1
ATOM 3248 C CA . ASP A 1 412 ? -23.422 -6.443 10.207 1.00 94.94 412 ASP A CA 1
ATOM 3249 C C . ASP A 1 412 ? -22.392 -5.316 10.301 1.00 94.94 412 ASP A C 1
ATOM 3251 O O . ASP A 1 412 ? -22.775 -4.146 10.191 1.00 94.94 412 ASP A O 1
ATOM 3255 N N . LEU A 1 413 ? -21.129 -5.667 10.545 1.00 94.56 413 LEU A N 1
ATOM 3256 C CA . LEU A 1 413 ? -20.013 -4.753 10.765 1.00 94.56 413 LEU A CA 1
ATOM 3257 C C . LEU A 1 413 ? -19.120 -4.611 9.527 1.00 94.56 413 LEU A C 1
ATOM 3259 O O . LEU A 1 413 ? -18.034 -4.049 9.632 1.00 94.56 413 LEU A O 1
ATOM 3263 N N . LEU A 1 414 ? -19.533 -5.134 8.369 1.00 91.56 414 LEU A N 1
ATOM 3264 C CA . LEU A 1 414 ? -18.794 -4.946 7.122 1.00 91.56 414 LEU A CA 1
ATOM 3265 C C . LEU A 1 414 ? -18.826 -3.476 6.684 1.00 91.56 414 LEU A C 1
ATOM 3267 O O . LEU A 1 414 ? -19.858 -2.806 6.740 1.00 91.56 414 LEU A O 1
ATOM 3271 N N . GLU A 1 415 ? -17.674 -2.995 6.234 1.00 86.38 415 GLU A N 1
ATOM 3272 C CA . GLU A 1 415 ? -17.462 -1.618 5.793 1.00 86.38 415 GLU A CA 1
ATOM 3273 C C . GLU A 1 415 ? -17.759 -1.446 4.300 1.00 86.38 415 GLU A C 1
ATOM 3275 O O . GLU A 1 415 ? -17.543 -2.347 3.488 1.00 86.38 415 GLU A O 1
ATOM 3280 N N . GLY A 1 416 ? -18.213 -0.248 3.927 1.00 79.19 416 GLY A N 1
ATOM 3281 C CA . GLY A 1 416 ? -18.239 0.191 2.533 1.00 79.19 416 GLY A CA 1
ATOM 3282 C C . GLY A 1 416 ? -16.914 0.848 2.117 1.00 79.19 416 GLY A C 1
ATOM 3283 O O . GLY A 1 416 ? -16.120 1.238 2.973 1.00 79.19 416 GLY A O 1
ATOM 3284 N N . PRO A 1 417 ? -16.661 1.041 0.810 1.00 69.88 417 PRO A N 1
ATOM 3285 C CA . PRO A 1 417 ? -15.479 1.765 0.342 1.00 69.88 417 PRO A CA 1
ATOM 3286 C C . PRO A 1 417 ? -15.370 3.167 0.974 1.00 69.88 417 PRO A C 1
ATOM 3288 O O . PRO A 1 417 ? -16.263 3.996 0.807 1.00 69.88 417 PRO A O 1
ATOM 3291 N N . GLY A 1 418 ? -14.278 3.431 1.702 1.00 67.38 418 GLY A N 1
ATOM 3292 C CA . GLY A 1 418 ? -14.007 4.719 2.365 1.00 67.38 418 GLY A CA 1
ATOM 3293 C C . GLY A 1 418 ? -14.709 4.941 3.717 1.00 67.38 418 GLY A C 1
ATOM 3294 O O . GLY A 1 418 ? -14.497 5.987 4.344 1.00 67.38 418 GLY A O 1
ATOM 3295 N N . SER A 1 419 ? -15.516 3.974 4.167 1.00 72.06 419 SER A N 1
ATOM 3296 C CA . SER A 1 419 ? -16.177 3.972 5.474 1.00 72.06 419 SER A CA 1
ATOM 3297 C C . SER A 1 419 ? -15.347 3.182 6.481 1.00 72.06 419 SER A C 1
ATOM 3299 O O . SER A 1 419 ? -15.047 2.019 6.240 1.00 72.06 419 SER A O 1
ATOM 3301 N N . ASN A 1 420 ? -15.007 3.802 7.613 1.00 79.00 420 ASN A N 1
ATOM 3302 C CA . ASN A 1 420 ? -14.250 3.150 8.695 1.00 79.00 420 ASN A CA 1
ATOM 3303 C C . ASN A 1 420 ? -14.919 3.348 10.068 1.00 79.00 420 ASN A C 1
ATOM 3305 O O . ASN A 1 420 ? -14.509 2.747 11.055 1.00 79.00 420 ASN A O 1
ATOM 3309 N N . LEU A 1 421 ? -15.928 4.221 10.169 1.00 91.12 421 LEU A N 1
ATOM 3310 C CA . LEU A 1 421 ? -16.607 4.552 11.426 1.00 91.12 421 LEU A CA 1
ATOM 3311 C C . LEU A 1 421 ? -18.071 4.097 11.450 1.00 91.12 421 LEU A C 1
ATOM 3313 O O . LEU A 1 421 ? -18.667 4.077 12.527 1.00 91.12 421 LEU A O 1
ATOM 3317 N N . ALA A 1 422 ? -18.649 3.687 10.315 1.00 92.44 422 ALA A N 1
ATOM 3318 C CA . ALA A 1 422 ? -20.023 3.183 10.269 1.00 92.44 422 ALA A CA 1
ATOM 3319 C C . ALA A 1 422 ? -20.268 1.957 11.177 1.00 92.44 422 ALA A C 1
ATOM 3321 O O . ALA A 1 422 ? -21.309 1.926 11.844 1.00 92.44 422 ALA A O 1
ATOM 3322 N N . PRO A 1 423 ? -19.349 0.972 11.299 1.00 95.00 423 PRO A N 1
ATOM 3323 C CA . PRO A 1 423 ? -19.527 -0.118 12.260 1.00 95.00 423 PRO A CA 1
ATOM 3324 C C . PRO A 1 423 ? -19.601 0.386 13.708 1.00 95.00 423 PRO A C 1
ATOM 3326 O O . PRO A 1 423 ? -20.480 -0.030 14.466 1.00 95.00 423 PRO A O 1
ATOM 3329 N N . LEU A 1 424 ? -18.741 1.342 14.081 1.00 96.19 424 LEU A N 1
ATOM 3330 C CA . LEU A 1 424 ? -18.742 1.931 15.421 1.00 96.19 424 LEU A CA 1
ATOM 3331 C C . LEU A 1 424 ? -20.028 2.730 15.674 1.00 96.19 424 LEU A C 1
ATOM 3333 O O . LEU A 1 424 ? -20.652 2.566 16.720 1.00 96.19 424 LEU A O 1
ATOM 3337 N N . GLU A 1 425 ? -20.484 3.528 14.704 1.00 96.44 425 GLU A N 1
ATOM 3338 C CA . GLU A 1 425 ? -21.790 4.197 14.755 1.00 96.44 425 GLU A CA 1
ATOM 3339 C C . GLU A 1 425 ? -22.920 3.188 15.017 1.00 96.44 425 GLU A C 1
ATOM 3341 O O . GLU A 1 425 ? -23.769 3.413 15.886 1.00 96.44 425 GLU A O 1
ATOM 3346 N N . LYS A 1 426 ? -22.929 2.060 14.296 1.00 97.00 426 LYS A N 1
ATOM 3347 C CA . LYS A 1 426 ? -23.946 1.009 14.432 1.00 97.00 426 LYS A CA 1
ATOM 3348 C C . LYS A 1 426 ? -23.959 0.419 15.843 1.00 97.00 426 LYS A C 1
ATOM 3350 O O . LYS A 1 426 ? -25.041 0.257 16.410 1.00 97.00 426 LYS A O 1
ATOM 3355 N N . VAL A 1 427 ? -22.789 0.184 16.440 1.00 97.56 427 VAL A N 1
ATOM 3356 C CA . VAL A 1 427 ? -22.657 -0.234 17.847 1.00 97.56 427 VAL A CA 1
ATOM 3357 C C . VAL A 1 427 ? -23.266 0.806 18.792 1.00 97.56 427 VAL A C 1
ATOM 3359 O O . VAL A 1 427 ? -24.098 0.452 19.630 1.00 97.56 427 VAL A O 1
ATOM 3362 N N . VAL A 1 428 ? -22.952 2.097 18.621 1.00 97.38 428 VAL A N 1
ATOM 3363 C CA . VAL A 1 428 ? -23.543 3.171 19.446 1.00 97.38 428 VAL A CA 1
ATOM 3364 C C . VAL A 1 428 ? -25.069 3.203 19.317 1.00 97.38 428 VAL A C 1
ATOM 3366 O O . VAL A 1 428 ? -25.780 3.339 20.316 1.00 97.38 428 VAL A O 1
ATOM 3369 N N . ARG A 1 429 ? -25.606 3.015 18.107 1.00 97.38 429 ARG A N 1
ATOM 3370 C CA . ARG A 1 429 ? -27.058 2.947 17.880 1.00 97.38 429 ARG A CA 1
ATOM 3371 C C . ARG A 1 429 ? -27.703 1.724 18.532 1.00 97.38 429 ARG A C 1
ATOM 3373 O O . ARG A 1 429 ? -28.795 1.854 19.083 1.00 97.38 429 ARG A O 1
ATOM 3380 N N . LYS A 1 430 ? -27.044 0.563 18.525 1.00 97.44 430 LYS A N 1
ATOM 3381 C CA . LYS A 1 430 ? -27.534 -0.637 19.224 1.00 97.44 430 LYS A CA 1
ATOM 3382 C C . LYS A 1 430 ? -27.541 -0.449 20.737 1.00 97.44 430 LYS A C 1
ATOM 3384 O O . LYS A 1 430 ? -28.550 -0.761 21.362 1.00 97.44 430 LYS A O 1
ATOM 3389 N N . LEU A 1 431 ? -26.501 0.166 21.303 1.00 96.38 431 LEU A N 1
ATOM 3390 C CA . LEU A 1 431 ? -26.462 0.544 22.721 1.00 96.38 431 LEU A CA 1
ATOM 3391 C C . LEU A 1 431 ? -27.621 1.483 23.090 1.00 96.38 431 LEU A C 1
ATOM 3393 O O . LEU A 1 431 ? -28.291 1.289 24.106 1.00 96.38 431 LEU A O 1
ATOM 3397 N N . LEU A 1 432 ? -27.905 2.484 22.251 1.00 95.38 432 LEU A N 1
ATOM 3398 C CA . LEU A 1 432 ? -29.043 3.391 22.442 1.00 95.38 432 LEU A CA 1
ATOM 3399 C C . LEU A 1 432 ? -30.388 2.657 22.423 1.00 95.38 432 LEU A C 1
ATOM 3401 O O . LEU A 1 432 ? -31.256 2.980 23.233 1.00 95.38 432 LEU A O 1
ATOM 3405 N N . ALA A 1 433 ? -30.539 1.675 21.533 1.00 95.94 433 ALA A N 1
ATOM 3406 C CA . ALA A 1 433 ? -31.759 0.891 21.360 1.00 95.94 433 ALA A CA 1
ATOM 3407 C C . ALA A 1 433 ? -31.984 -0.180 22.446 1.00 95.94 433 ALA A C 1
ATOM 3409 O O . ALA A 1 433 ? -33.056 -0.788 22.481 1.00 95.94 433 ALA A O 1
ATOM 3410 N N . MET A 1 434 ? -31.012 -0.420 23.336 1.00 94.88 434 MET A N 1
ATOM 3411 C CA . MET A 1 434 ? -31.188 -1.345 24.459 1.00 94.88 434 MET A CA 1
ATOM 3412 C C . MET A 1 434 ? -32.324 -0.877 25.372 1.00 94.88 434 MET A C 1
ATOM 3414 O O . MET A 1 434 ? -32.353 0.277 25.804 1.00 94.88 434 MET A O 1
ATOM 3418 N N . LYS A 1 435 ? -33.239 -1.803 25.688 1.00 90.12 435 LYS A N 1
ATOM 3419 C CA . LYS A 1 435 ? -34.402 -1.544 26.552 1.00 90.12 435 LYS A CA 1
ATOM 3420 C C . LYS A 1 435 ? -33.997 -1.152 27.972 1.00 90.12 435 LYS A C 1
ATOM 3422 O O . LYS A 1 435 ? -34.632 -0.282 28.555 1.00 90.12 435 LYS A O 1
ATOM 3427 N N . ASP A 1 436 ? -32.955 -1.790 28.504 1.00 91.06 436 ASP A N 1
ATOM 3428 C CA . ASP A 1 436 ? -32.395 -1.492 29.819 1.00 91.06 436 ASP A CA 1
ATOM 3429 C C . ASP A 1 436 ? -31.096 -0.673 29.681 1.00 91.06 436 ASP A C 1
ATOM 3431 O O . ASP A 1 436 ? -30.082 -1.205 29.211 1.00 91.06 436 ASP A O 1
ATOM 3435 N N . PRO A 1 437 ? -31.088 0.612 30.089 1.00 89.06 437 PRO A N 1
ATOM 3436 C CA . PRO A 1 437 ? -29.885 1.435 30.089 1.00 89.06 437 PRO A CA 1
ATOM 3437 C C . PRO A 1 437 ? -28.754 0.888 30.967 1.00 89.06 437 PRO A C 1
ATOM 3439 O O . PRO A 1 437 ? -27.592 1.138 30.644 1.00 89.06 437 PRO A O 1
ATOM 3442 N N . ALA A 1 438 ? -29.059 0.145 32.040 1.00 91.06 438 ALA A N 1
ATOM 3443 C CA . ALA A 1 438 ? -28.041 -0.431 32.919 1.00 91.06 438 ALA A CA 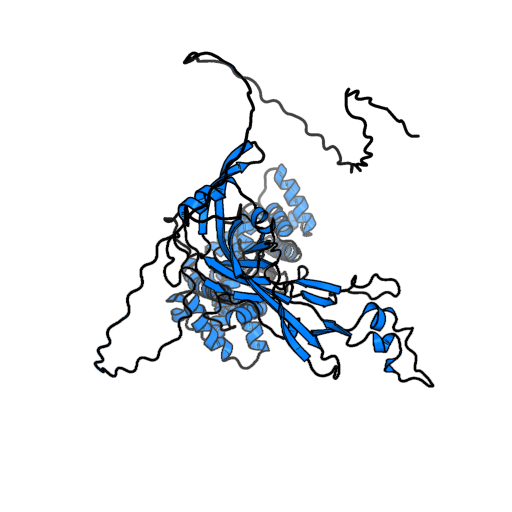1
ATOM 3444 C C . ALA A 1 438 ? -27.216 -1.516 32.206 1.00 91.06 438 ALA A C 1
ATOM 3446 O O . ALA A 1 438 ? -26.026 -1.667 32.481 1.00 91.06 438 ALA A O 1
ATOM 3447 N N . GLY A 1 439 ? -27.806 -2.195 31.217 1.00 92.19 439 GLY A N 1
ATOM 3448 C CA . GLY A 1 439 ? -27.130 -3.189 30.383 1.00 92.19 439 GLY A CA 1
ATOM 3449 C C . GLY A 1 439 ? -26.092 -2.619 29.407 1.00 92.19 439 GLY A C 1
ATOM 3450 O O . GLY A 1 439 ? -25.265 -3.375 28.899 1.00 92.19 439 GLY A O 1
ATOM 3451 N N . ARG A 1 440 ? -26.079 -1.300 29.160 1.00 93.75 440 ARG A N 1
ATOM 3452 C CA . ARG A 1 440 ? -25.148 -0.667 28.204 1.00 93.75 440 ARG A CA 1
ATOM 3453 C C . ARG A 1 440 ? -23.691 -0.756 28.654 1.00 93.75 440 ARG A C 1
ATOM 3455 O O . ARG A 1 440 ? -22.825 -1.042 27.837 1.00 93.75 440 ARG A O 1
ATOM 3462 N N . GLY A 1 441 ? -23.420 -0.516 29.938 1.00 93.50 441 GLY A N 1
ATOM 3463 C CA . GLY A 1 441 ? -22.067 -0.590 30.503 1.00 93.50 441 GLY A CA 1
ATOM 3464 C C . GLY A 1 441 ? -21.446 -1.984 30.356 1.00 93.50 441 GLY A C 1
ATOM 3465 O O . GLY A 1 441 ? -20.367 -2.091 29.777 1.00 93.50 441 GLY A O 1
ATOM 3466 N N . PRO A 1 442 ? -22.137 -3.054 30.797 1.00 95.19 442 PRO A N 1
ATOM 3467 C CA . PRO A 1 442 ? -21.718 -4.433 30.557 1.00 95.19 442 PRO A CA 1
ATOM 3468 C C . PRO A 1 442 ? -21.502 -4.763 29.076 1.00 95.19 442 PRO A C 1
ATOM 3470 O O . PRO A 1 442 ? -20.484 -5.359 28.751 1.00 95.19 442 PRO A O 1
ATOM 3473 N N . ALA A 1 443 ? -22.387 -4.322 28.173 1.00 95.88 443 ALA A N 1
ATOM 3474 C CA . ALA A 1 443 ? -22.214 -4.560 26.736 1.00 95.88 443 ALA A CA 1
ATOM 3475 C C . ALA A 1 443 ? -20.947 -3.888 26.175 1.00 95.88 443 ALA A C 1
ATOM 3477 O O . ALA A 1 443 ? -20.199 -4.507 25.420 1.00 95.88 443 ALA A O 1
ATOM 3478 N N . VAL A 1 444 ? -20.668 -2.641 26.579 1.00 96.56 444 VAL A N 1
ATOM 3479 C CA . VAL A 1 444 ? -19.430 -1.935 26.206 1.00 96.56 444 VAL A CA 1
ATOM 3480 C C . VAL A 1 444 ? -18.204 -2.630 26.793 1.00 96.56 444 VAL A C 1
ATOM 3482 O O . VAL A 1 444 ? -17.228 -2.806 26.073 1.00 96.56 444 VAL A O 1
ATOM 3485 N N . ARG A 1 445 ? -18.248 -3.056 28.061 1.00 97.00 445 ARG A N 1
ATOM 3486 C CA . ARG A 1 445 ? -17.142 -3.782 28.703 1.00 97.00 445 ARG A CA 1
ATOM 3487 C C . ARG A 1 445 ? -16.868 -5.118 28.015 1.00 97.00 445 ARG A C 1
ATOM 3489 O O . ARG A 1 445 ? -15.717 -5.424 27.741 1.00 97.00 445 ARG A O 1
ATOM 3496 N N . ASN A 1 446 ? -17.902 -5.891 27.696 1.00 97.50 446 ASN A N 1
ATOM 3497 C CA . ASN A 1 446 ? -17.729 -7.155 26.983 1.00 97.50 446 ASN A CA 1
ATOM 3498 C C . ASN A 1 446 ? -17.098 -6.918 25.608 1.00 97.50 446 ASN A C 1
ATOM 3500 O O . ASN A 1 446 ? -16.169 -7.622 25.239 1.00 97.50 446 ASN A O 1
ATOM 3504 N N . LEU A 1 447 ? -17.528 -5.887 24.877 1.00 97.19 447 LEU A N 1
ATOM 3505 C CA . LEU A 1 447 ? -17.007 -5.624 23.537 1.00 97.19 447 LEU A CA 1
ATOM 3506 C C . LEU A 1 447 ? -15.597 -5.001 23.528 1.00 97.19 447 LEU A C 1
ATOM 3508 O O . LEU A 1 447 ? -14.745 -5.415 22.748 1.00 97.19 447 LEU A O 1
ATOM 3512 N N . PHE A 1 448 ? -15.343 -4.021 24.395 1.00 96.94 448 PHE A N 1
ATOM 3513 C CA . PHE A 1 448 ? -14.168 -3.140 24.341 1.00 96.94 448 PHE A CA 1
ATOM 3514 C C . PHE A 1 448 ? -13.308 -3.149 25.616 1.00 96.94 448 PHE A C 1
ATOM 3516 O O . PHE A 1 448 ? -12.353 -2.379 25.729 1.00 96.94 448 PHE A O 1
ATOM 3523 N N . GLY A 1 449 ? -13.648 -3.974 26.602 1.00 96.31 449 GLY A N 1
ATOM 3524 C CA . GLY A 1 449 ? -12.958 -4.024 27.888 1.00 96.31 449 GLY A CA 1
ATOM 3525 C C . GLY A 1 449 ? -13.221 -2.799 28.762 1.00 96.31 449 GLY A C 1
ATOM 3526 O O . GLY A 1 449 ? -14.011 -1.908 28.428 1.00 96.31 449 GLY A O 1
ATOM 3527 N N . ASP A 1 450 ? -12.526 -2.726 29.896 1.00 93.81 450 ASP A N 1
ATOM 3528 C CA . ASP A 1 450 ? -12.650 -1.593 30.825 1.00 93.81 450 ASP A CA 1
ATOM 3529 C C . ASP A 1 450 ? -12.161 -0.274 30.209 1.00 93.81 450 ASP A C 1
ATOM 3531 O O . ASP A 1 450 ? -12.793 0.770 30.383 1.00 93.81 450 ASP A O 1
ATOM 3535 N N . ILE A 1 451 ? -11.090 -0.334 29.411 1.00 93.25 451 ILE A N 1
ATOM 3536 C CA . ILE A 1 451 ? -10.559 0.822 28.673 1.00 93.25 451 ILE A CA 1
ATOM 3537 C C . ILE A 1 451 ? -11.615 1.372 27.703 1.00 93.25 451 ILE A C 1
ATOM 3539 O O . ILE A 1 451 ? -11.764 2.584 27.561 1.00 93.25 451 ILE A O 1
ATOM 3543 N N . GLY A 1 452 ? -12.399 0.503 27.063 1.00 94.62 452 GLY A N 1
ATOM 3544 C CA . GLY A 1 452 ? -13.494 0.922 26.196 1.00 94.62 452 GLY A CA 1
ATOM 3545 C C . GLY A 1 452 ? -14.580 1.708 26.926 1.00 94.62 452 GLY A C 1
ATOM 3546 O O . GLY A 1 452 ? -15.059 2.723 26.417 1.00 94.62 452 GLY A O 1
ATOM 3547 N N . VAL A 1 453 ? -14.942 1.289 28.141 1.00 94.69 453 VAL A N 1
ATOM 3548 C CA . VAL A 1 453 ? -15.899 2.025 28.984 1.00 94.69 453 VAL A CA 1
ATOM 3549 C C . VAL A 1 453 ? -15.372 3.427 29.296 1.00 94.69 453 VAL A C 1
ATOM 3551 O O . VAL A 1 453 ? -16.116 4.405 29.178 1.00 94.69 453 VAL A O 1
ATOM 3554 N N . GLU A 1 454 ? -14.085 3.541 29.633 1.00 94.81 454 GLU A N 1
ATOM 3555 C CA . GLU A 1 454 ? -13.422 4.827 29.859 1.00 94.81 454 GLU A CA 1
ATOM 3556 C C . GLU A 1 454 ? -13.427 5.693 28.593 1.00 94.81 454 GLU A C 1
ATOM 3558 O O . GLU A 1 454 ? -13.864 6.842 28.641 1.00 94.81 454 GLU A O 1
ATOM 3563 N N . HIS A 1 455 ? -13.062 5.130 27.440 1.00 96.19 455 HIS A N 1
ATOM 3564 C CA . HIS A 1 455 ? -13.092 5.816 26.148 1.00 96.19 455 HIS A CA 1
ATOM 3565 C C . HIS A 1 455 ? -14.475 6.398 25.822 1.00 96.19 455 HIS A C 1
ATOM 3567 O O . HIS A 1 455 ? -14.588 7.567 25.446 1.00 96.19 455 HIS A O 1
ATOM 3573 N N . PHE A 1 456 ? -15.550 5.624 26.002 1.00 95.25 456 PHE A N 1
ATOM 3574 C CA . PHE A 1 456 ? -16.919 6.113 25.801 1.00 95.25 456 PHE A CA 1
ATOM 3575 C C . PHE A 1 456 ? -17.287 7.243 26.771 1.00 95.25 456 PHE A C 1
ATOM 3577 O O . PHE A 1 456 ? -17.940 8.218 26.374 1.00 95.25 456 PHE A O 1
ATOM 3584 N N . ALA A 1 457 ? -16.862 7.138 28.032 1.00 92.81 457 ALA A N 1
ATOM 3585 C CA . ALA A 1 457 ? -17.082 8.173 29.034 1.00 92.81 457 ALA A CA 1
ATOM 3586 C C . ALA A 1 457 ? -16.314 9.463 28.698 1.00 92.81 457 ALA A C 1
ATOM 3588 O O . ALA A 1 457 ? -16.875 10.554 28.808 1.00 92.81 457 ALA A O 1
ATOM 3589 N N . GLU A 1 458 ? -15.065 9.358 28.244 1.00 94.56 458 GLU A N 1
ATOM 3590 C CA . GLU A 1 458 ? -14.238 10.495 27.838 1.00 94.56 458 GLU A CA 1
ATOM 3591 C C . GLU A 1 458 ? -14.763 11.181 26.578 1.00 94.56 458 GLU A C 1
ATOM 3593 O O . GLU A 1 458 ? -14.832 12.408 26.549 1.00 94.56 458 GLU A O 1
ATOM 3598 N N . LEU A 1 459 ? -15.206 10.422 25.572 1.00 95.12 459 LEU A N 1
ATOM 3599 C CA . LEU A 1 459 ? -15.838 10.980 24.372 1.00 95.12 459 LEU A CA 1
ATOM 3600 C C . LEU A 1 459 ? -17.133 11.721 24.714 1.00 95.12 459 LEU A C 1
ATOM 3602 O O . LEU A 1 459 ? -17.349 12.842 24.251 1.00 95.12 459 LEU A O 1
ATOM 3606 N N . SER A 1 460 ? -17.966 11.131 25.574 1.00 91.44 460 SER A N 1
ATOM 3607 C CA . SER A 1 460 ? -19.200 11.771 26.043 1.00 91.44 460 SER A CA 1
ATOM 3608 C C . SER A 1 460 ? -18.898 13.048 26.831 1.00 91.44 460 SER A C 1
ATOM 3610 O O . SER A 1 460 ? -19.522 14.080 26.596 1.00 91.44 460 SER A O 1
ATOM 3612 N N . ARG A 1 461 ? -17.897 13.010 27.721 1.00 91.25 461 ARG A N 1
ATOM 3613 C CA . ARG A 1 461 ? -17.446 14.174 28.494 1.00 91.25 461 ARG A CA 1
ATOM 3614 C C . ARG A 1 461 ? -16.862 15.259 27.595 1.00 91.25 461 ARG A C 1
ATOM 3616 O O . ARG A 1 461 ? -17.125 16.429 27.830 1.00 91.25 461 ARG A O 1
ATOM 3623 N N . ALA A 1 462 ? -16.090 14.908 26.571 1.00 91.00 462 ALA A N 1
ATOM 3624 C CA . ALA A 1 462 ? -15.493 15.878 25.655 1.00 91.00 462 ALA A CA 1
ATOM 3625 C C . ALA A 1 462 ? -16.557 16.664 24.869 1.00 91.00 462 ALA A C 1
ATOM 3627 O O . ALA A 1 462 ? -16.394 17.866 24.637 1.00 91.00 462 ALA A O 1
ATOM 3628 N N . LEU A 1 463 ? -17.672 16.011 24.526 1.00 88.06 463 LEU A N 1
ATOM 3629 C CA . LEU A 1 463 ? -18.808 16.651 23.866 1.00 88.06 463 LEU A CA 1
ATOM 3630 C C . LEU A 1 463 ? -19.577 17.612 24.788 1.00 88.06 463 LEU A C 1
ATOM 3632 O O . LEU A 1 463 ? -20.052 18.639 24.310 1.00 88.06 463 LEU A O 1
ATOM 3636 N N . THR A 1 464 ? -19.680 17.319 26.089 1.00 87.94 464 THR A N 1
ATOM 3637 C CA . THR A 1 464 ? -20.483 18.122 27.035 1.00 87.94 464 THR A CA 1
ATOM 3638 C C . THR A 1 464 ? -19.675 19.113 27.878 1.00 87.94 464 THR A C 1
ATOM 3640 O O . THR A 1 464 ? -20.235 20.074 28.400 1.00 87.94 464 THR A O 1
ATOM 3643 N N . ALA A 1 465 ? -18.364 18.916 28.036 1.00 84.75 465 ALA A N 1
ATOM 3644 C CA . ALA A 1 465 ? -17.532 19.735 28.916 1.00 84.75 465 ALA A CA 1
ATOM 3645 C C . ALA A 1 465 ? -17.438 21.183 28.431 1.00 84.75 465 ALA A C 1
ATOM 3647 O O . ALA A 1 465 ? -17.376 21.440 27.238 1.00 84.75 465 ALA A O 1
ATOM 3648 N N . THR A 1 466 ? -17.327 22.156 29.329 1.00 78.50 466 THR A N 1
ATOM 3649 C CA . THR A 1 466 ? -16.981 23.536 28.957 1.00 78.50 466 THR A CA 1
ATOM 3650 C C . THR A 1 466 ? -15.499 23.631 28.593 1.00 78.50 466 THR A C 1
ATOM 3652 O O . THR A 1 466 ? -14.655 23.266 29.414 1.00 78.50 466 THR A O 1
ATOM 3655 N N . VAL A 1 467 ? -15.159 24.133 27.400 1.00 78.19 467 VAL A N 1
ATOM 3656 C CA . VAL A 1 467 ? -13.759 24.384 27.013 1.00 78.19 467 VAL A CA 1
ATOM 3657 C C . VAL A 1 467 ? -13.418 25.875 27.098 1.00 78.19 467 VAL A C 1
ATOM 3659 O O . VAL A 1 467 ? -14.291 26.732 27.215 1.00 78.19 467 VAL A O 1
ATOM 3662 N N . VAL A 1 468 ? -12.121 26.197 27.076 1.00 81.75 468 VAL A N 1
ATOM 3663 C CA . VAL A 1 468 ? -11.632 27.588 27.072 1.00 81.75 468 VAL A CA 1
ATOM 3664 C C . VAL A 1 468 ? -12.240 28.345 25.883 1.00 81.75 468 VAL A C 1
ATOM 3666 O O . VAL A 1 468 ? -12.362 27.776 24.798 1.00 81.75 468 VAL A O 1
ATOM 3669 N N . ALA A 1 469 ? -12.589 29.623 26.071 1.00 73.94 469 ALA A N 1
ATOM 3670 C CA . ALA A 1 469 ? -13.378 30.425 25.126 1.00 73.94 469 ALA A CA 1
ATOM 3671 C C . ALA A 1 469 ? -12.902 30.359 23.657 1.00 73.94 469 ALA A C 1
ATOM 3673 O O . ALA A 1 469 ? -13.725 30.266 22.748 1.00 73.94 469 ALA A O 1
ATOM 3674 N N . GLU A 1 470 ? -11.587 30.336 23.411 1.00 71.69 470 GLU A N 1
ATOM 3675 C CA . GLU A 1 470 ? -11.015 30.222 22.058 1.00 71.69 470 GLU A CA 1
ATOM 3676 C C . GLU A 1 470 ? -11.346 28.887 21.365 1.00 71.69 470 GLU A C 1
ATOM 3678 O O . GLU A 1 470 ? -11.547 28.845 20.151 1.00 71.69 470 GLU A O 1
ATOM 3683 N N . ARG A 1 471 ? -11.438 27.788 22.126 1.00 79.81 471 ARG A N 1
ATOM 3684 C CA . ARG A 1 471 ? -11.810 26.458 21.613 1.00 79.81 471 ARG A CA 1
ATOM 3685 C C . ARG A 1 471 ? -13.323 26.275 21.516 1.00 79.81 471 ARG A C 1
ATOM 3687 O O . ARG A 1 471 ? -13.782 25.524 20.660 1.00 79.81 471 ARG A O 1
ATOM 3694 N N . GLU A 1 472 ? -14.091 26.979 22.346 1.00 84.19 472 GLU A N 1
ATOM 3695 C CA . GLU A 1 472 ? -15.556 26.888 22.362 1.00 84.19 472 GLU A CA 1
ATOM 3696 C C . GLU A 1 472 ? -16.156 27.336 21.024 1.00 84.19 472 GLU A C 1
ATOM 3698 O O . GLU A 1 472 ? -17.028 26.659 20.487 1.00 84.19 472 GLU A O 1
ATOM 3703 N N . ALA A 1 473 ? -15.637 28.418 20.430 1.00 85.38 473 ALA A N 1
ATOM 3704 C CA . ALA A 1 473 ? -16.094 28.900 19.125 1.00 85.38 473 ALA A CA 1
ATOM 3705 C C . ALA A 1 473 ? -15.837 27.881 17.999 1.00 85.38 473 ALA A C 1
ATOM 3707 O O . ALA A 1 473 ? -16.708 27.639 17.161 1.00 85.38 473 ALA A O 1
ATOM 3708 N N . ALA A 1 474 ? -14.656 27.251 17.996 1.00 86.75 474 ALA A N 1
ATOM 3709 C CA . ALA A 1 474 ? -14.310 26.220 17.019 1.00 86.75 474 ALA A CA 1
ATOM 3710 C C . ALA A 1 474 ? -15.195 24.974 17.171 1.00 86.75 474 ALA A C 1
ATOM 3712 O O . ALA A 1 474 ? -15.682 24.441 16.172 1.00 86.75 474 ALA A O 1
ATOM 3713 N N . ARG A 1 475 ? -15.454 24.549 18.412 1.00 89.44 475 ARG A N 1
ATOM 3714 C CA . ARG A 1 475 ? -16.329 23.412 18.705 1.00 89.44 475 ARG A CA 1
ATOM 3715 C C . ARG A 1 475 ? -17.786 23.698 18.358 1.00 89.44 475 ARG A C 1
ATOM 3717 O O . ARG A 1 475 ? -18.423 22.856 17.738 1.00 89.44 475 ARG A O 1
ATOM 3724 N N . ALA A 1 476 ? -18.306 24.880 18.686 1.00 88.62 476 ALA A N 1
ATOM 3725 C CA . ALA A 1 476 ? -19.660 25.283 18.313 1.00 88.62 476 ALA A CA 1
ATOM 3726 C C . ALA A 1 476 ? -19.836 25.286 16.786 1.00 88.62 476 ALA A C 1
ATOM 3728 O O . ALA A 1 476 ? -20.800 24.727 16.271 1.00 88.62 476 ALA A O 1
ATOM 3729 N N . ALA A 1 477 ? -18.859 25.821 16.045 1.00 90.81 477 ALA A N 1
ATOM 3730 C CA . ALA A 1 477 ? -18.864 25.760 14.585 1.00 90.81 477 ALA A CA 1
ATOM 3731 C C . ALA A 1 477 ? -18.807 24.315 14.055 1.00 90.81 477 ALA A C 1
ATOM 3733 O O . ALA A 1 477 ? -19.449 24.003 13.052 1.00 90.81 477 ALA A O 1
ATOM 3734 N N . ALA A 1 478 ? -18.055 23.429 14.712 1.00 93.25 478 ALA A N 1
ATOM 3735 C CA . ALA A 1 478 ? -17.994 22.014 14.362 1.00 93.25 478 ALA A CA 1
ATOM 3736 C C . ALA A 1 478 ? -19.316 21.279 14.646 1.00 93.25 478 ALA A C 1
ATOM 3738 O O . ALA A 1 478 ? -19.765 20.517 13.793 1.00 93.25 478 ALA A O 1
ATOM 3739 N N . LEU A 1 479 ? -19.975 21.555 15.778 1.00 93.81 479 LEU A N 1
ATOM 3740 C CA . LEU A 1 479 ? -21.300 21.021 16.112 1.00 93.81 479 LEU A CA 1
ATOM 3741 C C . LEU A 1 479 ? -22.348 21.436 15.071 1.00 93.81 479 LEU A C 1
ATOM 3743 O O . LEU A 1 479 ? -23.063 20.585 14.545 1.00 93.81 479 LEU A O 1
ATOM 3747 N N . THR A 1 480 ? -22.354 22.708 14.664 1.00 93.25 480 THR A N 1
ATOM 3748 C CA . THR A 1 480 ? -23.244 23.190 13.599 1.00 93.25 480 THR A CA 1
ATOM 3749 C C . THR A 1 480 ? -23.003 22.462 12.275 1.00 93.25 480 THR A C 1
ATOM 3751 O O . THR A 1 480 ? -23.959 22.112 11.586 1.00 93.25 480 THR A O 1
ATOM 3754 N N . LYS A 1 481 ? -21.741 22.178 11.915 1.00 92.75 481 LYS A N 1
ATOM 3755 C CA . LYS A 1 481 ? -21.412 21.426 10.687 1.00 92.75 481 LYS A CA 1
ATOM 3756 C C . LYS A 1 481 ? -21.952 19.998 10.692 1.00 92.75 481 LYS A C 1
ATOM 3758 O O . LYS A 1 481 ? -22.281 19.491 9.626 1.00 92.75 481 LYS A O 1
ATOM 3763 N N . VAL A 1 482 ? -22.036 19.363 11.860 1.00 93.56 482 VAL A N 1
ATOM 3764 C CA . VAL A 1 482 ? -22.613 18.016 12.012 1.00 93.56 482 VAL A CA 1
ATOM 3765 C C . VAL A 1 482 ? -24.117 18.046 12.316 1.00 93.56 482 VAL A C 1
ATOM 3767 O O . VAL A 1 482 ? -24.712 17.001 12.557 1.00 93.56 482 VAL A O 1
ATOM 3770 N N . GLY A 1 483 ? -24.749 19.226 12.286 1.00 93.00 483 GLY A N 1
ATOM 3771 C CA . GLY A 1 483 ? -26.189 19.386 12.499 1.00 93.00 483 GLY A CA 1
ATOM 3772 C C . GLY A 1 483 ? -26.637 19.245 13.957 1.00 93.00 483 GLY A C 1
ATOM 3773 O O . GLY A 1 483 ? -27.792 18.905 14.204 1.00 93.00 483 GLY A O 1
ATOM 3774 N N . LEU A 1 484 ? -25.747 19.489 14.922 1.00 93.88 484 LEU A N 1
ATOM 3775 C CA . LEU A 1 484 ? -26.034 19.399 16.354 1.00 93.88 484 LEU A CA 1
ATOM 3776 C C . LEU A 1 484 ? -25.946 20.774 17.027 1.00 93.88 484 LEU A C 1
ATOM 3778 O O . LEU A 1 484 ? -25.120 21.608 16.661 1.00 93.88 484 LEU A O 1
ATOM 3782 N N . SER A 1 485 ? -26.779 20.991 18.048 1.00 92.00 485 SER A N 1
ATOM 3783 C CA . SER A 1 485 ? -26.663 22.128 18.967 1.00 92.00 485 SER A CA 1
ATOM 3784 C C . SER A 1 485 ? -26.116 21.665 20.315 1.00 92.00 485 SER A C 1
ATOM 3786 O O . SER A 1 485 ? -26.168 20.478 20.649 1.00 92.00 485 SER A O 1
ATOM 3788 N N . ARG A 1 486 ? -25.602 22.601 21.113 1.00 89.00 486 ARG A N 1
ATOM 3789 C CA . ARG A 1 486 ? -25.055 22.289 22.437 1.00 89.00 486 ARG A CA 1
ATOM 3790 C C . ARG A 1 486 ? -26.117 21.703 23.372 1.00 89.00 486 ARG A C 1
ATOM 3792 O O . ARG A 1 486 ? -25.846 20.737 24.075 1.00 89.00 486 ARG A O 1
ATOM 3799 N N . GLU A 1 487 ? -27.338 22.218 23.309 1.00 89.56 487 GLU A N 1
ATOM 3800 C CA . GLU A 1 487 ? -28.472 21.754 24.114 1.00 89.56 487 GLU A CA 1
ATOM 3801 C C . GLU A 1 487 ? -28.851 20.302 23.772 1.00 89.56 487 GLU A C 1
ATOM 3803 O O . GLU A 1 487 ? -29.166 19.496 24.652 1.00 89.56 487 GLU A O 1
ATOM 3808 N N . VAL A 1 488 ? -28.781 19.931 22.487 1.00 91.88 488 VAL A N 1
ATOM 3809 C CA . VAL A 1 488 ? -29.022 18.549 22.038 1.00 91.88 488 VAL A CA 1
ATOM 3810 C C . VAL A 1 488 ? -27.918 17.614 22.534 1.00 91.88 488 VAL A C 1
ATOM 3812 O O . VAL A 1 488 ? -28.200 16.501 22.981 1.00 91.88 488 VAL A O 1
ATOM 3815 N N . VAL A 1 489 ? -26.667 18.071 22.500 1.00 91.38 489 VAL A N 1
ATOM 3816 C CA . VAL A 1 489 ? -25.518 17.296 22.982 1.00 91.38 489 VAL A CA 1
ATOM 3817 C C . VAL A 1 489 ? -25.600 17.042 24.485 1.00 91.38 489 VAL A C 1
ATOM 3819 O O . VAL A 1 489 ? -25.387 15.911 24.920 1.00 91.38 489 VAL A O 1
ATOM 3822 N N . GLU A 1 490 ? -25.955 18.056 25.273 1.00 90.88 490 GLU A N 1
ATOM 3823 C CA . GLU A 1 490 ? -26.093 17.944 26.729 1.00 90.88 490 GLU A CA 1
ATOM 3824 C C . GLU A 1 490 ? -27.276 17.046 27.132 1.00 90.88 490 GLU A C 1
ATOM 3826 O O . GLU A 1 490 ? -27.152 16.241 28.055 1.00 90.88 490 GLU A O 1
ATOM 3831 N N . SER A 1 491 ? -28.404 17.124 26.417 1.00 92.81 491 SER A N 1
ATOM 3832 C CA . SER A 1 491 ? -29.599 16.317 26.716 1.00 92.81 491 SER A CA 1
ATOM 3833 C C . SER A 1 491 ? -29.506 14.862 26.244 1.00 92.81 491 SER A C 1
ATOM 3835 O O . SER A 1 491 ? -30.132 13.981 26.835 1.00 92.81 491 SER A O 1
ATOM 3837 N N . ALA A 1 492 ? -28.734 14.582 25.190 1.00 93.00 492 ALA A N 1
ATOM 3838 C CA . ALA A 1 492 ? -28.613 13.245 24.614 1.00 93.00 492 ALA A CA 1
ATOM 3839 C C . ALA A 1 492 ? -27.183 12.961 24.104 1.00 93.00 492 ALA A C 1
ATOM 3841 O O . ALA A 1 492 ? -26.975 12.824 22.890 1.00 93.00 492 ALA A O 1
ATOM 3842 N N . PRO A 1 493 ? -26.188 12.808 25.000 1.00 91.94 493 PRO A N 1
ATOM 3843 C CA . PRO A 1 493 ? -24.776 12.706 24.618 1.00 91.94 493 PRO A CA 1
ATOM 3844 C C . PRO A 1 493 ? -24.473 11.465 23.774 1.00 91.94 493 PRO A C 1
ATOM 3846 O O . PRO A 1 493 ? -23.799 11.559 22.752 1.00 91.94 493 PRO A O 1
ATOM 3849 N N . LEU A 1 494 ? -25.036 10.305 24.129 1.00 92.19 494 LEU A N 1
ATOM 3850 C CA . LEU A 1 494 ? -24.800 9.061 23.390 1.00 92.19 494 LEU A CA 1
ATOM 3851 C C . LEU A 1 494 ? -25.449 9.081 21.992 1.00 92.19 494 LEU A C 1
ATOM 3853 O O . LEU A 1 494 ? -24.865 8.594 21.028 1.00 92.19 494 LEU A O 1
ATOM 3857 N N . LYS A 1 495 ? -26.633 9.700 21.856 1.00 94.44 495 LYS A N 1
ATOM 3858 C CA . LYS A 1 495 ? -27.280 9.920 20.549 1.00 94.44 495 LYS A CA 1
ATOM 3859 C C . LYS A 1 495 ? -26.456 10.874 19.691 1.00 94.44 495 LYS A C 1
ATOM 3861 O O . LYS A 1 495 ? -26.251 10.612 18.512 1.00 94.44 495 LYS A O 1
ATOM 3866 N N . SER A 1 496 ? -25.959 11.943 20.300 1.00 96.00 496 SER A N 1
ATOM 3867 C CA . SER A 1 496 ? -25.107 12.925 19.635 1.00 96.00 496 SER A CA 1
ATOM 3868 C C . SER A 1 496 ? -23.791 12.309 19.166 1.00 96.00 496 SER A C 1
ATOM 3870 O O . SER A 1 496 ? -23.372 12.575 18.046 1.00 96.00 496 SER A O 1
ATOM 3872 N N . LEU A 1 497 ? -23.187 11.412 19.955 1.00 96.00 497 LEU A N 1
ATOM 3873 C CA . LEU A 1 497 ? -22.002 10.658 19.543 1.00 96.00 497 LEU A CA 1
ATOM 3874 C C . LEU A 1 497 ? -22.260 9.838 18.269 1.00 96.00 497 LEU A C 1
ATOM 3876 O O . LEU A 1 497 ? -21.434 9.871 17.361 1.00 96.00 497 LEU A O 1
ATOM 3880 N N . ALA A 1 498 ? -23.407 9.158 18.157 1.00 96.50 498 ALA A N 1
ATOM 3881 C CA . ALA A 1 498 ? -23.760 8.421 16.940 1.00 96.50 498 ALA A CA 1
ATOM 3882 C C . ALA A 1 498 ? -23.875 9.342 15.709 1.00 96.50 498 ALA A C 1
ATOM 3884 O O . ALA A 1 498 ? -23.342 9.020 14.650 1.00 96.50 498 ALA A O 1
ATOM 3885 N N . GLU A 1 499 ? -24.520 10.506 15.838 1.00 96.94 499 GLU A N 1
ATOM 3886 C CA . GLU A 1 499 ? -24.624 11.463 14.724 1.00 96.94 499 GLU A CA 1
ATOM 3887 C C . GLU A 1 499 ? -23.264 12.069 14.343 1.00 96.94 499 GLU A C 1
ATOM 3889 O O . GLU A 1 499 ? -22.981 12.262 13.161 1.00 96.94 499 GLU A O 1
ATOM 3894 N N . VAL A 1 500 ? -22.383 12.302 15.320 1.00 96.31 500 VAL A N 1
ATOM 3895 C CA . VAL A 1 500 ? -21.009 12.748 15.055 1.00 96.31 500 VAL A CA 1
ATOM 3896 C C . VAL A 1 500 ? -20.220 11.682 14.295 1.00 96.31 500 VAL A C 1
ATOM 3898 O O . VAL A 1 500 ? -19.576 12.013 13.302 1.00 96.31 500 VAL A O 1
ATOM 3901 N N . LEU A 1 501 ? -20.275 10.414 14.718 1.00 95.94 501 LEU A N 1
ATOM 3902 C CA . LEU A 1 501 ? -19.587 9.316 14.028 1.00 95.94 501 LEU A CA 1
ATOM 3903 C C . LEU A 1 501 ? -20.061 9.183 12.577 1.00 95.94 501 LEU A C 1
ATOM 3905 O O . LEU A 1 501 ? -19.228 9.107 11.676 1.00 95.94 501 LEU A O 1
ATOM 3909 N N . LYS A 1 502 ? -21.376 9.272 12.346 1.00 95.69 502 LYS A N 1
ATOM 3910 C CA . LYS A 1 502 ? -21.972 9.293 11.004 1.00 95.69 502 LYS A CA 1
ATOM 3911 C C . LYS A 1 502 ? -21.432 10.436 10.143 1.00 95.69 502 LYS A C 1
ATOM 3913 O O . LYS A 1 502 ? -21.070 10.243 8.983 1.00 95.69 502 LYS A O 1
ATOM 3918 N N . ALA A 1 503 ? -21.385 11.644 10.706 1.00 95.19 503 ALA A N 1
ATOM 3919 C CA . ALA A 1 503 ? -20.902 12.823 9.997 1.00 95.19 503 ALA A CA 1
ATOM 3920 C C . ALA A 1 503 ? -19.399 12.737 9.687 1.00 95.19 503 ALA A C 1
ATOM 3922 O O . ALA A 1 503 ? -18.973 13.159 8.614 1.00 95.19 503 ALA A O 1
ATOM 3923 N N . LEU A 1 504 ? -18.600 12.170 10.597 1.00 93.75 504 LEU A N 1
ATOM 3924 C CA . LEU A 1 504 ? -17.176 11.918 10.376 1.00 93.75 504 LEU A CA 1
ATOM 3925 C C . LEU A 1 504 ? -16.949 10.862 9.287 1.00 93.75 504 LEU A C 1
ATOM 3927 O O . LEU A 1 504 ? -16.083 11.056 8.434 1.00 93.75 504 LEU A O 1
ATOM 3931 N N . ASP A 1 505 ? -17.729 9.780 9.283 1.00 92.06 505 ASP A N 1
ATOM 3932 C CA . ASP A 1 505 ? -17.623 8.713 8.281 1.00 92.06 505 ASP A CA 1
ATOM 3933 C C . ASP A 1 505 ? -17.908 9.218 6.859 1.00 92.06 505 ASP A C 1
ATOM 3935 O O . ASP A 1 505 ? -17.210 8.861 5.912 1.00 92.06 505 ASP A O 1
ATOM 3939 N N . ALA A 1 506 ? -18.860 10.147 6.719 1.00 91.94 506 ALA A N 1
ATOM 3940 C CA . ALA A 1 506 ? -19.195 10.771 5.440 1.00 91.94 506 ALA A CA 1
ATOM 3941 C C . ALA A 1 506 ? -18.041 11.600 4.829 1.00 91.94 506 ALA A C 1
ATOM 3943 O O . ALA A 1 506 ? -18.061 11.910 3.633 1.00 91.94 506 ALA A O 1
ATOM 3944 N N . ILE A 1 507 ? -17.023 11.968 5.616 1.00 89.75 507 ILE A N 1
ATOM 3945 C CA . ILE A 1 507 ? -15.870 12.738 5.137 1.00 89.75 507 ILE A CA 1
ATOM 3946 C C . ILE A 1 507 ? -14.862 11.800 4.477 1.00 89.75 507 ILE A C 1
ATOM 3948 O O . ILE A 1 507 ? -14.217 10.999 5.146 1.00 89.75 507 ILE A O 1
ATOM 3952 N N . GLN A 1 508 ? -14.662 11.965 3.169 1.00 82.88 508 GLN A N 1
ATOM 3953 C CA . GLN A 1 508 ? -13.764 11.122 2.368 1.00 82.88 508 GLN A CA 1
ATOM 3954 C C . GLN A 1 508 ? -12.272 11.355 2.650 1.00 82.88 508 GLN A C 1
ATOM 3956 O O . GLN A 1 508 ? -11.473 10.431 2.552 1.00 82.88 508 GLN A O 1
ATOM 3961 N N . ARG A 1 509 ? -11.865 12.589 2.983 1.00 82.62 509 ARG A N 1
ATOM 3962 C CA . ARG A 1 509 ? -10.452 12.928 3.221 1.00 82.62 509 ARG A CA 1
ATOM 3963 C C . ARG A 1 509 ? -10.073 12.700 4.690 1.00 82.62 509 ARG A C 1
ATOM 3965 O O . ARG A 1 509 ? -10.591 13.431 5.539 1.00 82.62 509 ARG A O 1
ATOM 3972 N N . PRO A 1 510 ? -9.113 11.806 5.005 1.00 81.06 510 PRO A N 1
ATOM 3973 C CA . PRO A 1 510 ? -8.716 11.527 6.388 1.00 81.06 510 PRO A CA 1
ATOM 3974 C C . PRO A 1 510 ? -8.284 12.776 7.164 1.00 81.06 510 PRO A C 1
ATOM 3976 O O . PRO A 1 510 ? -8.718 12.981 8.291 1.00 81.06 510 PRO A O 1
ATOM 3979 N N . ALA A 1 511 ? -7.518 13.677 6.538 1.00 83.12 511 ALA A N 1
ATOM 3980 C CA . ALA A 1 511 ? -7.056 14.908 7.183 1.00 83.12 511 ALA A CA 1
ATOM 3981 C C . ALA A 1 511 ? -8.202 15.851 7.596 1.00 83.12 511 ALA A C 1
ATOM 3983 O O . ALA A 1 511 ? -8.135 16.489 8.647 1.00 83.12 511 ALA A O 1
ATOM 3984 N N . ASP A 1 512 ? -9.262 15.942 6.787 1.00 89.00 512 ASP A N 1
ATOM 3985 C CA . ASP A 1 512 ? -10.426 16.772 7.109 1.00 89.00 512 ASP A CA 1
ATOM 3986 C C . ASP A 1 512 ? -11.292 16.108 8.190 1.00 89.00 512 ASP A C 1
ATOM 3988 O O . ASP A 1 512 ? -11.791 16.799 9.081 1.00 89.00 512 ASP A O 1
ATOM 3992 N N . ARG A 1 513 ? -11.397 14.770 8.164 1.00 89.44 513 ARG A N 1
ATOM 3993 C CA . ARG A 1 513 ? -12.064 13.969 9.200 1.00 89.44 513 ARG A CA 1
ATOM 3994 C C . ARG A 1 513 ? -11.375 14.143 10.555 1.00 89.44 513 ARG A C 1
ATOM 3996 O O . ARG A 1 513 ? -12.038 14.506 11.523 1.00 89.44 513 ARG A O 1
ATOM 4003 N N . SER A 1 514 ? -10.053 13.970 10.616 1.00 87.75 514 SER A N 1
ATOM 4004 C CA . SER A 1 514 ? -9.259 14.176 11.835 1.00 87.75 514 SER A CA 1
ATOM 4005 C C . SER A 1 514 ? -9.355 15.612 12.339 1.00 87.75 514 SER A C 1
ATOM 4007 O O . SER A 1 514 ? -9.552 15.829 13.527 1.00 87.75 514 SER A O 1
ATOM 4009 N N . ARG A 1 515 ? -9.303 16.613 11.450 1.00 90.94 515 ARG A N 1
ATOM 4010 C CA . ARG A 1 515 ? -9.462 18.016 11.860 1.00 90.94 515 ARG A CA 1
ATOM 4011 C C . ARG A 1 515 ? -10.832 18.273 12.492 1.00 90.94 515 ARG A C 1
ATOM 4013 O O . ARG A 1 515 ? -10.913 18.996 13.482 1.00 90.94 515 ARG A O 1
ATOM 4020 N N . LEU A 1 516 ? -11.906 17.711 11.932 1.00 93.56 516 LEU A N 1
ATOM 4021 C CA . LEU A 1 516 ? -13.244 17.857 12.508 1.00 93.56 516 LEU A CA 1
ATOM 4022 C C . LEU A 1 516 ? -13.363 17.122 13.850 1.00 93.56 516 LEU A C 1
ATOM 4024 O O . LEU A 1 516 ? -13.900 17.685 14.803 1.00 93.56 516 LEU A O 1
ATOM 4028 N N . ALA A 1 517 ? -12.828 15.904 13.950 1.00 92.81 517 ALA A N 1
ATOM 4029 C CA . ALA A 1 517 ? -12.811 15.147 15.198 1.00 92.81 517 ALA A CA 1
ATOM 4030 C C . ALA A 1 517 ? -12.018 15.878 16.297 1.00 92.81 517 ALA A C 1
ATOM 4032 O O . ALA A 1 517 ? -12.488 15.979 17.427 1.00 92.81 517 ALA A O 1
ATOM 4033 N N . GLU A 1 518 ? -10.875 16.482 15.969 1.00 91.94 518 GLU A N 1
ATOM 4034 C CA . GLU A 1 518 ? -10.096 17.302 16.901 1.00 91.94 518 GLU A CA 1
ATOM 4035 C C . GLU A 1 518 ? -10.873 18.534 17.383 1.00 91.94 518 GLU A C 1
ATOM 4037 O O . GLU A 1 518 ? -10.838 18.867 18.565 1.00 91.94 518 GLU A O 1
ATOM 4042 N N . GLN A 1 519 ? -11.618 19.201 16.497 1.00 92.25 519 GLN A N 1
ATOM 4043 C CA . GLN A 1 519 ? -12.457 20.345 16.877 1.00 92.25 519 GLN A CA 1
ATOM 4044 C C . GLN A 1 519 ? -13.594 19.951 17.830 1.00 92.25 519 GLN A C 1
ATOM 4046 O O . GLN A 1 519 ? -13.978 20.753 18.681 1.00 92.25 519 GLN A O 1
ATOM 4051 N N . LEU A 1 520 ? -14.131 18.736 17.688 1.00 93.19 520 LEU A N 1
ATOM 4052 C CA . LEU A 1 520 ? -15.240 18.230 18.499 1.00 93.19 520 LEU A CA 1
ATOM 4053 C C . LEU A 1 520 ? -14.777 17.649 19.840 1.00 93.19 520 LEU A C 1
ATOM 4055 O O . LEU A 1 520 ? -15.378 17.942 20.872 1.00 93.19 520 LEU A O 1
ATOM 4059 N N . PHE A 1 521 ? -13.711 16.848 19.831 1.00 92.38 521 PHE A N 1
ATOM 4060 C CA . PHE A 1 521 ? -13.283 16.031 20.972 1.00 92.38 521 PHE A CA 1
ATOM 4061 C C . PHE A 1 521 ? -11.932 16.451 21.565 1.00 92.38 521 PHE A C 1
ATOM 4063 O O . PHE A 1 521 ? -11.537 15.961 22.625 1.00 92.38 521 PHE A O 1
ATOM 4070 N N . GLY A 1 522 ? -11.183 17.332 20.899 1.00 89.94 522 GLY A N 1
ATOM 4071 C CA . GLY A 1 522 ? -9.820 17.673 21.293 1.00 89.94 522 GLY A CA 1
ATOM 4072 C C . GLY A 1 522 ? -8.932 16.421 21.364 1.00 89.94 522 GLY A C 1
ATOM 4073 O O . GLY A 1 522 ? -8.989 15.581 20.464 1.00 89.94 522 GLY A O 1
ATOM 4074 N N . PRO A 1 523 ? -8.140 16.241 22.438 1.00 88.88 523 PRO A N 1
ATOM 4075 C CA . PRO A 1 523 ? -7.302 15.053 22.617 1.00 88.88 523 PRO A CA 1
ATOM 4076 C C . PRO A 1 523 ? -8.081 13.733 22.637 1.00 88.88 523 PRO A C 1
ATOM 4078 O O . PRO A 1 523 ? -7.525 12.698 22.268 1.00 88.88 523 PRO A O 1
ATOM 4081 N N . ALA A 1 524 ? -9.362 13.760 23.028 1.00 92.25 524 ALA A N 1
ATOM 4082 C CA . ALA A 1 524 ? -10.176 12.555 23.141 1.00 92.25 524 ALA A CA 1
ATOM 4083 C C . ALA A 1 524 ? -10.524 11.932 21.777 1.00 92.25 524 ALA A C 1
ATOM 4085 O O . ALA A 1 524 ? -10.945 10.780 21.728 1.00 92.25 524 ALA A O 1
ATOM 4086 N N . GLN A 1 525 ? -10.288 12.629 20.654 1.00 91.19 525 GLN A N 1
ATOM 4087 C CA . GLN A 1 525 ? -10.540 12.080 19.314 1.00 91.19 525 GLN A CA 1
ATOM 4088 C C . GLN A 1 525 ? -9.829 10.739 19.065 1.00 91.19 525 GLN A C 1
ATOM 4090 O O . GLN A 1 525 ? -10.338 9.894 18.334 1.00 91.19 525 GLN A O 1
ATOM 4095 N N . ARG A 1 526 ? -8.664 10.520 19.697 1.00 90.56 526 ARG A N 1
ATOM 4096 C CA . ARG A 1 526 ? -7.873 9.287 19.560 1.00 90.56 526 ARG A CA 1
ATOM 4097 C C . ARG A 1 526 ? -8.652 8.044 19.994 1.00 90.56 526 ARG A C 1
ATOM 4099 O O . ARG A 1 526 ? -8.427 6.965 19.458 1.00 90.56 526 ARG A O 1
ATOM 4106 N N . HIS A 1 527 ? -9.595 8.208 20.923 1.00 94.38 527 HIS A N 1
ATOM 4107 C CA . HIS A 1 527 ? -10.417 7.118 21.435 1.00 94.38 527 HIS A CA 1
ATOM 4108 C C . HIS A 1 527 ? -11.415 6.611 20.389 1.00 94.38 527 HIS A C 1
ATOM 4110 O O . HIS A 1 527 ? -11.770 5.441 20.427 1.00 94.38 527 HIS A O 1
ATOM 4116 N N . ILE A 1 528 ? -11.800 7.437 19.405 1.00 93.56 528 ILE A N 1
ATOM 4117 C CA . ILE A 1 528 ? -12.624 6.993 18.269 1.00 93.56 528 ILE A CA 1
ATOM 4118 C C . ILE A 1 528 ? -11.865 5.952 17.446 1.00 93.56 528 ILE A C 1
ATOM 4120 O O . ILE A 1 528 ? -12.412 4.899 17.136 1.00 93.56 528 ILE A O 1
ATOM 4124 N N . LEU A 1 529 ? -10.600 6.235 17.120 1.00 88.25 529 LEU A N 1
ATOM 4125 C CA . LEU A 1 529 ? -9.759 5.322 16.343 1.00 88.25 529 LEU A CA 1
ATOM 4126 C C . LEU A 1 529 ? -9.448 4.045 17.129 1.00 88.25 529 LEU A C 1
ATOM 4128 O O . LEU A 1 529 ? -9.523 2.960 16.565 1.00 88.25 529 LEU A O 1
ATOM 4132 N N . ALA A 1 530 ? -9.175 4.166 18.432 1.00 91.25 530 ALA A N 1
ATOM 4133 C CA . ALA A 1 530 ? -8.958 3.008 19.296 1.00 91.25 530 ALA A CA 1
ATOM 4134 C C . ALA A 1 530 ? -10.192 2.088 19.342 1.00 91.25 530 ALA A C 1
ATOM 4136 O O . ALA A 1 530 ? -10.065 0.890 19.120 1.00 91.25 530 ALA A O 1
ATOM 4137 N N . LEU A 1 531 ? -11.389 2.650 19.553 1.00 95.12 531 LEU A N 1
ATOM 4138 C CA . LEU A 1 531 ? -12.639 1.883 19.566 1.00 95.12 531 LEU A CA 1
ATOM 4139 C C . LEU A 1 531 ? -12.962 1.268 18.198 1.00 95.12 531 LEU A C 1
ATOM 4141 O O . LEU A 1 531 ? -13.430 0.136 18.139 1.00 95.12 531 LEU A O 1
ATOM 4145 N N . ALA A 1 532 ? -12.718 1.988 17.099 1.00 92.94 532 ALA A N 1
ATOM 4146 C CA . ALA A 1 532 ? -12.905 1.444 15.755 1.00 92.94 532 ALA A CA 1
ATOM 4147 C C . ALA A 1 532 ? -11.973 0.246 15.507 1.00 92.94 532 ALA A C 1
ATOM 4149 O O . ALA A 1 532 ? -12.434 -0.798 15.058 1.00 92.94 532 ALA A O 1
ATOM 4150 N N . ARG A 1 533 ? -10.698 0.354 15.898 1.00 90.88 533 ARG A N 1
ATOM 4151 C CA . ARG A 1 533 ? -9.721 -0.736 15.790 1.00 90.88 533 ARG A CA 1
ATOM 4152 C C . ARG A 1 533 ? -10.078 -1.939 16.666 1.00 90.88 533 ARG A C 1
ATOM 4154 O O . ARG A 1 533 ? -10.017 -3.070 16.196 1.00 90.88 533 ARG A O 1
ATOM 4161 N N . ASP A 1 534 ? -10.494 -1.711 17.912 1.00 94.06 534 ASP A N 1
ATOM 4162 C CA . ASP A 1 534 ? -10.957 -2.789 18.795 1.00 94.06 534 ASP A CA 1
ATOM 4163 C C . ASP A 1 534 ? -12.210 -3.483 18.211 1.00 94.06 534 ASP A C 1
ATOM 4165 O O . ASP A 1 534 ? -12.349 -4.701 18.313 1.00 94.06 534 ASP A O 1
ATOM 4169 N N . LEU A 1 535 ? -13.092 -2.740 17.525 1.00 95.31 535 LEU A N 1
ATOM 4170 C CA . LEU A 1 535 ? -14.253 -3.304 16.826 1.00 95.31 535 LEU A CA 1
ATOM 4171 C C . LEU A 1 535 ? -13.867 -4.109 15.576 1.00 95.31 535 LEU A C 1
ATOM 4173 O O . LEU A 1 535 ? -14.481 -5.142 15.310 1.00 95.31 535 LEU A O 1
ATOM 4177 N N . GLU A 1 536 ? -12.862 -3.669 14.815 1.00 93.31 536 GLU A N 1
ATOM 4178 C CA . GLU A 1 536 ? -12.305 -4.448 13.702 1.00 93.31 536 GLU A CA 1
ATOM 4179 C C . GLU A 1 536 ? -11.762 -5.792 14.206 1.00 93.31 536 GLU A C 1
ATOM 4181 O O . GLU A 1 536 ? -12.103 -6.832 13.649 1.00 93.31 536 GLU A O 1
ATOM 4186 N N . MET A 1 537 ? -11.003 -5.791 15.308 1.00 94.31 537 MET A N 1
ATOM 4187 C CA . MET A 1 537 ? -10.496 -7.016 15.941 1.00 94.31 537 MET A CA 1
ATOM 4188 C C . MET A 1 537 ? -11.629 -7.917 16.444 1.00 94.31 537 MET A C 1
ATOM 4190 O O . MET A 1 537 ? -11.587 -9.128 16.232 1.00 94.31 537 MET A O 1
ATOM 4194 N N . ALA A 1 538 ? -12.669 -7.340 17.053 1.00 95.69 538 ALA A N 1
ATOM 4195 C CA . ALA A 1 538 ? -13.865 -8.072 17.469 1.00 95.69 538 ALA A CA 1
ATOM 4196 C C . ALA A 1 538 ? -14.571 -8.750 16.283 1.00 95.69 538 ALA A C 1
ATOM 4198 O O . ALA A 1 538 ? -14.972 -9.911 16.377 1.00 95.69 538 ALA A O 1
ATOM 4199 N N . ARG A 1 539 ? -14.689 -8.045 15.148 1.00 96.06 539 ARG A N 1
ATOM 4200 C CA . ARG A 1 539 ? -15.237 -8.594 13.900 1.00 96.06 539 ARG A CA 1
ATOM 4201 C C . ARG A 1 539 ? -14.376 -9.748 13.388 1.00 96.06 539 ARG A C 1
ATOM 4203 O O . ARG A 1 539 ? -14.928 -10.790 13.046 1.00 96.06 539 ARG A O 1
ATOM 4210 N N . THR A 1 540 ? -13.051 -9.592 13.371 1.00 95.94 540 THR A N 1
ATOM 4211 C CA . THR A 1 540 ? -12.115 -10.654 12.973 1.00 95.94 540 THR A CA 1
ATOM 4212 C C . THR A 1 540 ? -12.272 -11.893 13.851 1.00 95.94 540 THR A C 1
ATOM 4214 O O . THR A 1 540 ? -12.419 -12.986 13.315 1.00 95.94 540 THR A O 1
ATOM 4217 N N . LEU A 1 541 ? -12.321 -11.735 15.178 1.00 95.69 541 LEU A N 1
ATOM 4218 C CA . LEU A 1 541 ? -12.529 -12.843 16.119 1.00 95.69 541 LEU A CA 1
ATOM 4219 C C . LEU A 1 541 ? -13.837 -13.594 15.865 1.00 95.69 541 LEU A C 1
ATOM 4221 O O . LEU A 1 541 ? -13.836 -14.818 15.799 1.00 95.69 541 LEU A O 1
ATOM 4225 N N . ALA A 1 542 ? -14.937 -12.872 15.658 1.00 96.25 542 ALA A N 1
ATOM 4226 C CA . ALA A 1 542 ? -16.229 -13.488 15.372 1.00 96.25 542 ALA A CA 1
ATOM 4227 C C . ALA A 1 542 ? -16.225 -14.285 14.049 1.00 96.25 542 ALA A C 1
ATOM 4229 O O . ALA A 1 542 ? -16.878 -15.326 13.947 1.00 96.25 542 ALA A O 1
ATOM 4230 N N . VAL A 1 543 ? -15.466 -13.842 13.036 1.00 96.38 543 VAL A N 1
ATOM 4231 C CA . VAL A 1 543 ? -15.258 -14.638 11.811 1.00 96.38 543 VAL A CA 1
ATOM 4232 C C . VAL A 1 543 ? -14.429 -15.887 12.107 1.00 96.38 543 VAL A C 1
ATOM 4234 O O . VAL A 1 543 ? -14.798 -16.962 11.644 1.00 96.38 543 VAL A O 1
ATOM 4237 N N . LEU A 1 544 ? -13.350 -15.766 12.889 1.00 94.81 544 LEU A N 1
ATOM 4238 C CA . LEU A 1 544 ? -12.495 -16.897 13.270 1.00 94.81 544 LEU A CA 1
ATOM 4239 C C . LEU A 1 544 ? -13.268 -17.980 14.038 1.00 94.81 544 LEU A C 1
ATOM 4241 O O . LEU A 1 544 ? -13.084 -19.160 13.751 1.00 94.81 544 LEU A O 1
ATOM 4245 N N . GLU A 1 545 ? -14.174 -17.597 14.941 1.00 93.56 545 GLU A N 1
ATOM 4246 C CA . GLU A 1 545 ? -15.073 -18.542 15.620 1.00 93.56 545 GLU A CA 1
ATOM 4247 C C . GLU A 1 545 ? -16.059 -19.209 14.650 1.00 93.56 545 GLU A C 1
ATOM 4249 O O . GLU A 1 545 ? -16.333 -20.399 14.770 1.00 93.56 545 GLU A O 1
ATOM 4254 N N . THR A 1 546 ? -16.553 -18.476 13.644 1.00 92.62 546 THR A N 1
ATOM 4255 C CA . THR A 1 546 ? -17.480 -19.025 12.634 1.00 92.62 546 THR A CA 1
ATOM 4256 C C . THR A 1 546 ? -16.834 -20.140 11.801 1.00 92.62 546 THR A C 1
ATOM 4258 O O . THR A 1 546 ? -17.527 -21.059 11.370 1.00 92.62 546 THR A O 1
ATOM 4261 N N . ILE A 1 547 ? -15.522 -20.058 11.561 1.00 92.12 547 ILE A N 1
ATOM 4262 C CA . ILE A 1 547 ? -14.762 -21.038 10.767 1.00 92.12 547 ILE A CA 1
ATOM 4263 C C . ILE A 1 547 ? -13.981 -22.045 11.626 1.00 92.12 547 ILE A C 1
ATOM 4265 O O . ILE A 1 547 ? -13.149 -22.769 11.083 1.00 92.12 547 ILE A O 1
ATOM 4269 N N . ASP A 1 548 ? -14.225 -22.076 12.941 1.00 90.69 548 ASP A N 1
ATOM 4270 C CA . ASP A 1 548 ? -13.562 -22.966 13.906 1.00 90.69 548 ASP A CA 1
ATOM 4271 C C . ASP A 1 548 ? -12.020 -22.894 13.846 1.00 90.69 548 ASP A C 1
ATOM 4273 O O . ASP A 1 548 ? -11.307 -23.900 13.836 1.00 90.69 548 ASP A O 1
ATOM 4277 N N . ALA A 1 549 ? -11.479 -21.673 13.745 1.00 91.56 549 ALA A N 1
ATOM 4278 C CA . ALA A 1 549 ? -10.038 -21.468 13.657 1.00 91.56 549 ALA A CA 1
ATOM 4279 C C . ALA A 1 549 ? -9.325 -21.746 14.993 1.00 91.56 549 ALA A C 1
ATOM 4281 O O . ALA A 1 549 ? -9.717 -21.246 16.050 1.00 91.56 549 ALA A O 1
ATOM 4282 N N . ASP A 1 550 ? -8.198 -22.465 14.940 1.00 89.12 550 ASP A N 1
ATOM 4283 C CA . ASP A 1 550 ? -7.368 -22.724 16.119 1.00 89.12 550 ASP A CA 1
ATOM 4284 C C . ASP A 1 550 ? -6.589 -21.467 16.546 1.00 89.12 550 ASP A C 1
ATOM 4286 O O . ASP A 1 550 ? -5.518 -21.133 16.026 1.00 89.12 550 ASP A O 1
ATOM 4290 N N . TRP A 1 551 ? -7.120 -20.779 17.554 1.00 86.94 551 TRP A N 1
ATOM 4291 C CA . TRP A 1 551 ? -6.509 -19.588 18.141 1.00 86.94 551 TRP A CA 1
ATOM 4292 C C . TRP A 1 551 ? -5.115 -19.846 18.734 1.00 86.94 551 TRP A C 1
ATOM 4294 O O . TRP A 1 551 ? -4.284 -18.930 18.759 1.00 86.94 551 TRP A O 1
ATOM 4304 N N . LYS A 1 552 ? -4.814 -21.073 19.189 1.00 87.00 552 LYS A N 1
ATOM 4305 C CA . LYS A 1 552 ? -3.477 -21.415 19.697 1.00 87.00 552 LYS A CA 1
ATOM 4306 C C . LYS A 1 552 ? -2.480 -21.458 18.556 1.00 87.00 552 LYS A C 1
ATOM 4308 O O . LYS A 1 552 ? -1.422 -20.851 18.678 1.00 87.00 552 LYS A O 1
ATOM 4313 N N . ALA A 1 553 ? -2.838 -22.088 17.438 1.00 85.69 553 ALA A N 1
ATOM 4314 C CA . ALA A 1 553 ? -1.997 -22.111 16.243 1.00 85.69 553 ALA A CA 1
ATOM 4315 C C . ALA A 1 553 ? -1.724 -20.699 15.693 1.00 85.69 553 ALA A C 1
ATOM 4317 O O . ALA A 1 553 ? -0.627 -20.433 15.200 1.00 85.69 553 ALA A O 1
ATOM 4318 N N . ILE A 1 554 ? -2.693 -19.783 15.810 1.00 87.81 554 ILE A N 1
ATOM 4319 C CA . ILE A 1 554 ? -2.524 -18.372 15.431 1.00 87.81 554 ILE A CA 1
ATOM 4320 C C . ILE A 1 554 ? -1.539 -17.660 16.372 1.00 87.81 554 ILE A C 1
ATOM 4322 O O . ILE A 1 554 ? -0.644 -16.963 15.904 1.00 87.81 554 ILE A O 1
ATOM 4326 N N . THR A 1 555 ? -1.671 -17.836 17.688 1.00 85.06 555 THR A N 1
ATOM 4327 C CA . THR A 1 555 ? -0.911 -17.057 18.688 1.00 85.06 555 THR A CA 1
ATOM 4328 C C . THR A 1 555 ? 0.456 -17.630 19.053 1.00 85.06 555 THR A C 1
ATOM 4330 O O . THR A 1 555 ? 1.328 -16.876 19.476 1.00 85.06 555 THR A O 1
ATOM 4333 N N . SER A 1 556 ? 0.684 -18.937 18.892 1.00 81.38 556 SER A N 1
ATOM 4334 C CA . SER A 1 556 ? 1.966 -19.572 19.233 1.00 81.38 556 SER A CA 1
ATOM 4335 C C . SER A 1 556 ? 3.050 -19.383 18.170 1.00 81.38 556 SER A C 1
ATOM 4337 O O . SER A 1 556 ? 4.195 -19.783 18.378 1.00 81.38 556 SER A O 1
ATOM 4339 N N . GLY A 1 557 ? 2.679 -18.861 17.003 1.00 79.44 557 GLY A N 1
ATOM 4340 C CA . GLY A 1 557 ? 3.530 -18.790 15.827 1.00 79.44 557 GLY A CA 1
ATOM 4341 C C . GLY A 1 557 ? 4.059 -17.392 15.504 1.00 79.44 557 GLY A C 1
ATOM 4342 O O . GLY A 1 557 ? 3.812 -16.404 16.185 1.00 79.44 557 GLY A O 1
ATOM 4343 N N . THR A 1 558 ? 4.780 -17.319 14.391 1.00 86.69 558 THR A N 1
ATOM 4344 C CA . THR A 1 558 ? 5.078 -16.064 13.690 1.00 86.69 558 THR A CA 1
ATOM 4345 C C . THR A 1 558 ? 3.854 -15.584 12.901 1.00 86.69 558 THR A C 1
ATOM 4347 O O . THR A 1 558 ? 2.958 -16.378 12.600 1.00 86.69 558 THR A O 1
ATOM 4350 N N . ALA A 1 559 ? 3.841 -14.316 12.474 1.00 87.31 559 ALA A N 1
ATOM 4351 C CA . ALA A 1 559 ? 2.803 -13.793 11.579 1.00 87.31 559 ALA A CA 1
ATOM 4352 C C . ALA A 1 559 ? 2.623 -14.671 10.327 1.00 87.31 559 ALA A C 1
ATOM 4354 O O . ALA A 1 559 ? 1.503 -15.001 9.945 1.00 87.31 559 ALA A O 1
ATOM 4355 N N . ARG A 1 560 ? 3.726 -15.157 9.748 1.00 85.56 560 ARG A N 1
ATOM 4356 C CA . ARG A 1 560 ? 3.684 -16.092 8.622 1.00 85.56 560 ARG A CA 1
ATOM 4357 C C . ARG A 1 560 ? 2.911 -17.371 8.953 1.00 85.56 560 ARG A C 1
ATOM 4359 O O . ARG A 1 560 ? 2.029 -17.748 8.191 1.00 85.56 560 ARG A O 1
ATOM 4366 N N . SER A 1 561 ? 3.211 -18.031 10.073 1.00 86.81 561 SER A N 1
ATOM 4367 C CA . SER A 1 561 ? 2.484 -19.250 10.463 1.00 86.81 561 SER A CA 1
ATOM 4368 C C . SER A 1 561 ? 1.023 -18.974 10.814 1.00 86.81 561 SER A C 1
ATOM 4370 O O . SER A 1 561 ? 0.175 -19.790 10.474 1.00 86.81 561 SER A O 1
ATOM 4372 N N . ALA A 1 562 ? 0.710 -17.821 11.416 1.00 90.94 562 ALA A N 1
ATOM 4373 C CA . ALA A 1 562 ? -0.671 -17.421 11.676 1.00 90.94 562 ALA A CA 1
ATOM 4374 C C . ALA A 1 562 ? -1.477 -17.297 10.372 1.00 90.94 562 ALA A C 1
ATOM 4376 O O . ALA A 1 562 ? -2.586 -17.822 10.278 1.00 90.94 562 ALA A O 1
ATOM 4377 N N . PHE A 1 563 ? -0.892 -16.672 9.342 1.00 91.81 563 PHE A N 1
ATOM 4378 C CA . PHE A 1 563 ? -1.491 -16.612 8.009 1.00 91.81 563 PHE A CA 1
ATOM 4379 C C . PHE A 1 563 ? -1.678 -18.009 7.400 1.00 91.81 563 PHE A C 1
ATOM 4381 O O . PHE A 1 563 ? -2.771 -18.322 6.936 1.00 91.81 563 PHE A O 1
ATOM 4388 N N . THR A 1 564 ? -0.649 -18.864 7.427 1.00 89.31 564 THR A N 1
ATOM 4389 C CA . THR A 1 564 ? -0.717 -20.219 6.848 1.00 89.31 564 THR A CA 1
ATOM 4390 C C . THR A 1 564 ? -1.800 -21.084 7.503 1.00 89.31 564 THR A C 1
ATOM 4392 O O . THR A 1 564 ? -2.534 -21.782 6.800 1.00 89.31 564 THR A O 1
ATOM 4395 N N . SER A 1 565 ? -1.948 -21.012 8.830 1.00 87.31 565 SER A N 1
ATOM 4396 C CA . SER A 1 565 ? -3.006 -21.728 9.557 1.00 87.31 565 SER A CA 1
ATOM 4397 C C . SER A 1 565 ? -4.401 -21.314 9.081 1.00 87.31 565 SER A C 1
ATOM 4399 O O . SER A 1 565 ? -5.258 -22.166 8.859 1.00 87.31 565 SER A O 1
ATOM 4401 N N . LEU A 1 566 ? -4.617 -20.013 8.863 1.00 90.56 566 LEU A N 1
ATOM 4402 C CA . LEU A 1 566 ? -5.890 -19.494 8.368 1.00 90.56 566 LEU A CA 1
ATOM 4403 C C . LEU A 1 566 ? -6.121 -19.808 6.884 1.00 90.56 566 LEU A C 1
ATOM 4405 O O . LEU A 1 566 ? -7.250 -20.095 6.489 1.00 90.56 566 LEU A O 1
ATOM 4409 N N . GLN A 1 567 ? -5.072 -19.745 6.060 1.00 91.25 567 GLN A N 1
ATOM 4410 C CA . GLN A 1 567 ? -5.164 -19.950 4.616 1.00 91.25 567 GLN A CA 1
ATOM 4411 C C . GLN A 1 567 ? -5.867 -21.273 4.287 1.00 91.25 567 GLN A C 1
ATOM 4413 O O . GLN A 1 567 ? -6.803 -21.279 3.496 1.00 91.25 567 GLN A O 1
ATOM 4418 N N . THR A 1 568 ? -5.484 -22.351 4.975 1.00 86.62 568 THR A N 1
ATOM 4419 C CA . THR A 1 568 ? -6.067 -23.690 4.789 1.00 86.62 568 THR A CA 1
ATOM 4420 C C . THR A 1 568 ? -7.587 -23.704 4.994 1.00 86.62 568 THR A C 1
ATOM 4422 O O . THR A 1 568 ? -8.303 -24.360 4.242 1.00 86.62 568 THR A O 1
ATOM 4425 N N . LEU A 1 569 ? -8.093 -22.962 5.985 1.00 90.88 569 LEU A N 1
ATOM 4426 C CA . LEU A 1 569 ? -9.526 -22.886 6.291 1.00 90.88 569 LEU A CA 1
ATOM 4427 C C . LEU A 1 569 ? -10.288 -22.046 5.259 1.00 90.88 569 LEU A C 1
ATOM 4429 O O . LEU A 1 569 ? -11.380 -22.418 4.840 1.00 90.88 569 LEU A O 1
ATOM 4433 N N . ILE A 1 570 ? -9.703 -20.929 4.822 1.00 92.12 570 ILE A N 1
ATOM 4434 C CA . ILE A 1 570 ? -10.313 -20.048 3.817 1.00 92.12 570 ILE A CA 1
ATOM 4435 C C . ILE A 1 570 ? -10.372 -20.731 2.447 1.00 92.12 570 ILE A C 1
ATOM 4437 O O . ILE A 1 570 ? -11.378 -20.623 1.743 1.00 92.12 570 ILE A O 1
ATOM 4441 N N . ASP A 1 571 ? -9.310 -21.436 2.062 1.00 90.12 571 ASP A N 1
ATOM 4442 C CA . ASP A 1 571 ? -9.241 -22.133 0.778 1.00 90.12 571 ASP A CA 1
ATOM 4443 C C . ASP A 1 571 ? -10.184 -23.347 0.731 1.00 90.12 571 ASP A C 1
ATOM 4445 O O . ASP A 1 571 ? -10.655 -23.715 -0.347 1.00 90.12 571 ASP A O 1
ATOM 4449 N N . ALA A 1 572 ? -10.538 -23.912 1.891 1.00 90.88 572 ALA A N 1
ATOM 4450 C CA . ALA A 1 572 ? -11.528 -24.979 2.005 1.00 90.88 572 ALA A CA 1
ATOM 4451 C C . ALA A 1 572 ? -12.981 -24.519 1.756 1.00 90.88 572 ALA A C 1
ATOM 4453 O O . ALA A 1 572 ? -13.831 -25.365 1.485 1.00 90.88 572 ALA A O 1
ATOM 4454 N N . GLU A 1 573 ? -13.285 -23.216 1.813 1.00 93.88 573 GLU A N 1
ATOM 4455 C CA . GLU A 1 573 ? -14.629 -22.680 1.541 1.00 93.88 573 GLU A CA 1
ATOM 4456 C C . GLU A 1 573 ? -14.945 -22.724 0.029 1.00 93.88 573 GLU A C 1
ATOM 4458 O O . GLU A 1 573 ? -14.335 -21.985 -0.753 1.00 93.88 573 GLU A O 1
ATOM 4463 N N . PRO A 1 574 ? -15.894 -23.554 -0.445 1.00 91.69 574 PRO A N 1
ATOM 4464 C CA . PRO A 1 574 ? -16.182 -23.658 -1.874 1.00 91.69 574 PRO A CA 1
ATOM 4465 C C . PRO A 1 574 ? -16.875 -22.411 -2.444 1.00 91.69 574 PRO A C 1
ATOM 4467 O O . PRO A 1 574 ? -16.647 -22.070 -3.609 1.00 91.69 574 PRO A O 1
ATOM 4470 N N . ASP A 1 575 ? -17.701 -21.704 -1.663 1.00 95.38 575 ASP A N 1
ATOM 4471 C CA . ASP A 1 575 ? -18.431 -20.538 -2.156 1.00 95.38 575 ASP A CA 1
ATOM 4472 C C . ASP A 1 575 ? -17.546 -19.285 -2.189 1.00 95.38 575 ASP A C 1
ATOM 4474 O O . ASP A 1 575 ? -17.207 -18.673 -1.173 1.00 95.38 575 ASP A O 1
ATOM 4478 N N . ALA A 1 576 ? -17.234 -18.826 -3.402 1.00 93.50 576 ALA A N 1
ATOM 4479 C CA . ALA A 1 576 ? -16.433 -17.627 -3.624 1.00 93.50 576 ALA A CA 1
ATOM 4480 C C . ALA A 1 576 ? -17.039 -16.365 -2.989 1.00 93.50 576 ALA A C 1
ATOM 4482 O O . ALA A 1 576 ? -16.291 -15.478 -2.566 1.00 93.50 576 ALA A O 1
ATOM 4483 N N . LYS A 1 577 ? -18.373 -16.266 -2.899 1.00 94.31 577 LYS A N 1
ATOM 4484 C CA . LYS A 1 577 ? -19.027 -15.110 -2.277 1.00 94.31 577 LYS A CA 1
ATOM 4485 C C . LYS A 1 577 ? -18.838 -15.127 -0.762 1.00 94.31 577 LYS A C 1
ATOM 4487 O O . LYS A 1 577 ? -18.526 -14.086 -0.183 1.00 94.31 577 LYS A O 1
ATOM 4492 N N . THR A 1 578 ? -18.998 -16.286 -0.136 1.00 93.75 578 THR A N 1
ATOM 4493 C CA . THR A 1 578 ? -18.768 -16.485 1.298 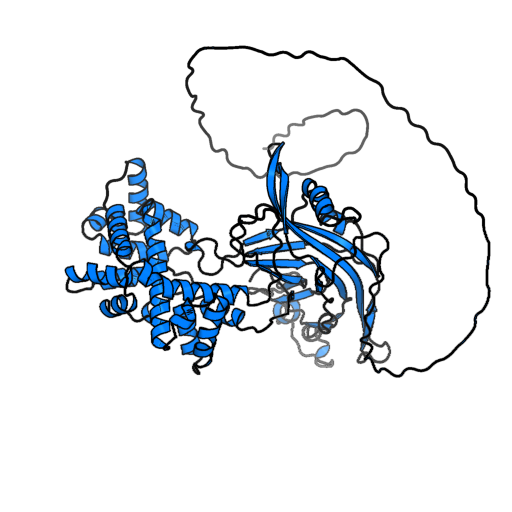1.00 93.75 578 THR A CA 1
ATOM 4494 C C . THR A 1 578 ? -17.304 -16.259 1.656 1.00 93.75 578 THR A C 1
ATOM 4496 O O . THR A 1 578 ? -17.030 -15.412 2.505 1.00 93.75 578 THR A O 1
ATOM 4499 N N . ARG A 1 579 ? -16.361 -16.858 0.915 1.00 94.50 579 ARG A N 1
ATOM 4500 C CA . ARG A 1 579 ? -14.918 -16.605 1.071 1.00 94.50 579 ARG A CA 1
ATOM 4501 C C . ARG A 1 579 ? -14.575 -15.118 0.987 1.00 94.50 579 ARG A C 1
ATOM 4503 O O . ARG A 1 579 ? -13.877 -14.592 1.850 1.00 94.50 579 ARG A O 1
ATOM 4510 N N . LYS A 1 580 ? -15.105 -14.403 -0.013 1.00 94.69 580 LYS A N 1
ATOM 4511 C CA . LYS A 1 580 ? -14.901 -12.952 -0.135 1.00 94.69 580 LYS A CA 1
ATOM 4512 C C . LYS A 1 580 ? -15.402 -12.201 1.105 1.00 94.69 580 LYS A C 1
ATOM 4514 O O . LYS A 1 580 ? -14.684 -11.348 1.616 1.00 94.69 580 LYS A O 1
ATOM 4519 N N . ARG A 1 581 ? -16.600 -12.521 1.604 1.00 94.56 581 ARG A N 1
ATOM 4520 C CA . ARG A 1 581 ? -17.168 -11.869 2.798 1.00 94.56 581 ARG A CA 1
ATOM 4521 C C . ARG A 1 581 ? -16.382 -12.183 4.069 1.00 94.56 581 ARG A C 1
ATOM 4523 O O . ARG A 1 581 ? -16.226 -11.293 4.895 1.00 94.56 581 ARG A O 1
ATOM 4530 N N . MET A 1 582 ? -15.880 -13.408 4.224 1.00 94.50 582 MET A N 1
ATOM 4531 C CA . MET A 1 582 ? -15.001 -13.780 5.339 1.00 94.50 582 MET A CA 1
ATOM 4532 C C . MET A 1 582 ? -13.716 -12.945 5.314 1.00 94.50 582 MET A C 1
ATOM 4534 O O . MET A 1 582 ? -13.338 -12.364 6.329 1.00 94.50 582 MET A O 1
ATOM 4538 N N . LEU A 1 583 ? -13.087 -12.813 4.141 1.00 95.12 583 LEU A N 1
ATOM 4539 C CA . LEU A 1 583 ? -11.897 -11.979 3.948 1.00 95.12 583 LEU A CA 1
ATOM 4540 C C . LEU A 1 583 ? -12.163 -10.498 4.250 1.00 95.12 583 LEU A C 1
ATOM 4542 O O . LEU A 1 583 ? -11.344 -9.851 4.900 1.00 95.12 583 LEU A O 1
ATOM 4546 N N . GLU A 1 584 ? -13.314 -9.968 3.830 1.00 93.88 584 GLU A N 1
ATOM 4547 C CA . GLU A 1 584 ? -13.747 -8.612 4.192 1.00 93.88 584 GLU A CA 1
ATOM 4548 C C . GLU A 1 584 ? -13.997 -8.469 5.701 1.00 93.88 584 GLU A C 1
ATOM 4550 O O . GLU A 1 584 ? -13.645 -7.451 6.294 1.00 93.88 584 GLU A O 1
ATOM 4555 N N . GLY A 1 585 ? -14.559 -9.494 6.345 1.00 93.06 585 GLY A N 1
ATOM 4556 C CA . GLY A 1 585 ? -14.793 -9.514 7.787 1.00 93.06 585 GLY A CA 1
ATOM 4557 C C . GLY A 1 585 ? -13.497 -9.507 8.597 1.00 93.06 585 GLY A C 1
ATOM 4558 O O . GLY A 1 585 ? -13.372 -8.736 9.545 1.00 93.06 585 GLY A O 1
ATOM 4559 N N . MET A 1 586 ? -12.505 -10.304 8.198 1.00 93.44 586 MET A N 1
ATOM 4560 C CA . MET A 1 586 ? -11.231 -10.403 8.918 1.00 93.44 586 MET A CA 1
ATOM 4561 C C . MET A 1 586 ? -10.286 -9.231 8.654 1.00 93.44 586 MET A C 1
ATOM 4563 O O . MET A 1 586 ? -9.534 -8.842 9.546 1.00 93.44 586 MET A O 1
ATOM 4567 N N . PHE A 1 587 ? -10.291 -8.681 7.438 1.00 91.19 587 PHE A N 1
ATOM 4568 C CA . PHE A 1 587 ? -9.233 -7.771 6.985 1.00 91.19 587 PHE A CA 1
ATOM 4569 C C . PHE A 1 587 ? -9.744 -6.453 6.385 1.00 91.19 587 PHE A C 1
ATOM 4571 O O . PHE A 1 587 ? -8.942 -5.642 5.911 1.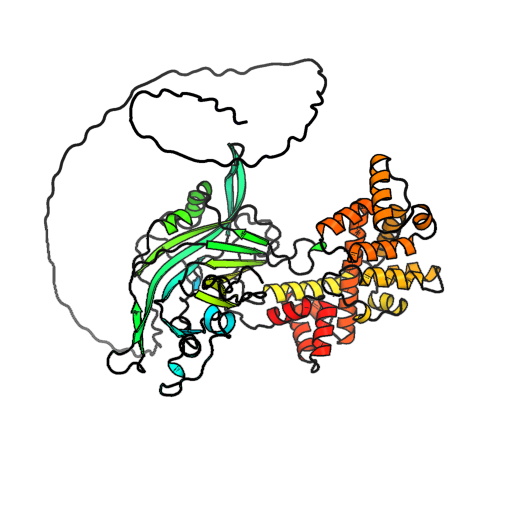00 91.19 587 PHE A O 1
ATOM 4578 N N . GLY A 1 588 ? -11.056 -6.213 6.429 1.00 89.25 588 GLY A N 1
ATOM 4579 C CA . GLY A 1 588 ? -11.705 -5.028 5.871 1.00 89.25 588 GLY A CA 1
ATOM 4580 C C . GLY A 1 588 ? -11.846 -5.090 4.348 1.00 89.25 588 GLY A C 1
ATOM 4581 O O . GLY A 1 588 ? -11.532 -6.087 3.701 1.00 89.25 588 GLY A O 1
ATOM 4582 N N . THR A 1 589 ? -12.286 -3.989 3.739 1.00 88.56 589 THR A N 1
ATOM 4583 C CA . THR A 1 589 ? -12.605 -3.913 2.294 1.00 88.56 589 THR A CA 1
ATOM 4584 C C . THR A 1 589 ? -11.447 -4.282 1.357 1.00 88.56 589 THR A C 1
ATOM 4586 O O . THR A 1 589 ? -11.673 -4.819 0.274 1.00 88.56 589 THR A O 1
ATOM 4589 N N . LYS A 1 590 ? -10.196 -4.031 1.769 1.00 85.56 590 LYS A N 1
ATOM 4590 C CA . LYS A 1 590 ? -8.980 -4.405 1.020 1.00 85.56 590 LYS A CA 1
ATOM 4591 C C . LYS A 1 590 ? -8.561 -5.868 1.230 1.00 85.56 590 LYS A C 1
ATOM 4593 O O . LYS A 1 590 ? -7.701 -6.360 0.503 1.00 85.56 590 LYS A O 1
ATOM 4598 N N . GLY A 1 591 ? -9.164 -6.560 2.195 1.00 89.69 591 GLY A N 1
ATOM 4599 C CA . GLY A 1 591 ? -8.849 -7.930 2.592 1.00 89.69 591 GLY A CA 1
ATOM 4600 C C . GLY A 1 591 ? -8.767 -8.930 1.441 1.00 89.69 591 GLY A C 1
ATOM 4601 O O . GLY A 1 591 ? -7.741 -9.594 1.315 1.00 89.69 591 GLY A O 1
ATOM 4602 N N . PRO A 1 592 ? -9.779 -9.013 0.554 1.00 92.06 592 PRO A N 1
ATOM 4603 C CA . PRO A 1 592 ? -9.750 -9.947 -0.569 1.00 92.06 592 PRO A CA 1
ATOM 4604 C C . PRO A 1 592 ? -8.570 -9.736 -1.524 1.00 92.06 592 PRO A C 1
ATOM 4606 O O . PRO A 1 592 ? -7.945 -10.704 -1.949 1.00 92.06 592 PRO A O 1
ATOM 4609 N N . ALA A 1 593 ? -8.240 -8.480 -1.839 1.00 87.56 593 ALA A N 1
ATOM 4610 C CA . ALA A 1 593 ? -7.120 -8.160 -2.723 1.00 87.56 593 ALA A CA 1
ATOM 4611 C C . ALA A 1 593 ? -5.771 -8.481 -2.062 1.00 87.56 593 ALA A C 1
ATOM 4613 O O . ALA A 1 593 ? -4.895 -9.053 -2.704 1.00 87.56 593 ALA A O 1
ATOM 4614 N N . LEU A 1 594 ? -5.628 -8.171 -0.768 1.00 86.25 594 LEU A N 1
ATOM 4615 C CA . LEU A 1 594 ? -4.428 -8.500 0.004 1.00 86.25 594 LEU A CA 1
ATOM 4616 C C . LEU A 1 594 ? -4.237 -10.008 0.143 1.00 86.25 594 LEU A C 1
ATOM 4618 O O . LEU A 1 594 ? -3.123 -10.494 0.015 1.00 86.25 594 LEU A O 1
ATOM 4622 N N . TYR A 1 595 ? -5.313 -10.759 0.366 1.00 91.00 595 TYR A N 1
ATOM 4623 C CA . TYR A 1 595 ? -5.247 -12.214 0.444 1.00 91.00 595 TYR A CA 1
ATOM 4624 C C . TYR A 1 595 ? -4.881 -12.840 -0.904 1.00 91.00 595 TYR A C 1
ATOM 4626 O O . TYR A 1 595 ? -4.035 -13.728 -0.956 1.00 91.00 595 TYR A O 1
ATOM 4634 N N . ALA A 1 596 ? -5.448 -12.346 -2.009 1.00 89.00 596 ALA A N 1
ATOM 4635 C CA . ALA A 1 596 ? -5.043 -12.773 -3.347 1.00 89.00 596 ALA A CA 1
ATOM 4636 C C . ALA A 1 596 ? -3.549 -12.498 -3.595 1.00 89.00 596 ALA A C 1
ATOM 4638 O O . ALA A 1 596 ? -2.832 -13.375 -4.061 1.00 89.00 596 ALA A O 1
ATOM 4639 N N . ALA A 1 597 ? -3.055 -11.317 -3.212 1.00 81.81 597 ALA A N 1
ATOM 4640 C CA . ALA A 1 597 ? -1.632 -10.994 -3.302 1.00 81.81 597 ALA A CA 1
ATOM 4641 C C . ALA A 1 597 ? -0.764 -11.894 -2.402 1.00 81.81 597 ALA A C 1
ATOM 4643 O O . ALA A 1 597 ? 0.277 -12.374 -2.839 1.00 81.81 597 ALA A O 1
ATOM 4644 N N . ALA A 1 598 ? -1.214 -12.186 -1.179 1.00 84.25 598 ALA A N 1
ATOM 4645 C CA . ALA A 1 598 ? -0.528 -13.074 -0.243 1.00 84.25 598 ALA A CA 1
ATOM 4646 C C . ALA A 1 598 ? -0.461 -14.530 -0.739 1.00 84.25 598 ALA A C 1
ATOM 4648 O O . ALA A 1 598 ? 0.510 -15.234 -0.464 1.00 84.25 598 ALA A O 1
ATOM 4649 N N . THR A 1 599 ? -1.481 -15.000 -1.454 1.00 85.44 599 THR A N 1
ATOM 4650 C CA . THR A 1 599 ? -1.584 -16.390 -1.934 1.00 85.44 599 THR A CA 1
ATOM 4651 C C . THR A 1 599 ? -0.897 -16.635 -3.274 1.00 85.44 599 THR A C 1
ATOM 4653 O O . THR A 1 599 ? -0.693 -17.791 -3.633 1.00 85.44 599 THR A O 1
ATOM 4656 N N . LEU A 1 600 ? -0.463 -15.588 -3.985 1.00 72.50 600 LEU A N 1
ATOM 4657 C CA . LEU A 1 600 ? 0.430 -15.738 -5.135 1.00 72.50 600 LEU A CA 1
ATOM 4658 C C . LEU A 1 600 ? 1.751 -16.371 -4.655 1.00 72.50 600 LEU A C 1
ATOM 4660 O O . LEU A 1 600 ? 2.577 -15.737 -3.999 1.00 72.50 600 LEU A O 1
ATOM 4664 N N . GLU A 1 601 ? 1.923 -17.670 -4.898 1.00 57.12 601 GLU A N 1
ATOM 4665 C CA . GLU A 1 601 ? 3.100 -18.428 -4.476 1.00 57.12 601 GLU A CA 1
ATOM 4666 C C . GLU A 1 601 ? 4.314 -18.108 -5.345 1.00 57.12 601 GLU A C 1
ATOM 4668 O O . GLU A 1 601 ? 4.488 -18.707 -6.401 1.00 57.12 601 GLU A O 1
ATOM 4673 N N . HIS A 1 602 ? 5.208 -17.238 -4.870 1.00 54.81 602 HIS A N 1
ATOM 4674 C CA . HIS A 1 602 ? 6.538 -17.094 -5.464 1.00 54.81 602 HIS A CA 1
ATOM 4675 C C . HIS A 1 602 ? 7.637 -16.926 -4.405 1.00 54.81 602 HIS A C 1
ATOM 4677 O O . HIS A 1 602 ? 8.383 -15.948 -4.419 1.00 54.81 602 HIS A O 1
ATOM 4683 N N . GLU A 1 603 ? 7.779 -17.887 -3.483 1.00 48.69 603 GLU A N 1
ATOM 4684 C CA . GLU A 1 603 ? 9.029 -17.966 -2.715 1.00 48.69 603 GLU A CA 1
ATOM 4685 C C . GLU A 1 603 ? 10.198 -18.166 -3.689 1.00 48.69 603 GLU A C 1
ATOM 4687 O O . GLU A 1 603 ? 10.249 -19.158 -4.412 1.00 48.69 603 GLU A O 1
ATOM 4692 N N . GLY A 1 604 ? 11.119 -17.202 -3.731 1.00 47.81 604 GLY A N 1
ATOM 4693 C CA . GLY A 1 604 ? 12.315 -17.261 -4.575 1.00 47.81 604 GLY A CA 1
ATOM 4694 C C . GLY A 1 604 ? 12.290 -16.394 -5.835 1.00 47.81 604 GLY A C 1
ATOM 4695 O O . GLY A 1 604 ? 13.309 -16.341 -6.517 1.00 47.81 604 GLY A O 1
ATOM 4696 N N . ILE A 1 605 ? 11.191 -15.688 -6.134 1.00 51.75 605 ILE A N 1
ATOM 4697 C CA . ILE A 1 605 ? 11.206 -14.614 -7.137 1.00 51.75 605 ILE A CA 1
ATOM 4698 C C . ILE A 1 605 ? 11.373 -13.280 -6.402 1.00 51.75 605 ILE A C 1
ATOM 4700 O O . ILE A 1 605 ? 10.438 -12.755 -5.799 1.00 51.75 605 ILE A O 1
ATOM 4704 N N . ASP A 1 606 ? 12.594 -12.756 -6.444 1.00 61.81 606 ASP A N 1
ATOM 4705 C CA . ASP A 1 606 ? 13.023 -11.487 -5.842 1.00 61.81 606 ASP A CA 1
ATOM 4706 C C . ASP A 1 606 ? 12.732 -10.256 -6.721 1.00 61.81 606 ASP A C 1
ATOM 4708 O O . ASP A 1 606 ? 13.056 -9.124 -6.349 1.00 61.81 606 ASP A O 1
ATOM 4712 N N . HIS A 1 607 ? 12.129 -10.468 -7.895 1.00 74.62 607 HIS A N 1
ATOM 4713 C CA . HIS A 1 607 ? 11.888 -9.423 -8.877 1.00 74.62 607 HIS A CA 1
ATOM 4714 C C . HIS A 1 607 ? 10.705 -9.701 -9.810 1.00 74.62 607 HIS A C 1
ATOM 4716 O O . HIS A 1 607 ? 10.404 -10.839 -10.147 1.00 74.62 607 HIS A O 1
ATOM 4722 N N . SER A 1 608 ? 10.067 -8.652 -10.321 1.00 79.94 608 SER A N 1
ATOM 4723 C CA . SER A 1 608 ? 9.089 -8.768 -11.408 1.00 79.94 608 SER A CA 1
ATOM 4724 C C . SER A 1 608 ? 9.273 -7.658 -12.434 1.00 79.94 608 SER A C 1
ATOM 4726 O O . SER A 1 608 ? 9.513 -6.505 -12.080 1.00 79.94 608 SER A O 1
ATOM 4728 N N . TRP A 1 609 ? 9.159 -8.001 -13.715 1.00 82.62 609 TRP A N 1
ATOM 4729 C CA . TRP A 1 609 ? 9.064 -7.021 -14.793 1.00 82.62 609 TRP A CA 1
ATOM 4730 C C . TRP A 1 609 ? 7.596 -6.623 -14.957 1.00 82.62 609 TRP A C 1
ATOM 4732 O O . TRP A 1 609 ? 6.726 -7.478 -15.130 1.00 82.62 609 TRP A O 1
ATOM 4742 N N . VAL A 1 610 ? 7.295 -5.334 -14.787 1.00 83.81 610 VAL A N 1
ATOM 4743 C CA . VAL A 1 610 ? 5.920 -4.818 -14.737 1.00 83.81 610 VAL A CA 1
ATOM 4744 C C . VAL A 1 610 ? 5.771 -3.530 -15.541 1.00 83.81 610 VAL A C 1
ATOM 4746 O O . VAL A 1 610 ? 6.666 -2.687 -15.578 1.00 83.81 610 VAL A O 1
ATOM 4749 N N . PHE A 1 611 ? 4.592 -3.326 -16.128 1.00 80.94 611 PHE A N 1
ATOM 4750 C CA . PHE A 1 611 ? 4.208 -2.057 -16.748 1.00 80.94 611 PHE A CA 1
ATOM 4751 C C . PHE A 1 611 ? 3.417 -1.230 -15.742 1.00 80.94 611 PHE A C 1
ATOM 4753 O O . PHE A 1 611 ? 2.248 -1.501 -15.474 1.00 80.94 611 PHE A O 1
ATOM 4760 N N . ARG A 1 612 ? 4.073 -0.226 -15.158 1.00 77.56 612 ARG A N 1
ATOM 4761 C CA . ARG A 1 612 ? 3.475 0.631 -14.133 1.00 77.56 612 ARG A CA 1
ATOM 4762 C C . ARG A 1 612 ? 2.879 1.911 -14.723 1.00 77.56 612 ARG A C 1
ATOM 4764 O O . ARG A 1 612 ? 3.624 2.849 -15.016 1.00 77.56 612 ARG A O 1
ATOM 4771 N N . TYR A 1 613 ? 1.553 1.971 -14.786 1.00 70.94 613 TYR A N 1
ATOM 4772 C CA . TYR A 1 613 ? 0.799 3.164 -15.169 1.00 70.94 613 TYR A CA 1
ATOM 4773 C C . TYR A 1 613 ? 0.619 4.103 -13.966 1.00 70.94 613 TYR A C 1
ATOM 4775 O O . TYR A 1 613 ? 0.380 3.660 -12.848 1.00 70.94 613 TYR A O 1
ATOM 4783 N N . GLU A 1 614 ? 0.775 5.412 -14.173 1.00 56.66 614 GLU A N 1
ATOM 4784 C CA . GLU A 1 614 ? 0.761 6.414 -13.088 1.00 56.66 614 GLU A CA 1
ATOM 4785 C C . GLU A 1 614 ? -0.655 6.835 -12.651 1.00 56.66 614 GLU A C 1
ATOM 4787 O O . GLU A 1 614 ? -0.794 7.638 -11.731 1.00 56.66 614 GLU A O 1
ATOM 4792 N N . THR A 1 615 ? -1.700 6.325 -13.312 1.00 47.50 615 THR A N 1
ATOM 4793 C CA . THR A 1 615 ? -3.096 6.762 -13.131 1.00 47.50 615 THR A CA 1
ATOM 4794 C C . THR A 1 615 ? -4.038 5.709 -12.536 1.00 47.50 615 THR A C 1
ATOM 4796 O O . THR A 1 615 ? -5.236 5.986 -12.454 1.00 47.50 615 THR A O 1
ATOM 4799 N N . ASP A 1 616 ? -3.518 4.553 -12.106 1.00 38.47 616 ASP A N 1
ATOM 4800 C CA . ASP A 1 616 ? -4.308 3.481 -11.472 1.00 38.47 616 ASP A CA 1
ATOM 4801 C C . ASP A 1 616 ? -4.514 3.682 -9.962 1.00 38.47 616 ASP A C 1
ATOM 4803 O O . ASP A 1 616 ? -3.542 4.066 -9.265 1.00 38.47 616 ASP A O 1
#